Protein AF-A0A2V8EZC2-F1 (afdb_monomer_lite)

Foldseek 3Di:
DLVVLLVVLLVLLVVLVVVQVVCAVVCWDWDDDDPDIDIGRHSVVSNVVSVVSVVVNCVSDVDDHPVVVVVVVVVPDDDDPCLVVVLVVLLVLLLVLLVVLLVCQQVPQADFDDDPNDTDRRPQSPVSNVVSLVSVVCNCVVCVDPDVVVVVVPDDDAFDLPLDQDFDDPVLLVVLLCLQLVVLCVSCVVCVVVVLDDPDDPLLVVVLLLLVLLLVCVVPPVVQSQQDPPPPPDGSVCLVFWSQNLLSVVLNVCVVVVNDSSNSSSVLLSVLLSLQLSLQLRLQCRRPVDSSRSSSSSNLRSRFQLCVLCSSNSLVSNCSLLSLLLSLLSNLQSHLDLVSLLSSLVSLLSNCSSGVVSSVLSVVLSVLLQVLCCVLGNGGDPSSPVSPVNSVVSNVVSNVVVCVSVVVCCVVPPDDDPVRCVLPDADPLLLQAADCSRNHCHPVSHDPSCRSSNNPRGDSVVSVLVSCCPPPHDSSSSSVVSSVVVSD

Structure (mmCIF, N/CA/C/O backbone):
data_AF-A0A2V8EZC2-F1
#
_entry.id   AF-A0A2V8EZC2-F1
#
loop_
_atom_site.group_PDB
_atom_site.id
_atom_site.type_symbol
_atom_site.label_atom_id
_atom_site.label_alt_id
_atom_site.label_comp_id
_atom_site.label_asym_id
_atom_site.label_entity_id
_atom_site.label_seq_id
_atom_site.pdbx_PDB_ins_code
_atom_site.Cartn_x
_atom_site.Cartn_y
_atom_site.Cartn_z
_atom_site.occupancy
_atom_site.B_iso_or_equiv
_atom_site.auth_seq_id
_atom_site.auth_comp_id
_atom_site.auth_asym_id
_atom_site.auth_atom_id
_atom_site.pdbx_PDB_model_num
ATOM 1 N N . MET A 1 1 ? -60.533 -15.352 15.028 1.00 53.25 1 MET A N 1
ATOM 2 C CA . MET A 1 1 ? -60.592 -14.257 14.024 1.00 53.25 1 MET A CA 1
ATOM 3 C C . MET A 1 1 ? -59.808 -13.014 14.441 1.00 53.25 1 MET A C 1
ATOM 5 O O . MET A 1 1 ? -59.008 -12.555 13.638 1.00 53.25 1 MET A O 1
ATOM 9 N N . ARG A 1 2 ? -59.968 -12.493 15.670 1.00 52.00 2 ARG A N 1
ATOM 10 C CA . ARG A 1 2 ? -59.271 -11.275 16.143 1.00 52.00 2 ARG A CA 1
ATOM 11 C C . ARG A 1 2 ? -57.733 -11.339 16.073 1.00 52.00 2 ARG A C 1
ATOM 13 O O . ARG A 1 2 ? -57.126 -10.350 15.688 1.00 52.00 2 ARG A O 1
ATOM 20 N N . ASP A 1 3 ? -57.114 -12.496 16.328 1.00 49.62 3 ASP A N 1
ATOM 21 C CA . ASP A 1 3 ? -55.647 -12.639 16.233 1.00 49.62 3 ASP A CA 1
ATOM 22 C C . ASP A 1 3 ? -55.123 -12.675 14.793 1.00 49.62 3 ASP A C 1
ATOM 24 O O . ASP A 1 3 ? -54.081 -12.097 14.497 1.00 49.62 3 ASP A O 1
ATOM 28 N N . ARG A 1 4 ? -55.873 -13.293 13.869 1.00 55.22 4 ARG A N 1
ATOM 29 C CA . ARG A 1 4 ? -55.546 -13.259 12.434 1.00 55.22 4 ARG A CA 1
ATOM 30 C C . ARG A 1 4 ? -55.714 -11.845 11.875 1.00 55.22 4 ARG A C 1
ATOM 32 O O . ARG A 1 4 ? -54.858 -11.393 11.128 1.00 55.22 4 ARG A O 1
ATOM 39 N N . PHE A 1 5 ? -56.756 -11.127 12.302 1.00 64.62 5 PHE A N 1
ATOM 40 C CA . PHE A 1 5 ? -56.949 -9.714 11.968 1.00 64.62 5 PHE A CA 1
ATOM 41 C C . PHE A 1 5 ? -55.806 -8.838 12.498 1.00 64.62 5 PHE A C 1
ATOM 43 O O . PHE A 1 5 ? -55.262 -8.038 11.749 1.00 64.62 5 PHE A O 1
ATOM 50 N N . ALA A 1 6 ? -55.391 -9.026 13.755 1.00 57.47 6 ALA A N 1
ATOM 51 C CA . ALA A 1 6 ? -54.272 -8.290 14.340 1.00 57.47 6 ALA A CA 1
ATOM 52 C C . ALA A 1 6 ? -52.956 -8.526 13.587 1.00 57.47 6 ALA A C 1
ATOM 54 O O . ALA A 1 6 ? -52.212 -7.580 13.362 1.00 57.47 6 ALA A O 1
ATOM 55 N N . LEU A 1 7 ? -52.686 -9.769 13.178 1.00 52.56 7 LEU A N 1
ATOM 56 C CA . LEU A 1 7 ? -51.462 -10.133 12.462 1.00 52.56 7 LEU A CA 1
ATOM 57 C C . LEU A 1 7 ? -51.447 -9.561 11.039 1.00 52.56 7 LEU A C 1
ATOM 59 O O . LEU A 1 7 ? -50.435 -9.011 10.613 1.00 52.56 7 LEU A O 1
ATOM 63 N N . VAL A 1 8 ? -52.580 -9.618 10.335 1.00 60.25 8 VAL A N 1
ATOM 64 C CA . VAL A 1 8 ? -52.731 -9.000 9.009 1.00 60.25 8 VAL A CA 1
ATOM 65 C C . VAL A 1 8 ? -52.630 -7.476 9.105 1.00 60.25 8 VAL A C 1
ATOM 67 O O . VAL A 1 8 ? -51.910 -6.871 8.320 1.00 60.25 8 VAL A O 1
ATOM 70 N N . ALA A 1 9 ? -53.273 -6.848 10.090 1.00 59.12 9 ALA A N 1
ATOM 71 C CA . ALA A 1 9 ? -53.200 -5.402 10.288 1.00 59.12 9 ALA A CA 1
ATOM 72 C C . ALA A 1 9 ? -51.789 -4.932 10.693 1.00 59.12 9 ALA A C 1
ATOM 74 O O . ALA A 1 9 ? -51.324 -3.913 10.187 1.00 59.12 9 ALA A O 1
ATOM 75 N N . ASP A 1 10 ? -51.081 -5.689 11.539 1.00 57.88 10 ASP A N 1
ATOM 76 C CA . ASP A 1 10 ? -49.689 -5.403 11.915 1.00 57.88 10 ASP A CA 1
ATOM 77 C C . ASP A 1 10 ? -48.739 -5.572 10.705 1.00 57.88 10 ASP A C 1
ATOM 79 O O . ASP A 1 10 ? -47.817 -4.775 10.527 1.00 57.88 10 ASP A O 1
ATOM 83 N N . PHE A 1 11 ? -48.983 -6.555 9.827 1.00 55.12 11 PHE A N 1
ATOM 84 C CA . PHE A 1 11 ? -48.222 -6.744 8.584 1.00 55.12 11 PHE A CA 1
ATOM 85 C C . PHE A 1 11 ? -48.476 -5.622 7.568 1.00 55.12 11 PHE A C 1
ATOM 87 O O . PHE A 1 11 ? -47.533 -5.050 7.024 1.00 55.12 11 PHE A O 1
ATOM 94 N N . VAL A 1 12 ? -49.743 -5.260 7.354 1.00 54.06 12 VAL A N 1
ATOM 95 C CA . VAL A 1 12 ? -50.142 -4.164 6.459 1.00 54.06 12 VAL A CA 1
ATOM 96 C C . VAL A 1 12 ? -49.596 -2.826 6.961 1.00 54.06 12 VAL A C 1
ATOM 98 O O . VAL A 1 12 ? -49.106 -2.034 6.161 1.00 54.06 12 VAL A O 1
ATOM 101 N N . PHE A 1 13 ? -49.590 -2.594 8.277 1.00 68.00 13 PHE A N 1
ATOM 102 C CA . PHE A 1 13 ? -48.944 -1.427 8.877 1.00 68.00 13 PHE A CA 1
ATOM 103 C C . PHE A 1 13 ? -47.446 -1.364 8.549 1.00 68.00 13 PHE A C 1
ATOM 105 O O . PHE A 1 13 ? -46.972 -0.332 8.079 1.00 68.00 13 PHE A O 1
ATOM 112 N N . LEU A 1 14 ? -46.702 -2.455 8.764 1.00 50.28 14 LEU A N 1
ATOM 113 C CA . LEU A 1 14 ? -45.259 -2.500 8.500 1.00 50.28 14 LEU A CA 1
ATOM 114 C C . LEU A 1 14 ? -44.938 -2.317 7.014 1.00 50.28 14 LEU A C 1
ATOM 116 O O . LEU A 1 14 ? -43.994 -1.603 6.678 1.00 50.28 14 LEU A O 1
ATOM 120 N N . LEU A 1 15 ? -45.744 -2.913 6.133 1.00 52.22 15 LEU A N 1
ATOM 121 C CA . LEU A 1 15 ? -45.616 -2.751 4.689 1.00 52.22 15 LEU A CA 1
ATOM 122 C C . LEU A 1 15 ? -45.842 -1.288 4.282 1.00 52.22 15 LEU A C 1
ATOM 124 O O . LEU A 1 15 ? -45.006 -0.707 3.596 1.00 52.22 15 LEU A O 1
ATOM 128 N N . LEU A 1 16 ? -46.930 -0.668 4.746 1.00 54.31 16 LEU A N 1
ATOM 129 C CA . LEU A 1 16 ? -47.257 0.724 4.428 1.00 54.31 16 LEU A CA 1
ATOM 130 C C . LEU A 1 16 ? -46.250 1.712 5.026 1.00 54.31 16 LEU A C 1
ATOM 132 O O . LEU A 1 16 ? -45.899 2.685 4.366 1.00 54.31 16 LEU A O 1
ATOM 136 N N . ALA A 1 17 ? -45.741 1.456 6.233 1.00 54.16 17 ALA A N 1
ATOM 137 C CA . ALA A 1 17 ? -44.698 2.269 6.854 1.00 54.16 17 ALA A CA 1
ATOM 138 C C . ALA A 1 17 ? -43.356 2.146 6.111 1.00 54.16 17 ALA A C 1
ATOM 140 O O . ALA A 1 17 ? -42.679 3.152 5.900 1.00 54.16 17 ALA A O 1
ATOM 141 N N . GLY A 1 18 ? -42.995 0.939 5.662 1.00 51.28 18 GLY A N 1
ATOM 142 C CA . GLY A 1 18 ? -41.809 0.700 4.837 1.00 51.28 18 GLY A CA 1
ATOM 143 C C . GLY A 1 18 ? -41.907 1.370 3.466 1.00 51.28 18 GLY A C 1
ATOM 144 O O . GLY A 1 18 ? -40.975 2.049 3.048 1.00 51.28 18 GLY A O 1
ATOM 145 N N . VAL A 1 19 ? -43.063 1.260 2.805 1.00 53.88 19 VAL A N 1
ATOM 146 C CA . VAL A 1 19 ? -43.348 1.934 1.528 1.00 53.88 19 VAL A CA 1
ATOM 147 C C . VAL A 1 19 ? -43.355 3.455 1.700 1.00 53.88 19 VAL A C 1
ATOM 149 O O . VAL A 1 19 ? -42.781 4.166 0.881 1.00 53.88 19 VAL A O 1
ATOM 152 N N . ALA A 1 20 ? -43.933 3.977 2.783 1.00 55.31 20 ALA A N 1
ATOM 153 C CA . ALA A 1 20 ? -43.916 5.406 3.085 1.00 55.31 20 ALA A CA 1
ATOM 154 C C . ALA A 1 20 ? -42.497 5.940 3.316 1.00 55.31 20 ALA A C 1
ATOM 156 O O . ALA A 1 20 ? -42.145 6.993 2.781 1.00 55.31 20 ALA A O 1
ATOM 157 N N . ALA A 1 21 ? -41.680 5.220 4.089 1.00 50.00 21 ALA A N 1
ATOM 158 C CA . ALA A 1 21 ? -40.278 5.558 4.303 1.00 50.00 21 ALA A CA 1
ATOM 159 C C . ALA A 1 21 ? -39.496 5.511 2.986 1.00 50.00 21 ALA A C 1
ATOM 161 O O . ALA A 1 21 ? -38.790 6.460 2.667 1.00 50.00 21 ALA A O 1
ATOM 162 N N . PHE A 1 22 ? -39.695 4.466 2.180 1.00 49.97 22 PHE A N 1
ATOM 163 C CA . PHE A 1 22 ? -39.063 4.321 0.873 1.00 49.97 22 PHE A CA 1
ATOM 164 C C . PHE A 1 22 ? -39.417 5.474 -0.079 1.00 49.97 22 PHE A C 1
ATOM 166 O O . PHE A 1 22 ? -38.517 6.115 -0.609 1.00 49.97 22 PHE A O 1
ATOM 173 N N . ILE A 1 23 ? -40.704 5.812 -0.229 1.00 57.50 23 ILE A N 1
ATOM 174 C CA . ILE A 1 23 ? -41.158 6.922 -1.087 1.00 57.50 23 ILE A CA 1
ATOM 175 C C . ILE A 1 23 ? -40.634 8.273 -0.576 1.00 57.50 23 ILE A C 1
ATOM 177 O O . ILE A 1 23 ? -40.304 9.146 -1.375 1.00 57.50 23 ILE A O 1
ATOM 181 N N . SER A 1 24 ? -40.538 8.452 0.746 1.00 55.81 24 SER A N 1
ATOM 182 C CA . SER A 1 24 ? -40.047 9.702 1.348 1.00 55.81 24 SER A CA 1
ATOM 183 C C . SER A 1 24 ? -38.531 9.861 1.210 1.00 55.81 24 SER A C 1
ATOM 185 O O . SER A 1 24 ? -38.058 10.973 1.009 1.00 55.81 24 SER A O 1
ATOM 187 N N . ILE A 1 25 ? -37.776 8.760 1.282 1.00 47.25 25 ILE A N 1
ATOM 188 C CA . ILE A 1 25 ? -36.320 8.734 1.071 1.00 47.25 25 ILE A CA 1
ATOM 189 C C . ILE A 1 25 ? -35.982 8.903 -0.416 1.00 47.25 25 ILE A C 1
ATOM 191 O O . ILE A 1 25 ? -35.005 9.567 -0.747 1.00 47.25 25 ILE A O 1
ATOM 195 N N . ALA A 1 26 ? -36.801 8.347 -1.311 1.00 44.38 26 ALA A N 1
ATOM 196 C CA . ALA A 1 26 ? -36.606 8.432 -2.757 1.00 44.38 26 ALA A CA 1
ATOM 197 C C . ALA A 1 26 ? -37.012 9.788 -3.373 1.00 44.38 26 ALA A C 1
ATOM 199 O O . ALA A 1 26 ? -36.780 10.002 -4.557 1.00 44.38 26 ALA A O 1
ATOM 200 N N . GLY A 1 27 ? -37.621 10.702 -2.604 1.00 46.12 27 GLY A N 1
ATOM 201 C CA . GLY A 1 27 ? -38.123 11.982 -3.129 1.00 46.12 27 GLY A CA 1
ATOM 202 C C . GLY A 1 27 ? -39.343 11.843 -4.053 1.00 46.12 27 GLY A C 1
ATOM 203 O O . GLY A 1 27 ? -39.650 12.761 -4.810 1.00 46.12 27 GLY A O 1
ATOM 204 N N . GLY A 1 28 ? -40.038 10.704 -3.984 1.00 54.16 28 GLY A N 1
ATOM 205 C CA . GLY A 1 28 ? -41.110 10.298 -4.889 1.00 54.16 28 GLY A CA 1
ATOM 206 C C . GLY A 1 28 ? -40.725 9.093 -5.755 1.00 54.16 28 GLY A C 1
ATOM 207 O O . GLY A 1 28 ? -39.553 8.818 -5.984 1.00 54.16 28 GLY A O 1
ATOM 208 N N . VAL A 1 29 ? -41.715 8.324 -6.213 1.00 50.69 29 VAL A N 1
ATOM 209 C CA . VAL A 1 29 ? -41.499 7.113 -7.023 1.00 50.69 29 VAL A CA 1
ATOM 210 C C . VAL A 1 29 ? -42.482 7.102 -8.188 1.00 50.69 29 VAL A C 1
ATOM 212 O O . VAL A 1 29 ? -43.683 7.250 -7.972 1.00 50.69 29 VAL A O 1
ATOM 215 N N . SER A 1 30 ? -42.001 6.922 -9.420 1.00 46.84 30 SER A N 1
ATOM 216 C CA . SER A 1 30 ? -42.856 6.707 -10.592 1.00 46.84 30 SER A CA 1
ATOM 217 C C . SER A 1 30 ? -42.656 5.307 -11.152 1.00 46.84 30 SER A C 1
ATOM 219 O O . SER A 1 30 ? -41.541 4.944 -11.518 1.00 46.84 30 SER A O 1
ATOM 221 N N . TRP A 1 31 ? -43.735 4.544 -11.248 1.00 46.56 31 TRP A N 1
ATOM 222 C CA . TRP A 1 31 ? -43.758 3.223 -11.855 1.00 46.56 31 TRP A CA 1
ATOM 223 C C . TRP A 1 31 ? -44.519 3.259 -13.172 1.00 46.56 31 TRP A C 1
ATOM 225 O O . TRP A 1 31 ? -45.603 3.837 -13.250 1.00 46.56 31 TRP A O 1
ATOM 235 N N . HIS A 1 32 ? -43.986 2.581 -14.182 1.00 43.75 32 HIS A N 1
ATOM 236 C CA . HIS A 1 32 ? -44.711 2.293 -15.414 1.00 43.75 32 HIS A CA 1
ATOM 237 C C . HIS A 1 32 ? -45.022 0.810 -15.462 1.00 43.75 32 HIS A C 1
ATOM 239 O O . HIS A 1 32 ? -44.119 -0.022 -15.410 1.00 43.75 32 HIS A O 1
ATOM 245 N N . ILE A 1 33 ? -46.307 0.486 -15.557 1.00 45.06 33 ILE A N 1
ATOM 246 C CA . ILE A 1 33 ? -46.791 -0.881 -15.731 1.00 45.06 33 ILE A CA 1
ATOM 247 C C . ILE A 1 33 ? -47.573 -0.891 -17.043 1.00 45.06 33 ILE A C 1
ATOM 249 O O . ILE A 1 33 ? -48.711 -0.424 -17.109 1.00 45.06 33 ILE A O 1
ATOM 253 N N . GLY A 1 34 ? -46.933 -1.361 -18.115 1.00 62.94 34 GLY A N 1
ATOM 254 C CA . GLY A 1 34 ? -47.479 -1.238 -19.469 1.00 62.94 34 GLY A CA 1
ATOM 255 C C . GLY A 1 34 ? -47.615 0.231 -19.892 1.00 62.94 34 GLY A C 1
ATOM 256 O O . GLY A 1 34 ? -46.672 1.007 -19.759 1.00 62.94 34 GLY A O 1
ATOM 257 N N . SER A 1 35 ? -48.793 0.631 -20.380 1.00 47.53 35 SER A N 1
ATOM 258 C CA . SER A 1 35 ? -49.102 2.025 -20.749 1.00 47.53 35 SER A CA 1
ATOM 259 C C . SER A 1 35 ? -49.454 2.925 -19.557 1.00 47.53 35 SER A C 1
ATOM 261 O O . SER A 1 35 ? -49.653 4.128 -19.732 1.00 47.53 35 SER A O 1
ATOM 263 N N . LEU A 1 36 ? -49.546 2.370 -18.345 1.00 29.84 36 LEU A N 1
ATOM 264 C CA . LEU A 1 36 ? -50.054 3.079 -17.178 1.00 29.84 36 LEU A CA 1
ATOM 265 C C . LEU A 1 36 ? -48.900 3.578 -16.305 1.00 29.84 36 LEU A C 1
ATOM 267 O O . LEU A 1 36 ? -48.087 2.796 -15.809 1.00 29.84 36 LEU A O 1
ATOM 271 N N . ARG A 1 37 ? -48.841 4.899 -16.114 1.00 45.62 37 ARG A N 1
ATOM 272 C CA . ARG A 1 37 ? -47.863 5.573 -15.253 1.00 45.62 37 ARG A CA 1
ATOM 273 C C . ARG A 1 37 ? -48.496 5.866 -13.894 1.00 45.62 37 ARG A C 1
ATOM 275 O O . ARG A 1 37 ? -49.452 6.631 -13.809 1.00 45.62 37 ARG A O 1
ATOM 282 N N . VAL A 1 38 ? -47.932 5.299 -12.833 1.00 47.41 38 VAL A N 1
ATOM 283 C CA . VAL A 1 38 ? -48.339 5.527 -11.443 1.00 47.41 38 VAL A CA 1
ATOM 284 C C . VAL A 1 38 ? -47.229 6.278 -10.719 1.00 47.41 38 VAL A C 1
ATOM 286 O O . VAL A 1 38 ? -46.133 5.761 -10.544 1.00 47.41 38 VAL A O 1
ATOM 289 N N . THR A 1 39 ? -47.506 7.504 -10.284 1.00 51.09 39 THR A N 1
ATOM 290 C CA . THR A 1 39 ? -46.544 8.362 -9.575 1.00 51.09 39 THR A CA 1
ATOM 291 C C . THR A 1 39 ? -46.982 8.601 -8.135 1.00 51.09 39 THR A C 1
ATOM 293 O O . THR A 1 39 ? -48.098 9.063 -7.895 1.00 51.09 39 THR A O 1
ATOM 296 N N . ALA A 1 40 ? -46.094 8.356 -7.176 1.00 55.72 40 ALA A N 1
ATOM 297 C CA . ALA A 1 40 ? -46.271 8.677 -5.767 1.00 55.72 40 ALA A CA 1
ATOM 298 C C . ALA A 1 40 ? -45.289 9.785 -5.361 1.00 55.72 40 ALA A C 1
ATOM 300 O O . ALA A 1 40 ? -44.098 9.533 -5.222 1.00 55.72 40 ALA A O 1
ATOM 301 N N . GLY A 1 41 ? -45.790 11.013 -5.182 1.00 48.56 41 GLY A N 1
ATOM 302 C CA . GLY A 1 41 ? -44.962 12.205 -4.926 1.00 48.56 41 GLY A CA 1
ATOM 303 C C . GLY A 1 41 ? -44.588 12.460 -3.460 1.00 48.56 41 GLY A C 1
ATOM 304 O O . GLY A 1 41 ? -43.687 13.244 -3.196 1.00 48.56 41 GLY A O 1
ATOM 305 N N . SER A 1 42 ? -45.246 11.816 -2.488 1.00 59.44 42 SER A N 1
ATOM 306 C CA . SER A 1 42 ? -44.846 11.896 -1.076 1.00 59.44 42 SER A CA 1
ATOM 307 C C . SER A 1 42 ? -45.321 10.679 -0.279 1.00 59.44 42 SER A C 1
ATOM 309 O O . SER A 1 42 ? -46.464 10.232 -0.407 1.00 59.44 42 SER A O 1
ATOM 311 N N . GLY A 1 43 ? -44.464 10.150 0.601 1.00 59.34 43 GLY A N 1
ATOM 312 C CA . GLY A 1 43 ? -44.802 9.004 1.457 1.00 59.34 43 GLY A CA 1
ATOM 313 C C . GLY A 1 43 ? -45.813 9.326 2.565 1.00 59.34 43 GLY A C 1
ATOM 314 O O . GLY A 1 43 ? -46.293 8.426 3.250 1.00 59.34 43 GLY A O 1
ATOM 315 N N . THR A 1 44 ? -46.189 10.598 2.724 1.00 58.34 44 THR A N 1
ATOM 316 C CA . THR A 1 44 ? -47.081 11.092 3.784 1.00 58.34 44 THR A CA 1
ATOM 317 C C . THR A 1 44 ? -48.470 10.455 3.762 1.00 58.34 44 THR A C 1
ATOM 319 O O . THR A 1 44 ? -49.014 10.161 4.822 1.00 58.34 44 THR A O 1
ATOM 322 N N . ARG A 1 45 ? -49.034 10.159 2.582 1.00 58.62 45 ARG A N 1
ATOM 323 C CA . ARG A 1 45 ? -50.345 9.487 2.474 1.00 58.62 45 ARG A CA 1
ATOM 324 C C . ARG A 1 45 ? -50.282 8.012 2.885 1.00 58.62 45 ARG A C 1
ATOM 326 O O . ARG A 1 45 ? -51.175 7.544 3.583 1.00 58.62 45 ARG A O 1
ATOM 333 N N . ALA A 1 46 ? -49.211 7.304 2.522 1.00 60.34 46 ALA A N 1
ATOM 334 C CA . ALA A 1 46 ? -48.980 5.923 2.954 1.00 60.34 46 ALA A CA 1
ATOM 335 C C . ALA A 1 46 ? -48.684 5.842 4.465 1.00 60.34 46 ALA A C 1
ATOM 337 O O . ALA A 1 46 ? -49.180 4.940 5.136 1.00 60.34 46 ALA A O 1
ATOM 338 N N . ALA A 1 47 ? -47.966 6.827 5.019 1.00 54.09 47 ALA A N 1
ATOM 339 C CA . ALA A 1 47 ? -47.732 6.949 6.459 1.00 54.09 47 ALA A CA 1
ATOM 340 C C . ALA A 1 47 ? -49.025 7.245 7.238 1.00 54.09 47 ALA A C 1
ATOM 342 O O . ALA A 1 47 ? -49.272 6.630 8.274 1.00 54.09 47 ALA A O 1
ATOM 343 N N . ALA A 1 48 ? -49.876 8.141 6.727 1.00 56.62 48 ALA A N 1
ATOM 344 C CA . ALA A 1 48 ? -51.180 8.428 7.320 1.00 56.62 48 ALA A CA 1
ATOM 345 C C . ALA A 1 48 ? -52.092 7.191 7.295 1.00 56.62 48 ALA A C 1
ATOM 347 O O . ALA A 1 48 ? -52.725 6.869 8.299 1.00 56.62 48 ALA A O 1
ATOM 348 N N . LEU A 1 49 ? -52.101 6.443 6.187 1.00 56.66 49 LEU A N 1
ATOM 349 C CA . LEU A 1 49 ? -52.859 5.198 6.074 1.00 56.66 49 LEU A CA 1
ATOM 350 C C . LEU A 1 49 ? -52.327 4.118 7.030 1.00 56.66 49 LEU A C 1
ATOM 352 O O . LEU A 1 49 ? -53.117 3.442 7.684 1.00 56.66 49 LEU A O 1
ATOM 356 N N . ALA A 1 50 ? -51.003 4.002 7.184 1.00 55.72 50 ALA A N 1
ATOM 357 C CA . ALA A 1 50 ? -50.386 3.125 8.177 1.00 55.72 50 ALA A CA 1
ATOM 358 C C . ALA A 1 50 ? -50.826 3.506 9.604 1.00 55.72 50 ALA A C 1
ATOM 360 O O . ALA A 1 50 ? -51.240 2.642 10.376 1.00 55.72 50 ALA A O 1
ATOM 361 N N . ALA A 1 51 ? -50.814 4.798 9.944 1.00 53.16 51 ALA A N 1
ATOM 362 C CA . ALA A 1 51 ? -51.272 5.281 11.245 1.00 53.16 51 ALA A CA 1
ATOM 363 C C . ALA A 1 51 ? -52.758 4.959 11.493 1.00 53.16 51 ALA A C 1
ATOM 365 O O . ALA A 1 51 ? -53.105 4.483 12.572 1.00 53.16 51 ALA A O 1
ATOM 366 N N . ILE A 1 52 ? -53.623 5.129 10.488 1.00 60.44 52 ILE A N 1
ATOM 367 C CA . ILE A 1 52 ? -55.048 4.773 10.571 1.00 60.44 52 ILE A CA 1
ATOM 368 C C . ILE A 1 52 ? -55.223 3.264 10.794 1.00 60.44 52 ILE A C 1
ATOM 370 O O . ILE A 1 52 ? -55.960 2.863 11.694 1.00 60.44 52 ILE A O 1
ATOM 374 N N . VAL A 1 53 ? -54.509 2.419 10.039 1.00 62.97 53 VAL A N 1
ATOM 375 C CA . VAL A 1 53 ? -54.537 0.953 10.206 1.00 62.97 53 VAL A CA 1
ATOM 376 C C . VAL A 1 53 ? -54.094 0.555 11.616 1.00 62.97 53 VAL A C 1
ATOM 378 O O . VAL A 1 53 ? -54.721 -0.304 12.239 1.00 62.97 53 VAL A O 1
ATOM 381 N N . LEU A 1 54 ? -53.071 1.218 12.161 1.00 59.31 54 LEU A N 1
ATOM 382 C CA . LEU A 1 54 ? -52.582 0.979 13.517 1.00 59.31 54 LEU A CA 1
ATOM 383 C C . LEU A 1 54 ? -53.615 1.375 14.586 1.00 59.31 54 LEU A C 1
ATOM 385 O O . LEU A 1 54 ? -53.829 0.619 15.535 1.00 59.31 54 LEU A O 1
ATOM 389 N N . VAL A 1 55 ? -54.284 2.520 14.420 1.00 61.34 55 VAL A N 1
ATOM 390 C CA . VAL A 1 55 ? -55.333 3.009 15.333 1.00 61.34 55 VAL A CA 1
ATOM 391 C C . VAL A 1 55 ? -56.557 2.092 15.309 1.00 61.34 55 VAL A C 1
ATOM 393 O O . VAL A 1 55 ? -57.019 1.662 16.367 1.00 61.34 55 VAL A O 1
ATOM 396 N N . VAL A 1 56 ? -57.039 1.709 14.121 1.00 63.06 56 VAL A N 1
ATOM 397 C CA . VAL A 1 56 ? -58.167 0.773 13.956 1.00 63.06 56 VAL A CA 1
ATOM 398 C C . VAL A 1 56 ? -57.834 -0.583 14.576 1.00 63.06 56 VAL A C 1
ATOM 400 O O . VAL A 1 56 ? -58.631 -1.148 15.326 1.00 63.06 56 VAL A O 1
ATOM 403 N N . ARG A 1 57 ? -56.617 -1.087 14.352 1.00 69.62 57 ARG A N 1
ATOM 404 C CA . ARG A 1 57 ? -56.132 -2.317 14.984 1.00 69.62 57 ARG A CA 1
ATOM 405 C C . ARG A 1 57 ? -56.140 -2.212 16.511 1.00 69.62 57 ARG A C 1
ATOM 407 O O . ARG A 1 57 ? -56.517 -3.178 17.176 1.00 69.62 57 ARG A O 1
ATOM 414 N N . HIS A 1 58 ? -55.737 -1.071 17.072 1.00 60.69 58 HIS A N 1
ATOM 415 C CA . HIS A 1 58 ? -55.701 -0.848 18.522 1.00 60.69 58 HIS A CA 1
ATOM 416 C C . HIS A 1 58 ? -57.101 -0.735 19.145 1.00 60.69 58 HIS A C 1
ATOM 418 O O . HIS A 1 58 ? -57.320 -1.218 20.254 1.00 60.69 58 HIS A O 1
ATOM 424 N N . ALA A 1 59 ? -58.063 -0.165 18.415 1.00 64.69 59 ALA A N 1
ATOM 425 C CA . ALA A 1 59 ? -59.458 -0.085 18.841 1.00 64.69 59 ALA A CA 1
ATOM 426 C C . ALA A 1 59 ? -60.160 -1.459 18.825 1.00 64.69 59 ALA A C 1
ATOM 428 O O . ALA A 1 59 ? -60.949 -1.765 19.721 1.00 64.69 59 ALA A O 1
ATOM 429 N N . VAL A 1 60 ? -59.851 -2.308 17.837 1.00 62.88 60 VAL A N 1
ATOM 430 C CA . VAL A 1 60 ? -60.486 -3.628 17.652 1.00 62.88 60 VAL A CA 1
ATOM 431 C C . VAL A 1 60 ? -59.858 -4.719 18.535 1.00 62.88 60 VAL A C 1
ATOM 433 O O . VAL A 1 60 ? -60.549 -5.660 18.938 1.00 62.88 60 VAL A O 1
ATOM 436 N N . VAL A 1 61 ? -58.564 -4.619 18.870 1.00 62.31 61 VAL A N 1
ATOM 437 C CA . VAL A 1 61 ? -57.829 -5.637 19.645 1.00 62.31 61 VAL A CA 1
ATOM 438 C C . VAL A 1 61 ? -57.087 -5.003 20.827 1.00 62.31 61 VAL A C 1
ATOM 440 O O . VAL A 1 61 ? -56.019 -4.419 20.662 1.00 62.31 61 VAL A O 1
ATOM 443 N N . ARG A 1 62 ? -57.623 -5.191 22.045 1.00 54.72 62 ARG A N 1
ATOM 444 C CA . ARG A 1 62 ? -57.169 -4.556 23.306 1.00 54.72 62 ARG A CA 1
ATOM 445 C C . ARG A 1 62 ? -55.887 -5.137 23.945 1.00 54.72 62 ARG A C 1
ATOM 447 O O . ARG A 1 62 ? -55.530 -4.744 25.050 1.00 54.72 62 ARG A O 1
ATOM 454 N N . HIS A 1 63 ? -55.173 -6.051 23.281 1.00 54.66 63 HIS A N 1
ATOM 455 C CA . HIS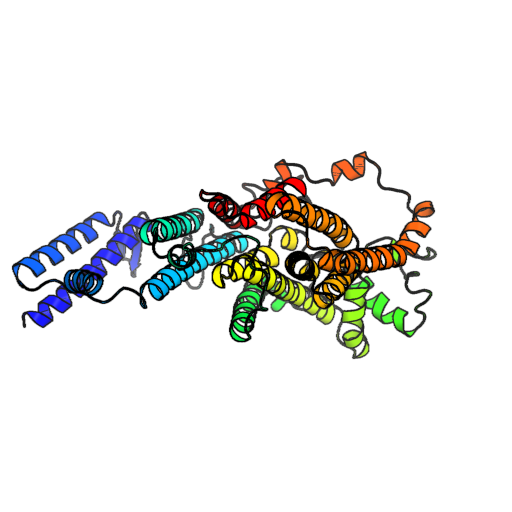 A 1 63 ? -53.858 -6.538 23.735 1.00 54.66 63 HIS A CA 1
ATOM 456 C C . HIS A 1 63 ? -52.715 -5.873 22.947 1.00 54.66 63 HIS A C 1
ATOM 458 O O . HIS A 1 63 ? -52.875 -5.636 21.742 1.00 54.66 63 HIS A O 1
ATOM 464 N N . PRO A 1 64 ? -51.548 -5.620 23.583 1.00 53.66 64 PRO A N 1
ATOM 465 C CA . PRO A 1 64 ? -50.462 -4.826 23.006 1.00 53.66 64 PRO A CA 1
ATOM 466 C C . PRO A 1 64 ? -50.056 -5.337 21.620 1.00 53.66 64 PRO A C 1
ATOM 468 O O . PRO A 1 64 ? -49.990 -6.555 21.395 1.00 53.66 64 PRO A O 1
ATOM 471 N N . SER A 1 65 ? -49.813 -4.399 20.695 1.00 55.78 65 SER A N 1
ATOM 472 C CA . SER A 1 65 ? -49.378 -4.690 19.323 1.00 55.78 65 SER A CA 1
ATOM 473 C C . SER A 1 65 ? -48.092 -5.509 19.302 1.00 55.78 65 SER A C 1
ATOM 475 O O . SER A 1 65 ? -47.358 -5.521 20.289 1.00 55.78 65 SER A O 1
ATOM 477 N N . LEU A 1 66 ? -47.785 -6.196 18.199 1.00 46.38 66 LEU A N 1
ATOM 478 C CA . LEU A 1 66 ? -46.516 -6.925 18.077 1.00 46.38 66 LEU A CA 1
ATOM 479 C C . LEU A 1 66 ? -45.313 -5.980 18.302 1.00 46.38 66 LEU A C 1
ATOM 481 O O . LEU A 1 66 ? -44.341 -6.379 18.935 1.00 46.38 66 LEU A O 1
ATOM 485 N N . ALA A 1 67 ? -45.451 -4.695 17.942 1.00 42.84 67 ALA A N 1
ATOM 486 C CA . ALA A 1 67 ? -44.516 -3.611 18.259 1.00 42.84 67 ALA A CA 1
ATOM 487 C C . ALA A 1 67 ? -44.450 -3.261 19.764 1.00 42.84 67 ALA A C 1
ATOM 489 O O . ALA A 1 67 ? -43.360 -3.088 20.302 1.00 42.84 67 ALA A O 1
ATOM 490 N N . ALA A 1 68 ? -45.582 -3.218 20.475 1.00 45.88 68 ALA A N 1
ATOM 491 C CA . ALA A 1 68 ? -45.622 -2.978 21.923 1.00 45.88 68 ALA A CA 1
ATOM 492 C C . ALA A 1 68 ? -45.181 -4.205 22.747 1.00 45.88 68 ALA A C 1
ATOM 494 O O . ALA A 1 68 ? -44.577 -4.057 23.808 1.00 45.88 68 ALA A O 1
ATOM 495 N N . ARG A 1 69 ? -45.416 -5.429 22.252 1.00 47.94 69 ARG A N 1
ATOM 496 C CA . ARG A 1 69 ? -44.826 -6.660 22.800 1.00 47.94 69 ARG A CA 1
ATOM 497 C C . ARG A 1 69 ? -43.330 -6.699 22.526 1.00 47.94 69 ARG A C 1
ATOM 499 O O . ARG A 1 69 ? -42.598 -7.062 23.433 1.00 47.94 69 ARG A O 1
ATOM 506 N N . LEU A 1 70 ? -42.859 -6.262 21.357 1.00 44.41 70 LEU A N 1
ATOM 507 C CA . LEU A 1 70 ? -41.435 -6.035 21.095 1.00 44.41 70 LEU A CA 1
ATOM 508 C C . LEU A 1 70 ? -40.857 -5.042 22.108 1.00 44.41 70 LEU A C 1
ATOM 510 O O . LEU A 1 70 ? -39.897 -5.395 22.777 1.00 44.41 70 LEU A O 1
ATOM 514 N N . LEU A 1 71 ? -41.485 -3.882 22.326 1.00 45.31 71 LEU A N 1
ATOM 515 C CA . LEU A 1 71 ? -41.033 -2.871 23.294 1.00 45.31 71 LEU A CA 1
ATOM 516 C C . LEU A 1 71 ? -41.011 -3.379 24.751 1.00 45.31 71 LEU A C 1
ATOM 518 O O . LEU A 1 71 ? -40.031 -3.175 25.462 1.00 45.31 71 LEU A O 1
ATOM 522 N N . ASN A 1 72 ? -42.044 -4.104 25.191 1.00 42.38 72 ASN A N 1
ATOM 523 C CA . ASN A 1 72 ? -42.121 -4.631 26.561 1.00 42.38 72 ASN A CA 1
ATOM 524 C C . ASN A 1 72 ? -41.261 -5.892 26.779 1.00 42.38 72 ASN A C 1
ATOM 526 O O . ASN A 1 72 ? -40.740 -6.101 27.876 1.00 42.38 72 ASN A O 1
ATOM 530 N N . THR A 1 73 ? -41.041 -6.704 25.737 1.00 40.59 73 THR A N 1
ATOM 531 C CA . THR A 1 73 ? -40.072 -7.821 25.752 1.00 40.59 73 THR A CA 1
ATOM 532 C C . THR A 1 73 ? -38.631 -7.293 25.689 1.00 40.59 73 THR A C 1
ATOM 534 O O . THR A 1 73 ? -37.731 -7.907 26.258 1.00 40.59 73 THR A O 1
ATOM 537 N N . LEU A 1 74 ? -38.411 -6.125 25.066 1.00 39.66 74 LEU A N 1
ATOM 538 C CA . LEU A 1 74 ? -37.140 -5.386 25.069 1.00 39.66 74 LEU A CA 1
ATOM 539 C C . LEU A 1 74 ? -36.801 -4.805 26.453 1.00 39.66 74 LEU A C 1
ATOM 541 O O . LEU A 1 74 ? -35.623 -4.725 26.790 1.00 39.66 74 LEU A O 1
ATOM 545 N N . GLN A 1 75 ? -37.801 -4.453 27.269 1.00 44.09 75 GLN A N 1
ATOM 546 C CA . GLN A 1 75 ? -37.591 -3.869 28.601 1.00 44.09 75 GLN A CA 1
ATOM 547 C C . GLN A 1 75 ? -37.388 -4.895 29.730 1.00 44.09 75 GLN A C 1
ATOM 549 O O . GLN A 1 75 ? -36.687 -4.597 30.693 1.00 44.09 75 GLN A O 1
ATOM 554 N N . ARG A 1 76 ? -37.983 -6.096 29.652 1.00 38.38 76 ARG A N 1
ATOM 555 C CA . ARG A 1 76 ? -38.031 -7.032 30.801 1.00 38.38 76 ARG A CA 1
ATOM 556 C C . ARG A 1 76 ? -37.034 -8.196 30.760 1.00 38.38 76 ARG A C 1
ATOM 558 O O . ARG A 1 76 ? -36.856 -8.870 31.771 1.00 38.38 76 ARG A O 1
ATOM 565 N N . VAL A 1 77 ? -36.330 -8.426 29.647 1.00 41.75 77 VAL A N 1
ATOM 566 C CA . VAL A 1 77 ? -35.388 -9.556 29.504 1.00 41.75 77 VAL A CA 1
ATOM 567 C C . VAL A 1 77 ? -33.928 -9.079 29.422 1.00 41.75 77 VAL A C 1
ATOM 569 O O . VAL A 1 77 ? -33.361 -8.917 28.343 1.00 41.75 77 VAL A O 1
ATOM 572 N N . LYS A 1 78 ? -33.314 -8.891 30.600 1.00 37.50 78 LYS A N 1
ATOM 573 C CA . LYS A 1 78 ? -31.919 -9.265 30.941 1.00 37.50 78 LYS A CA 1
ATOM 574 C C . LYS A 1 78 ? -30.882 -9.168 29.792 1.00 37.50 78 LYS A C 1
ATOM 576 O O . LYS A 1 78 ? -30.365 -10.158 29.281 1.00 37.50 78 LYS A O 1
ATOM 581 N N . ALA A 1 79 ? -30.607 -7.968 29.295 1.00 41.50 79 ALA A N 1
ATOM 582 C CA . ALA A 1 79 ? -29.613 -6.999 29.781 1.00 41.50 79 ALA A CA 1
ATOM 583 C C . ALA A 1 79 ? -28.104 -7.313 29.608 1.00 41.50 79 ALA A C 1
ATOM 585 O O . ALA A 1 79 ? -27.303 -6.437 29.907 1.00 41.50 79 ALA A O 1
ATOM 586 N N . LEU A 1 80 ? -27.668 -8.459 29.060 1.00 38.00 80 LEU A N 1
ATOM 587 C CA . LEU A 1 80 ? -26.220 -8.658 28.777 1.00 38.00 80 LEU A CA 1
ATOM 588 C C . LEU A 1 80 ? -25.878 -9.305 27.426 1.00 38.00 80 LEU A C 1
ATOM 590 O O . LEU A 1 80 ? -24.878 -8.945 26.809 1.00 38.00 80 LEU A O 1
ATOM 594 N N . VAL A 1 81 ? -26.709 -10.215 26.910 1.00 37.50 81 VAL A N 1
ATOM 595 C CA . VAL A 1 81 ? -26.344 -11.023 25.725 1.00 37.50 81 VAL A CA 1
ATOM 596 C C . VAL A 1 81 ? -26.809 -10.397 24.393 1.00 37.50 81 VAL A C 1
ATOM 598 O O . VAL A 1 81 ? -26.210 -10.646 23.347 1.00 37.50 81 VAL A O 1
ATOM 601 N N . ARG A 1 82 ? -27.834 -9.528 24.401 1.00 42.59 82 ARG A N 1
ATOM 602 C CA . ARG A 1 82 ? -28.448 -8.959 23.176 1.00 42.59 82 ARG A CA 1
ATOM 603 C C . ARG A 1 82 ? -27.906 -7.583 22.758 1.00 42.59 82 ARG A C 1
ATOM 605 O O . ARG A 1 82 ? -27.964 -7.266 21.573 1.00 42.59 82 ARG A O 1
ATOM 612 N N . ILE A 1 83 ? -27.311 -6.819 23.683 1.00 48.16 83 ILE A N 1
ATOM 613 C CA . ILE A 1 83 ? -26.665 -5.519 23.398 1.00 48.16 83 ILE A CA 1
ATOM 614 C C . ILE A 1 83 ? -25.573 -5.700 22.341 1.00 48.16 83 ILE A C 1
ATOM 616 O O . ILE A 1 83 ? -25.553 -4.988 21.345 1.00 48.16 83 ILE A O 1
ATOM 620 N N . ARG A 1 84 ? -24.747 -6.746 22.484 1.00 43.09 84 ARG A N 1
ATOM 621 C CA . ARG A 1 84 ? -23.711 -7.105 21.506 1.00 43.09 84 ARG A CA 1
ATOM 622 C C . ARG A 1 84 ? -24.260 -7.400 20.110 1.00 43.09 84 ARG A C 1
ATOM 624 O O . ARG A 1 84 ? -23.631 -7.001 19.143 1.00 43.09 84 ARG A O 1
ATOM 631 N N . ARG A 1 85 ? -25.412 -8.074 19.986 1.00 45.84 85 ARG A N 1
ATOM 632 C CA . ARG A 1 85 ? -25.994 -8.426 18.675 1.00 45.84 85 ARG A CA 1
ATOM 633 C C . ARG A 1 85 ? -26.611 -7.220 17.964 1.00 45.84 85 ARG A C 1
ATOM 635 O O . ARG A 1 85 ? -26.507 -7.139 16.750 1.00 45.84 85 ARG A O 1
ATOM 642 N N . LEU A 1 86 ? -27.216 -6.287 18.702 1.00 48.88 86 LEU A N 1
ATOM 643 C CA . LEU A 1 86 ? -27.754 -5.039 18.143 1.00 48.88 86 LEU A CA 1
ATOM 644 C C . LEU A 1 86 ? -26.649 -4.038 17.795 1.00 48.88 86 LEU A C 1
ATOM 646 O O . LEU A 1 86 ? -26.712 -3.432 16.732 1.00 48.88 86 LEU A O 1
ATOM 650 N N . ALA A 1 87 ? -25.615 -3.913 18.635 1.00 50.91 87 ALA A N 1
ATOM 651 C CA . ALA A 1 87 ? -24.432 -3.126 18.290 1.00 50.91 87 ALA A CA 1
ATOM 652 C C . ALA A 1 87 ? -23.724 -3.721 17.065 1.00 50.91 87 ALA A C 1
ATOM 654 O O . ALA A 1 87 ? -23.441 -2.979 16.136 1.00 50.91 87 ALA A O 1
ATOM 655 N N . ALA A 1 88 ? -23.541 -5.047 17.012 1.00 47.53 88 ALA A N 1
ATOM 656 C CA . ALA A 1 88 ? -22.960 -5.724 15.855 1.00 47.53 88 ALA A CA 1
ATOM 657 C C . ALA A 1 88 ? -23.817 -5.572 14.589 1.00 47.53 88 ALA A C 1
ATOM 659 O O . ALA A 1 88 ? -23.272 -5.388 13.511 1.00 47.53 88 ALA A O 1
ATOM 660 N N . ALA A 1 89 ? -25.149 -5.613 14.699 1.00 48.31 89 ALA A N 1
ATOM 661 C CA . ALA A 1 89 ? -26.032 -5.352 13.565 1.00 48.31 89 ALA A CA 1
ATOM 662 C C . ALA A 1 89 ? -25.919 -3.897 13.085 1.00 48.31 89 ALA A C 1
ATOM 664 O O . ALA A 1 89 ? -25.792 -3.669 11.888 1.00 48.31 89 ALA A O 1
ATOM 665 N N . ALA A 1 90 ? -25.899 -2.921 13.999 1.00 50.75 90 ALA A N 1
ATOM 666 C CA . ALA A 1 90 ? -25.667 -1.518 13.657 1.00 50.75 90 ALA A CA 1
ATOM 667 C C . ALA A 1 90 ? -24.286 -1.311 13.016 1.00 50.75 90 ALA A C 1
ATOM 669 O O . ALA A 1 90 ? -24.183 -0.593 12.029 1.00 50.75 90 ALA A O 1
ATOM 670 N N . ASP A 1 91 ? -23.251 -1.989 13.518 1.00 51.16 91 ASP A N 1
ATOM 671 C CA . ASP A 1 91 ? -21.908 -1.981 12.935 1.00 51.16 91 ASP A CA 1
ATOM 672 C C . ASP A 1 91 ? -21.914 -2.564 11.518 1.00 51.16 91 ASP A C 1
ATOM 674 O O . ASP A 1 91 ? -21.338 -1.970 10.614 1.00 51.16 91 ASP A O 1
ATOM 678 N N . VAL A 1 92 ? -22.618 -3.677 11.286 1.00 50.00 92 VAL A N 1
ATOM 679 C CA . VAL A 1 92 ? -22.793 -4.257 9.945 1.00 50.00 92 VAL A CA 1
ATOM 680 C C . VAL A 1 92 ? -23.525 -3.291 9.015 1.00 50.00 92 VAL A C 1
ATOM 682 O O . VAL A 1 92 ? -23.111 -3.150 7.869 1.00 50.00 92 VAL A O 1
ATOM 685 N N . VAL A 1 93 ? -24.568 -2.596 9.483 1.00 50.81 93 VAL A N 1
ATOM 686 C CA . VAL A 1 93 ? -25.280 -1.593 8.674 1.00 50.81 93 VAL A CA 1
ATOM 687 C C . VAL A 1 93 ? -24.367 -0.418 8.330 1.00 50.81 93 VAL A C 1
ATOM 689 O O . VAL A 1 93 ? -24.273 -0.067 7.160 1.00 50.81 93 VAL A O 1
ATOM 692 N N . VAL A 1 94 ? -23.650 0.150 9.306 1.00 53.78 94 VAL A N 1
ATOM 693 C CA . VAL A 1 94 ? -22.680 1.235 9.067 1.00 53.78 94 VAL A CA 1
ATOM 694 C C . VAL A 1 94 ? -21.638 0.791 8.046 1.00 53.78 94 VAL A C 1
ATOM 696 O O . VAL A 1 94 ? -21.413 1.483 7.060 1.00 53.78 94 VAL A O 1
ATOM 699 N N . VAL A 1 95 ? -21.054 -0.392 8.236 1.00 47.69 95 VAL A N 1
ATOM 700 C CA . VAL A 1 95 ? -20.032 -0.943 7.339 1.00 47.69 95 VAL A CA 1
ATOM 701 C C . VAL A 1 95 ? -20.579 -1.171 5.940 1.00 47.69 95 VAL A C 1
ATOM 703 O O . VAL A 1 95 ? -19.909 -0.829 4.975 1.00 47.69 95 VAL A O 1
ATOM 706 N N . SER A 1 96 ? -21.795 -1.698 5.820 1.00 49.84 96 SER A N 1
ATOM 707 C CA . SER A 1 96 ? -22.425 -1.958 4.524 1.00 49.84 96 SER A CA 1
ATOM 708 C C . SER A 1 96 ? -22.748 -0.661 3.789 1.00 49.84 96 SER A C 1
ATOM 710 O O . SER A 1 96 ? -22.484 -0.570 2.600 1.00 49.84 96 SER A O 1
ATOM 712 N N . LEU A 1 97 ? -23.269 0.354 4.486 1.00 55.62 97 LEU A N 1
ATOM 713 C CA . LEU A 1 97 ? -23.569 1.667 3.904 1.00 55.62 97 LEU A CA 1
ATOM 714 C C . LEU A 1 97 ? -22.299 2.388 3.450 1.00 55.62 97 LEU A C 1
ATOM 716 O O . LEU A 1 97 ? -22.278 2.991 2.383 1.00 55.62 97 LEU A O 1
ATOM 720 N N . VAL A 1 98 ? -21.233 2.297 4.241 1.00 56.44 98 VAL A N 1
ATOM 721 C CA . VAL A 1 98 ? -19.938 2.900 3.921 1.00 56.44 98 VAL A CA 1
ATOM 722 C C . VAL A 1 98 ? -19.247 2.169 2.780 1.00 56.44 98 VAL A C 1
ATOM 724 O O . VAL A 1 98 ? -18.753 2.818 1.868 1.00 56.44 98 VAL A O 1
ATOM 727 N N . ALA A 1 99 ? -19.222 0.836 2.809 1.00 53.16 99 ALA A N 1
ATOM 728 C CA . ALA A 1 99 ? -18.659 0.038 1.728 1.00 53.16 99 ALA A CA 1
ATOM 729 C C . ALA A 1 99 ? -19.450 0.253 0.434 1.00 53.16 99 ALA A C 1
ATOM 731 O O . ALA A 1 99 ? -18.846 0.455 -0.612 1.00 53.16 99 ALA A O 1
ATOM 732 N N . ALA A 1 100 ? -20.784 0.293 0.509 1.00 58.53 100 ALA A N 1
ATOM 733 C CA . ALA A 1 100 ? -21.630 0.643 -0.625 1.00 58.53 100 ALA A CA 1
ATOM 734 C C . ALA A 1 100 ? -21.309 2.047 -1.141 1.00 58.53 100 ALA A C 1
ATOM 736 O O . ALA A 1 100 ? -21.161 2.212 -2.347 1.00 58.53 100 ALA A O 1
ATOM 737 N N . GLN A 1 101 ? -21.129 3.033 -0.253 1.00 62.91 101 GLN A N 1
ATOM 738 C CA . GLN A 1 101 ? -20.755 4.370 -0.694 1.00 62.91 101 GLN A CA 1
ATOM 739 C C . GLN A 1 101 ? -19.380 4.412 -1.338 1.00 62.91 101 GLN A C 1
ATOM 741 O O . GLN A 1 101 ? -19.217 5.043 -2.370 1.00 62.91 101 GLN A O 1
ATOM 746 N N . PHE A 1 102 ? -18.394 3.750 -0.749 1.00 58.81 102 PHE A N 1
ATOM 747 C CA . PHE A 1 102 ? -17.053 3.697 -1.303 1.00 58.81 102 PHE A CA 1
ATOM 748 C C . PHE A 1 102 ? -17.055 3.031 -2.687 1.00 58.81 102 PHE A C 1
ATOM 750 O O . PHE A 1 102 ? -16.465 3.554 -3.623 1.00 58.81 102 PHE A O 1
ATOM 757 N N . VAL A 1 103 ? -17.804 1.937 -2.857 1.00 58.31 103 VAL A N 1
ATOM 758 C CA . VAL A 1 103 ? -18.012 1.311 -4.171 1.00 58.31 103 VAL A CA 1
ATOM 759 C C . VAL A 1 103 ? -18.725 2.267 -5.132 1.00 58.31 103 VAL A C 1
ATOM 761 O O . VAL A 1 103 ? -18.351 2.331 -6.294 1.00 58.31 103 VAL A O 1
ATOM 764 N N . ILE A 1 104 ? -19.708 3.045 -4.675 1.00 59.56 104 ILE A N 1
ATOM 765 C CA . ILE A 1 104 ? -20.384 4.074 -5.482 1.00 59.56 104 ILE A CA 1
ATOM 766 C C . ILE A 1 104 ? -19.438 5.219 -5.868 1.00 59.56 104 ILE A C 1
ATOM 768 O O . ILE A 1 104 ? -19.510 5.698 -6.995 1.00 59.56 104 ILE A O 1
ATOM 772 N N . ASP A 1 105 ? -18.550 5.649 -4.974 1.00 60.94 105 ASP A N 1
ATOM 773 C CA . ASP A 1 105 ? -17.518 6.656 -5.244 1.00 60.94 105 ASP A CA 1
ATOM 774 C C . ASP A 1 105 ? -16.548 6.165 -6.327 1.00 60.94 105 ASP A C 1
ATOM 776 O O . ASP A 1 105 ? -16.116 6.943 -7.183 1.00 60.94 105 ASP A O 1
ATOM 780 N N . LEU A 1 106 ? -16.247 4.864 -6.298 1.00 56.28 106 LEU A N 1
ATOM 781 C CA . LEU A 1 106 ? -15.286 4.219 -7.179 1.00 56.28 106 LEU A CA 1
ATOM 782 C C . LEU A 1 106 ? -15.858 3.865 -8.558 1.00 56.28 106 LEU A C 1
ATOM 784 O O . LEU A 1 106 ? -15.254 4.166 -9.581 1.00 56.28 106 LEU A O 1
ATOM 788 N N . VAL A 1 107 ? -17.032 3.231 -8.583 1.00 53.12 107 VAL A N 1
ATOM 789 C CA . VAL A 1 107 ? -17.748 2.812 -9.803 1.00 53.12 107 VAL A CA 1
ATOM 790 C C . VAL A 1 107 ? -18.492 3.993 -10.434 1.00 53.12 107 VAL A C 1
ATOM 792 O O . VAL A 1 107 ? -18.798 3.976 -11.622 1.00 53.12 107 VAL A O 1
ATOM 795 N N . GLY A 1 108 ? -18.759 5.036 -9.647 1.00 46.84 108 GLY A N 1
ATOM 796 C CA . GLY A 1 108 ? -19.501 6.223 -10.042 1.00 46.84 108 GLY A CA 1
ATOM 797 C C . GLY A 1 108 ? -21.007 6.019 -10.069 1.00 46.84 108 GLY A C 1
ATOM 798 O O . GLY A 1 108 ? -21.611 5.785 -11.112 1.00 46.84 108 GLY A O 1
ATOM 799 N N . GLY A 1 109 ? -21.649 6.179 -8.915 1.00 41.50 109 GLY A N 1
ATOM 800 C CA . GLY A 1 109 ? -23.091 6.418 -8.868 1.00 41.50 109 GLY A CA 1
ATOM 801 C C . GLY A 1 109 ? -23.404 7.841 -9.317 1.00 41.50 109 GLY A C 1
ATOM 802 O O . GLY A 1 109 ? -22.883 8.803 -8.758 1.00 41.50 109 GLY A O 1
ATOM 803 N N . GLY A 1 110 ? -24.261 7.974 -10.327 1.00 40.28 110 GLY A N 1
ATOM 804 C CA . GLY A 1 110 ? -24.668 9.273 -10.867 1.00 40.28 110 GLY A CA 1
ATOM 805 C C . GLY A 1 110 ? -25.017 9.289 -12.357 1.00 40.28 110 GLY A C 1
ATOM 806 O O . GLY A 1 110 ? -25.340 10.357 -12.869 1.00 40.28 110 GLY A O 1
ATOM 807 N N . GLY A 1 111 ? -24.971 8.145 -13.048 1.00 42.16 111 GLY A N 1
ATOM 808 C CA . GLY A 1 111 ? -25.437 7.997 -14.430 1.00 42.16 111 GLY A CA 1
ATOM 809 C C . GLY A 1 111 ? -26.574 6.982 -14.551 1.00 42.16 111 GLY A C 1
ATOM 810 O O . GLY A 1 111 ? -26.619 6.006 -13.799 1.00 42.16 111 GLY A O 1
ATOM 811 N N . GLU A 1 112 ? -27.489 7.211 -15.497 1.00 40.38 112 GLU A N 1
ATOM 812 C CA . GLU A 1 112 ? -28.473 6.208 -15.907 1.00 40.38 112 GLU A CA 1
ATOM 813 C C . GLU A 1 112 ? -27.740 4.985 -16.469 1.00 40.38 112 GLU A C 1
ATOM 815 O O . GLU A 1 112 ? -27.129 5.049 -17.533 1.00 40.38 112 GLU A O 1
ATOM 820 N N . SER A 1 113 ? -27.798 3.862 -15.759 1.00 38.09 113 SER A N 1
ATOM 821 C CA . SER A 1 113 ? -27.386 2.573 -16.307 1.00 38.09 113 SER A CA 1
ATOM 822 C C . SER A 1 113 ? -28.629 1.841 -16.799 1.00 38.09 113 SER A C 1
ATOM 824 O O . SER A 1 113 ? -29.511 1.504 -16.004 1.00 38.09 113 SER A O 1
ATOM 826 N N . GLN A 1 114 ? -28.713 1.629 -18.116 1.00 35.28 114 GLN A N 1
ATOM 827 C CA . GLN A 1 114 ? -29.681 0.721 -18.722 1.00 35.28 114 GLN A CA 1
ATOM 828 C C . GLN A 1 114 ? -29.105 -0.694 -18.711 1.00 35.28 114 GLN A C 1
ATOM 830 O O . GLN A 1 114 ? -28.221 -1.029 -19.497 1.00 35.28 114 GLN A O 1
ATOM 835 N N . ALA A 1 115 ? -29.662 -1.552 -17.863 1.00 32.81 115 ALA A N 1
ATOM 836 C CA . ALA A 1 115 ? -29.495 -2.994 -17.975 1.00 32.81 115 ALA A CA 1
ATOM 837 C C . ALA A 1 115 ? -30.874 -3.617 -18.223 1.00 32.81 115 ALA A C 1
ATOM 839 O O . ALA A 1 115 ? -31.744 -3.586 -17.355 1.00 32.81 115 ALA A O 1
ATOM 840 N N . GLY A 1 116 ? -31.098 -4.147 -19.430 1.00 36.44 116 GLY A N 1
ATOM 841 C CA . GLY A 1 116 ? -32.267 -4.981 -19.742 1.00 36.44 116 GLY A CA 1
ATOM 842 C C . GLY A 1 116 ? -33.640 -4.307 -19.601 1.00 36.44 116 GLY A C 1
ATOM 843 O O . GLY A 1 116 ? -34.579 -4.954 -19.149 1.00 36.44 116 GLY A O 1
ATOM 844 N N . GLY A 1 117 ? -33.770 -3.022 -19.954 1.00 32.56 117 GLY A N 1
ATOM 845 C CA . GLY A 1 117 ? -35.040 -2.280 -19.871 1.00 32.56 117 GLY A CA 1
ATOM 846 C C . GLY A 1 117 ? -35.350 -1.668 -18.498 1.00 32.56 117 GLY A C 1
ATOM 847 O O . GLY A 1 117 ? -36.381 -1.018 -18.339 1.00 32.56 117 GLY A O 1
ATOM 848 N N . PHE A 1 118 ? -34.456 -1.819 -17.517 1.00 31.55 118 PHE A N 1
ATOM 849 C CA . PHE A 1 118 ? -34.565 -1.178 -16.209 1.00 31.55 118 PHE A CA 1
ATOM 850 C C . PHE A 1 118 ? -33.748 0.121 -16.182 1.00 31.55 118 PHE A C 1
ATOM 852 O O . PHE A 1 118 ? -32.534 0.094 -16.372 1.00 31.55 118 PHE A O 1
ATOM 859 N N . HIS A 1 119 ? -34.413 1.252 -15.924 1.00 35.62 119 HIS A N 1
ATOM 860 C CA . HIS A 1 119 ? -33.754 2.508 -15.555 1.00 35.62 119 HIS A CA 1
ATOM 861 C C . HIS A 1 119 ? -33.586 2.540 -14.034 1.00 35.62 119 HIS A C 1
ATOM 863 O O . HIS A 1 119 ? -34.570 2.663 -13.303 1.00 35.62 119 HIS A O 1
ATOM 869 N N . VAL A 1 120 ? -32.349 2.427 -13.547 1.00 38.00 120 VAL A N 1
ATOM 870 C CA . VAL A 1 120 ? -32.034 2.630 -12.126 1.00 38.00 120 VAL A CA 1
ATOM 871 C C . VAL A 1 120 ? -31.317 3.965 -11.981 1.00 38.00 120 VAL A C 1
ATOM 873 O O . VAL A 1 120 ? -30.156 4.109 -12.355 1.00 38.00 120 VAL A O 1
ATOM 876 N N . LEU A 1 121 ? -32.028 4.953 -11.438 1.00 37.56 121 LEU A N 1
ATOM 877 C CA . LEU A 1 121 ? -31.466 6.251 -11.079 1.00 37.56 121 LEU A CA 1
ATOM 878 C C . LEU A 1 121 ? -30.769 6.091 -9.721 1.00 37.56 121 LEU A C 1
ATOM 880 O O . LEU A 1 121 ? -31.442 5.936 -8.704 1.00 37.56 121 LEU A O 1
ATOM 884 N N . ILE A 1 122 ? -29.435 6.057 -9.701 1.00 42.19 122 ILE A N 1
ATOM 885 C CA . ILE A 1 122 ? -28.649 5.965 -8.461 1.00 42.19 122 ILE A CA 1
ATOM 886 C C . ILE A 1 122 ? -28.426 7.398 -7.949 1.00 42.19 122 ILE A C 1
ATOM 888 O O . ILE A 1 122 ? -27.667 8.139 -8.579 1.00 42.19 122 ILE A O 1
ATOM 892 N N . PRO A 1 123 ? -29.075 7.836 -6.850 1.00 44.06 123 PRO A N 1
ATOM 893 C CA . PRO A 1 123 ? -28.876 9.179 -6.310 1.00 44.06 123 PRO A CA 1
ATOM 894 C C . PRO A 1 123 ? -27.421 9.360 -5.860 1.00 44.06 123 PRO A C 1
ATOM 896 O O . PRO A 1 123 ? -26.802 8.409 -5.384 1.00 44.06 123 PRO A O 1
ATOM 899 N N . GLY A 1 124 ? -26.884 10.581 -5.978 1.00 47.84 124 GLY A N 1
ATOM 900 C CA . GLY A 1 124 ? -25.519 10.908 -5.548 1.00 47.84 124 GLY A CA 1
ATOM 901 C C . GLY A 1 124 ? -25.254 10.434 -4.117 1.00 47.84 124 GLY A C 1
ATOM 902 O O . GLY A 1 124 ? -26.017 10.725 -3.200 1.00 47.84 124 GLY A O 1
ATOM 903 N N . GLY A 1 125 ? -24.196 9.651 -3.926 1.00 49.78 125 GLY A N 1
ATOM 904 C CA . GLY A 1 125 ? -24.097 8.759 -2.773 1.00 49.78 125 GLY A CA 1
ATOM 905 C C . GLY A 1 125 ? -23.816 9.407 -1.399 1.00 49.78 125 GLY A C 1
ATOM 906 O O . GLY A 1 125 ? -23.820 8.735 -0.368 1.00 49.78 125 GLY A O 1
ATOM 907 N N . THR A 1 126 ? -23.678 10.732 -1.314 1.00 54.22 126 THR A N 1
ATOM 908 C CA . THR A 1 126 ? -23.449 11.453 -0.046 1.00 54.22 126 THR A CA 1
ATOM 909 C C . THR A 1 126 ? -24.464 11.078 1.052 1.00 54.22 126 THR A C 1
ATOM 911 O O . THR A 1 126 ? -24.120 11.020 2.233 1.00 54.22 126 THR A O 1
ATOM 914 N N . TYR A 1 127 ? -25.698 10.722 0.677 1.00 55.94 127 TYR A N 1
ATOM 915 C CA . TYR A 1 127 ? -26.748 10.283 1.603 1.00 55.94 127 TYR A CA 1
ATOM 916 C C . TYR A 1 127 ? -26.448 8.958 2.324 1.00 55.94 127 TYR A C 1
ATOM 918 O O . TYR A 1 127 ? -26.887 8.789 3.461 1.00 55.94 127 TYR A O 1
ATOM 926 N N . LEU A 1 128 ? -25.690 8.031 1.724 1.00 55.69 128 LEU A N 1
ATOM 927 C CA . LEU A 1 128 ? -25.350 6.745 2.349 1.00 55.69 128 LEU A CA 1
ATOM 928 C C . LEU A 1 128 ? -24.336 6.915 3.479 1.00 55.69 128 LEU A C 1
ATOM 930 O O . LEU A 1 128 ? -24.482 6.293 4.531 1.00 55.69 128 LEU A O 1
ATOM 934 N N . VAL A 1 129 ? -23.356 7.807 3.311 1.00 57.88 129 VAL A N 1
ATOM 935 C CA . VAL A 1 129 ? -22.420 8.141 4.394 1.00 57.88 129 VAL A CA 1
ATOM 936 C C . VAL A 1 129 ? -23.106 8.953 5.481 1.00 57.88 129 VAL A C 1
ATOM 938 O O . VAL A 1 129 ? -22.867 8.694 6.657 1.00 57.88 129 VAL A O 1
ATOM 941 N N . LEU A 1 130 ? -24.015 9.869 5.136 1.00 57.94 130 LEU A N 1
ATOM 942 C CA . LEU A 1 130 ? -24.822 10.573 6.137 1.00 57.94 130 LEU A CA 1
ATOM 943 C C . LEU A 1 130 ? -25.732 9.611 6.918 1.00 57.94 130 LEU A C 1
ATOM 945 O O . LEU A 1 130 ? -25.840 9.727 8.138 1.00 57.94 130 LEU A O 1
ATOM 949 N N . ALA A 1 131 ? -26.325 8.615 6.253 1.00 57.84 131 ALA A N 1
ATOM 950 C CA . ALA A 1 131 ? -27.089 7.555 6.906 1.00 57.84 131 ALA A CA 1
ATOM 951 C C . ALA A 1 131 ? -26.197 6.677 7.797 1.00 57.84 131 ALA A C 1
ATOM 953 O O . ALA A 1 131 ? -26.566 6.388 8.935 1.00 57.84 131 ALA A O 1
ATOM 954 N N . ALA A 1 132 ? -25.000 6.305 7.333 1.00 57.47 132 ALA A N 1
ATOM 955 C CA . ALA A 1 132 ? -24.026 5.568 8.133 1.00 57.47 132 ALA A CA 1
ATOM 956 C C . ALA A 1 132 ? -23.599 6.365 9.374 1.00 57.47 132 ALA A C 1
ATOM 958 O O . ALA A 1 132 ? -23.568 5.823 10.478 1.00 57.47 132 ALA A O 1
ATOM 959 N N . LEU A 1 133 ? -23.345 7.665 9.214 1.00 57.56 133 LEU A N 1
ATOM 960 C CA . LEU A 1 133 ? -23.007 8.574 10.301 1.00 57.56 133 LEU A CA 1
ATOM 961 C C . LEU A 1 133 ? -24.165 8.703 11.294 1.00 57.56 133 LEU A C 1
ATOM 963 O O . LEU A 1 133 ? -23.940 8.634 12.498 1.00 57.56 133 LEU A O 1
ATOM 967 N N . ALA A 1 134 ? -25.405 8.824 10.816 1.00 58.34 134 ALA A N 1
ATOM 968 C CA . ALA A 1 134 ? -26.589 8.869 11.666 1.00 58.34 134 ALA A CA 1
ATOM 969 C C . ALA A 1 134 ? -26.769 7.565 12.460 1.00 58.34 134 ALA A C 1
ATOM 971 O O . ALA A 1 134 ? -26.955 7.613 13.675 1.00 58.34 134 ALA A O 1
ATOM 972 N N . VAL A 1 135 ? -26.644 6.398 11.817 1.00 57.34 135 VAL A N 1
ATOM 973 C CA . VAL A 1 135 ? -26.702 5.086 12.490 1.00 57.34 135 VAL A CA 1
ATOM 974 C C . VAL A 1 135 ? -25.566 4.945 13.506 1.00 57.34 135 VAL A C 1
ATOM 976 O O . VAL A 1 135 ? -25.797 4.466 14.617 1.00 57.34 135 VAL A O 1
ATOM 979 N N . TRP A 1 136 ? -24.358 5.408 13.178 1.00 63.47 136 TRP A N 1
ATOM 980 C CA . TRP A 1 136 ? -23.217 5.405 14.092 1.00 63.47 136 TRP A CA 1
ATOM 981 C C . TRP A 1 136 ? -23.426 6.336 15.293 1.00 63.47 136 TRP A C 1
ATOM 983 O O . TRP A 1 136 ? -23.194 5.923 16.430 1.00 63.47 136 TRP A O 1
ATOM 993 N N . LEU A 1 137 ? -23.916 7.561 15.078 1.00 59.50 137 LEU A N 1
ATOM 994 C CA . LEU A 1 137 ? -24.241 8.517 16.140 1.00 59.50 137 LEU A CA 1
ATOM 995 C C . LEU A 1 137 ? -25.363 7.987 17.038 1.00 59.50 137 LEU A C 1
ATOM 997 O O . LEU A 1 137 ? -25.247 8.058 18.262 1.00 59.50 137 LEU A O 1
ATOM 1001 N N . LEU A 1 138 ? -26.407 7.393 16.454 1.00 58.81 138 LEU A N 1
ATOM 1002 C CA . LEU A 1 138 ? -27.499 6.746 17.184 1.00 58.81 138 LEU A CA 1
ATOM 1003 C C . LEU A 1 138 ? -26.995 5.556 17.997 1.00 58.81 138 LEU A C 1
ATOM 1005 O O . LEU A 1 138 ? -27.324 5.449 19.173 1.00 58.81 138 LEU A O 1
ATOM 1009 N N . ARG A 1 139 ? -26.140 4.703 17.423 1.00 61.03 139 ARG A N 1
ATOM 1010 C CA . ARG A 1 139 ? -25.458 3.623 18.150 1.00 61.03 139 ARG A CA 1
ATOM 1011 C C . ARG A 1 139 ? -24.650 4.194 19.317 1.00 61.03 139 ARG A C 1
ATOM 1013 O O . ARG A 1 139 ? -24.781 3.735 20.448 1.00 61.03 139 ARG A O 1
ATOM 1020 N N . ARG A 1 140 ? -23.835 5.219 19.073 1.00 63.56 140 ARG A N 1
ATOM 1021 C CA . ARG A 1 140 ? -22.990 5.857 20.092 1.00 63.56 140 ARG A CA 1
ATOM 1022 C C . ARG A 1 140 ? -23.820 6.468 21.224 1.00 63.56 140 ARG A C 1
ATOM 1024 O O . ARG A 1 140 ? -23.448 6.334 22.387 1.00 63.56 140 ARG A O 1
ATOM 1031 N N . ALA A 1 141 ? -24.942 7.107 20.901 1.00 58.97 141 ALA A N 1
ATOM 1032 C CA . ALA A 1 141 ? -25.856 7.710 21.864 1.00 58.97 141 ALA A CA 1
ATOM 1033 C C . ALA A 1 141 ? -26.682 6.662 22.632 1.00 58.97 141 ALA A C 1
ATOM 1035 O O . ALA A 1 141 ? -26.803 6.764 23.850 1.00 58.97 141 ALA A O 1
ATOM 1036 N N . ALA A 1 142 ? -27.196 5.632 21.954 1.00 52.88 142 ALA A N 1
ATOM 1037 C CA . ALA A 1 142 ? -28.032 4.584 22.544 1.00 52.88 142 ALA A CA 1
ATOM 1038 C C . ALA A 1 142 ? -27.251 3.628 23.458 1.00 52.88 142 ALA A C 1
ATOM 1040 O O . ALA A 1 142 ? -27.813 3.073 24.400 1.00 52.88 142 ALA A O 1
ATOM 1041 N N . PHE A 1 143 ? -25.950 3.448 23.212 1.00 56.53 143 PHE A N 1
ATOM 1042 C CA . PHE A 1 143 ? -25.083 2.568 24.002 1.00 56.53 143 PHE A CA 1
ATOM 1043 C C . PHE A 1 143 ? -24.078 3.331 24.884 1.00 56.53 143 PHE A C 1
ATOM 1045 O O . PHE A 1 143 ? -23.112 2.737 25.377 1.00 56.53 143 PHE A O 1
ATOM 1052 N N . LYS A 1 144 ? -24.323 4.626 25.153 1.00 48.19 144 LYS A N 1
ATOM 1053 C CA . LYS A 1 144 ? -23.593 5.443 26.145 1.00 48.19 144 LYS A CA 1
ATOM 1054 C C . LYS A 1 144 ? -23.775 4.843 27.551 1.00 48.19 144 LYS A C 1
ATOM 1056 O O . LYS A 1 144 ? -24.643 5.241 28.315 1.00 48.19 144 LYS A O 1
ATOM 1061 N N . GLY A 1 145 ? -22.956 3.852 27.897 1.00 44.50 145 GLY A N 1
ATOM 1062 C CA . GLY A 1 145 ? -22.977 3.198 29.212 1.00 44.50 145 GLY A CA 1
ATOM 1063 C C . GLY A 1 145 ? -22.806 1.680 29.206 1.00 44.50 145 GLY A C 1
ATOM 1064 O O . GLY A 1 145 ? -22.558 1.116 30.262 1.00 44.50 145 GLY A O 1
ATOM 1065 N N . SER A 1 146 ? -22.871 1.019 28.047 1.00 43.94 146 SER A N 1
ATOM 1066 C CA . SER A 1 146 ? -22.643 -0.432 27.914 1.00 43.94 146 SER A CA 1
ATOM 1067 C C . SER A 1 146 ? -21.393 -0.754 27.092 1.00 43.94 146 SER A C 1
ATOM 1069 O O . SER A 1 146 ? -21.333 -1.756 26.381 1.00 43.94 146 SER A O 1
ATOM 1071 N N . SER A 1 147 ? -20.349 0.071 27.219 1.00 42.00 147 SER A N 1
ATOM 1072 C CA . SER A 1 147 ? -19.010 -0.411 26.903 1.00 42.00 147 SER A CA 1
ATOM 1073 C C . SER A 1 147 ? -18.578 -1.361 28.033 1.00 42.00 147 SER A C 1
ATOM 1075 O O . SER A 1 147 ? -18.671 -0.992 29.207 1.00 42.00 147 SER A O 1
ATOM 1077 N N . PRO A 1 148 ? -18.057 -2.565 27.730 1.00 39.12 148 PRO A N 1
ATOM 1078 C CA . PRO A 1 148 ? -17.390 -3.416 28.725 1.00 39.12 148 PRO A CA 1
ATOM 1079 C C . PRO A 1 148 ? -16.277 -2.672 29.489 1.00 39.12 148 PRO A C 1
ATOM 1081 O O . PRO A 1 148 ? -15.879 -3.079 30.574 1.00 39.12 148 PRO A O 1
ATOM 1084 N N . LEU A 1 149 ? -15.820 -1.542 28.943 1.00 41.44 149 LEU A N 1
ATOM 1085 C CA . LEU A 1 149 ? -14.861 -0.621 29.532 1.00 41.44 149 LEU A CA 1
ATOM 1086 C C . LEU A 1 149 ? -15.344 0.040 30.829 1.00 41.44 149 LEU A C 1
ATOM 1088 O O . LEU A 1 149 ? -14.538 0.144 31.737 1.00 41.44 149 LEU A O 1
ATOM 1092 N N . LYS A 1 150 ? -16.619 0.413 31.023 1.00 38.22 150 LYS A N 1
ATOM 1093 C CA . LYS A 1 150 ? -17.035 1.019 32.314 1.00 38.22 150 LYS A CA 1
ATOM 1094 C C . LYS A 1 150 ? -17.016 0.043 33.500 1.00 38.22 150 LYS A C 1
ATOM 1096 O O . LYS A 1 150 ? -16.842 0.496 34.625 1.00 38.22 150 LYS A O 1
ATOM 1101 N N . LEU A 1 151 ? -17.119 -1.267 33.251 1.00 35.91 151 LEU A N 1
ATOM 1102 C CA . LEU A 1 151 ? -16.941 -2.309 34.276 1.00 35.91 151 LEU A CA 1
ATOM 1103 C C . LEU A 1 151 ? -15.466 -2.725 34.469 1.00 35.91 151 LEU A C 1
ATOM 1105 O O . LEU A 1 151 ? -15.121 -3.251 35.519 1.00 35.91 151 LEU A O 1
ATOM 1109 N N . LEU A 1 152 ? -14.597 -2.470 33.482 1.00 38.38 152 LEU A N 1
ATOM 1110 C CA . LEU A 1 152 ? -13.135 -2.636 33.574 1.00 38.38 152 LEU A CA 1
ATOM 1111 C C . LEU A 1 152 ? -12.427 -1.398 34.158 1.00 38.38 152 LEU A C 1
ATOM 1113 O O . LEU A 1 152 ? -11.305 -1.492 34.647 1.00 38.38 152 LEU A O 1
ATOM 1117 N N . LEU A 1 153 ? -13.091 -0.240 34.156 1.00 39.50 153 LEU A N 1
ATOM 1118 C CA . LEU A 1 153 ? -12.575 1.029 34.674 1.00 39.50 153 LEU A CA 1
ATOM 1119 C C . LEU A 1 153 ? -12.595 1.124 36.213 1.00 39.50 153 LEU A C 1
ATOM 1121 O O . LEU A 1 153 ? -12.230 2.162 36.758 1.00 39.50 153 LEU A O 1
ATOM 1125 N N . SER A 1 154 ? -12.953 0.052 36.934 1.00 36.34 154 SER A N 1
ATOM 1126 C CA . SER A 1 154 ? -12.926 0.021 38.403 1.00 36.34 154 SER A CA 1
ATOM 1127 C C . SER A 1 154 ? -11.599 -0.441 39.022 1.00 36.34 154 SER A C 1
ATOM 1129 O O . SER A 1 154 ? -11.606 -0.737 40.214 1.00 36.34 154 SER A O 1
ATOM 1131 N N . ARG A 1 155 ? -10.487 -0.508 38.264 1.00 39.12 155 ARG A N 1
ATOM 1132 C CA . ARG A 1 155 ? -9.075 -0.376 38.723 1.00 39.12 155 ARG A CA 1
ATOM 1133 C C . ARG A 1 155 ? -8.111 -0.845 37.615 1.00 39.12 155 ARG A C 1
ATOM 1135 O O . ARG A 1 155 ? -8.190 -1.991 37.198 1.00 39.12 155 ARG A O 1
ATOM 1142 N N . ARG A 1 156 ? -7.143 0.013 37.250 1.00 36.84 156 ARG A N 1
ATOM 1143 C CA . ARG A 1 156 ? -6.037 -0.160 36.268 1.00 36.84 156 ARG A CA 1
ATOM 1144 C C . ARG A 1 156 ? -6.397 0.003 34.785 1.00 36.84 156 ARG A C 1
ATOM 1146 O O . ARG A 1 156 ? -6.608 -0.987 34.101 1.00 36.84 156 ARG A O 1
ATOM 1153 N N . HIS A 1 157 ? -6.321 1.220 34.248 1.00 36.12 157 HIS A N 1
ATOM 1154 C CA . HIS A 1 157 ? -5.991 1.436 32.828 1.00 36.12 157 HIS A CA 1
ATOM 1155 C C . HIS A 1 157 ? -4.886 2.493 32.728 1.00 36.12 157 HIS A C 1
ATOM 1157 O O . HIS A 1 157 ? -5.107 3.641 32.358 1.00 36.12 157 HIS A O 1
ATOM 1163 N N . GLU A 1 158 ? -3.677 2.075 33.094 1.00 36.47 158 GLU A N 1
ATOM 1164 C CA . GLU A 1 158 ? -2.461 2.625 32.506 1.00 36.47 158 GLU A CA 1
ATOM 1165 C C . GLU A 1 158 ? -2.184 1.857 31.197 1.00 36.47 158 GLU A C 1
ATOM 1167 O O . GLU A 1 158 ? -2.103 0.631 31.204 1.00 36.47 158 GLU A O 1
ATOM 1172 N N . HIS A 1 159 ? -2.016 2.613 30.105 1.00 40.41 159 HIS A N 1
ATOM 1173 C CA . HIS A 1 159 ? -1.204 2.314 28.912 1.00 40.41 159 HIS A CA 1
ATOM 1174 C C . HIS A 1 159 ? -1.789 1.549 27.695 1.00 40.41 159 HIS A C 1
ATOM 1176 O O . HIS A 1 159 ? -2.266 0.424 27.776 1.00 40.41 159 HIS A O 1
ATOM 1182 N N . ALA A 1 160 ? -1.518 2.169 26.532 1.00 42.00 160 ALA A N 1
ATOM 1183 C CA . ALA A 1 160 ? -1.311 1.606 25.191 1.00 42.00 160 ALA A CA 1
ATOM 1184 C C . ALA A 1 160 ? -2.532 1.272 24.302 1.00 42.00 160 ALA A C 1
ATOM 1186 O O . ALA A 1 160 ? -3.508 0.660 24.722 1.00 42.00 160 ALA A O 1
ATOM 1187 N N . LEU A 1 161 ? -2.395 1.594 23.003 1.00 52.53 161 LEU A N 1
ATOM 1188 C CA . LEU A 1 161 ? -2.805 0.700 21.907 1.00 52.53 161 LEU A CA 1
ATOM 1189 C C . LEU A 1 161 ? -2.640 -0.757 22.390 1.00 52.53 161 LEU A C 1
ATOM 1191 O O . LEU A 1 161 ? -1.519 -1.080 22.791 1.00 52.53 161 LEU A O 1
ATOM 1195 N N . PRO A 1 162 ? -3.698 -1.590 22.448 1.00 50.38 162 PRO A N 1
ATOM 1196 C CA . PRO A 1 162 ? -3.694 -2.828 23.224 1.00 50.38 162 PRO A CA 1
ATOM 1197 C C . PRO A 1 162 ? -2.399 -3.620 23.024 1.00 50.38 162 PRO A C 1
ATOM 1199 O O . PRO A 1 162 ? -2.049 -3.987 21.905 1.00 50.38 162 PRO A O 1
ATOM 1202 N N . ALA A 1 163 ? -1.676 -3.857 24.122 1.00 47.00 163 ALA A N 1
ATOM 1203 C CA . ALA A 1 163 ? -0.304 -4.371 24.155 1.00 47.00 163 ALA A CA 1
ATOM 1204 C C . ALA A 1 163 ? -0.134 -5.834 23.676 1.00 47.00 163 ALA A C 1
ATOM 1206 O O . ALA A 1 163 ? 0.847 -6.488 24.007 1.00 47.00 163 ALA A O 1
ATOM 1207 N N . ALA A 1 164 ? -1.067 -6.370 22.892 1.00 51.53 164 ALA A N 1
ATOM 1208 C CA . ALA A 1 164 ? -0.982 -7.679 22.260 1.00 51.53 164 ALA A CA 1
ATOM 1209 C C . ALA A 1 164 ? -1.934 -7.714 21.057 1.00 51.53 164 ALA A C 1
ATOM 1211 O O . ALA A 1 164 ? -3.067 -8.187 21.144 1.00 51.53 164 ALA A O 1
ATOM 1212 N N . PHE A 1 165 ? -1.494 -7.181 19.920 1.00 67.62 165 PHE A N 1
ATOM 1213 C CA . PHE A 1 165 ? -2.236 -7.347 18.677 1.00 67.62 165 PHE A CA 1
ATOM 1214 C C . PHE A 1 165 ? -2.175 -8.813 18.237 1.00 67.62 165 PHE A C 1
ATOM 1216 O O . PHE A 1 165 ? -1.120 -9.318 17.843 1.00 67.62 165 PHE A O 1
ATOM 1223 N N . GLY A 1 166 ? -3.310 -9.504 18.333 1.00 67.31 166 GLY A N 1
ATOM 1224 C CA . GLY A 1 166 ? -3.493 -10.803 17.701 1.00 67.31 166 GLY A CA 1
ATOM 1225 C C . GLY A 1 166 ? -3.640 -10.638 16.190 1.00 67.31 166 GLY A C 1
ATOM 1226 O O . GLY A 1 166 ? -4.286 -9.699 15.725 1.00 67.31 166 GLY A O 1
ATOM 1227 N N . TRP A 1 167 ? -3.057 -11.562 15.428 1.00 82.94 167 TRP A N 1
ATOM 1228 C CA . TRP A 1 167 ? -3.366 -11.688 14.005 1.00 82.94 167 TRP A CA 1
ATOM 1229 C C . TRP A 1 167 ? -4.857 -12.003 13.814 1.00 82.94 167 TRP A C 1
ATOM 1231 O O . TRP A 1 167 ? -5.441 -12.668 14.681 1.00 82.94 167 TRP A O 1
ATOM 1241 N N . PRO A 1 168 ? -5.480 -11.575 12.699 1.00 88.88 168 PRO A N 1
ATOM 1242 C CA . PRO A 1 168 ? -6.849 -11.966 12.400 1.00 88.88 168 PRO A CA 1
ATOM 1243 C C . PRO A 1 168 ? -7.006 -13.491 12.424 1.00 88.88 168 PRO A C 1
ATOM 1245 O O . PRO A 1 168 ? -6.118 -14.248 12.020 1.00 88.88 168 PRO A O 1
ATOM 1248 N N . SER A 1 169 ? -8.148 -13.956 12.915 1.00 91.19 169 SER A N 1
ATOM 1249 C CA . SER A 1 169 ? -8.516 -15.369 12.884 1.00 91.19 169 SER A CA 1
ATOM 1250 C C . SER A 1 169 ? -8.662 -15.867 11.442 1.00 91.19 169 SER A C 1
ATOM 1252 O O . SER A 1 169 ? -8.920 -15.094 10.520 1.00 91.19 169 SER A O 1
ATOM 1254 N N . ARG A 1 170 ? -8.587 -17.188 11.228 1.00 93.62 170 ARG A N 1
ATOM 1255 C CA . ARG A 1 170 ? -8.771 -17.789 9.889 1.00 93.62 170 ARG A CA 1
ATOM 1256 C C . ARG A 1 170 ? -10.085 -17.369 9.214 1.00 93.62 170 ARG A C 1
ATOM 1258 O O . ARG A 1 170 ? -10.113 -17.169 8.007 1.00 93.62 170 ARG A O 1
ATOM 1265 N N . ARG A 1 171 ? -11.167 -17.216 9.991 1.00 92.69 171 ARG A N 1
ATOM 1266 C CA . ARG A 1 171 ? -12.479 -16.779 9.481 1.00 92.69 171 ARG A CA 1
ATOM 1267 C C . ARG A 1 171 ? -12.470 -15.314 9.051 1.00 92.69 171 ARG A C 1
ATOM 1269 O O . ARG A 1 171 ? -13.055 -14.986 8.029 1.00 92.69 171 ARG A O 1
ATOM 1276 N N . GLU A 1 172 ? -11.809 -14.454 9.822 1.00 92.06 172 GLU A N 1
ATOM 1277 C CA . GLU A 1 172 ? -11.643 -13.037 9.483 1.00 92.06 172 GLU A CA 1
ATOM 1278 C C . GLU A 1 172 ? -10.786 -12.871 8.222 1.00 92.06 172 GLU A C 1
ATOM 1280 O O . GLU A 1 172 ? -11.155 -12.094 7.348 1.00 92.06 172 GLU A O 1
ATOM 1285 N N . TRP A 1 173 ? -9.709 -13.652 8.082 1.00 95.31 173 TRP A N 1
ATOM 1286 C CA . TRP A 1 173 ? -8.900 -13.681 6.861 1.00 95.31 173 TRP A CA 1
ATOM 1287 C C . TRP A 1 173 ? -9.688 -14.132 5.637 1.00 95.31 173 TRP A C 1
ATOM 1289 O O . TRP A 1 173 ? -9.623 -13.477 4.602 1.00 95.31 173 TRP A O 1
ATOM 1299 N N . LEU A 1 174 ? -10.460 -15.216 5.756 1.00 93.81 174 LEU A N 1
ATOM 1300 C CA . LEU A 1 174 ? -11.302 -15.695 4.661 1.00 93.81 174 LEU A CA 1
ATOM 1301 C C . LEU A 1 174 ? -12.339 -14.642 4.255 1.00 93.81 174 LEU A C 1
ATOM 1303 O O . LEU A 1 174 ? -12.530 -14.400 3.069 1.00 93.81 174 LEU A O 1
ATOM 1307 N N . LEU A 1 175 ? -12.981 -13.991 5.230 1.00 91.69 175 LEU A N 1
ATOM 1308 C CA . LEU A 1 175 ? -13.931 -12.914 4.963 1.00 91.69 175 LEU A CA 1
ATOM 1309 C C . LEU A 1 175 ? -13.261 -11.746 4.232 1.00 91.69 175 LEU A C 1
ATOM 1311 O O . LEU A 1 175 ? -13.785 -11.291 3.221 1.00 91.69 175 LEU A O 1
ATOM 1315 N N . ALA A 1 176 ? -12.106 -11.284 4.715 1.00 93.44 176 ALA A N 1
ATOM 1316 C CA . ALA A 1 176 ? -11.361 -10.207 4.074 1.00 93.44 176 ALA A CA 1
ATOM 1317 C C . ALA A 1 176 ? -10.929 -10.586 2.652 1.00 93.44 176 ALA A C 1
ATOM 1319 O O . ALA A 1 176 ? -11.094 -9.783 1.741 1.00 93.44 176 ALA A O 1
ATOM 1320 N N . PHE A 1 177 ? -10.468 -11.821 2.438 1.00 95.94 177 PHE A N 1
ATOM 1321 C CA . PHE A 1 177 ? -10.091 -12.317 1.116 1.00 95.94 177 PHE A CA 1
ATOM 1322 C C . PHE A 1 177 ? -11.279 -12.350 0.153 1.00 95.94 177 PHE A C 1
ATOM 1324 O O . PHE A 1 177 ? -11.160 -11.875 -0.969 1.00 95.94 177 PHE A O 1
ATOM 1331 N N . VAL A 1 178 ? -12.439 -12.852 0.587 1.00 91.50 178 VAL A N 1
ATOM 1332 C CA . VAL A 1 178 ? -13.649 -12.892 -0.249 1.00 91.50 178 VAL A CA 1
ATOM 1333 C C . VAL A 1 178 ? -14.147 -11.483 -0.571 1.00 91.50 178 VAL A C 1
ATOM 1335 O O . VAL A 1 178 ? -14.486 -11.209 -1.718 1.00 91.50 178 VAL A O 1
ATOM 1338 N N . VAL A 1 179 ? -14.175 -10.581 0.414 1.00 87.50 179 VAL A N 1
ATOM 1339 C CA . VAL A 1 179 ? -14.650 -9.201 0.224 1.00 87.50 179 VAL A CA 1
ATOM 1340 C C . VAL A 1 179 ? -13.710 -8.413 -0.687 1.00 87.50 179 VAL A C 1
ATOM 1342 O O . VAL A 1 179 ? -14.165 -7.830 -1.667 1.00 87.50 179 VAL A O 1
ATOM 1345 N N . VAL A 1 180 ? -12.408 -8.412 -0.392 1.00 92.06 180 VAL A N 1
ATOM 1346 C CA . VAL A 1 180 ? -11.413 -7.673 -1.181 1.00 92.06 180 VAL A CA 1
ATOM 1347 C C . VAL A 1 180 ? -11.248 -8.313 -2.556 1.00 92.06 180 VAL A C 1
ATOM 1349 O O . VAL A 1 180 ? -11.298 -7.602 -3.546 1.00 92.06 180 VAL A O 1
ATOM 1352 N N . GLY A 1 181 ? -11.132 -9.640 -2.644 1.00 91.38 181 GLY A N 1
ATOM 1353 C CA . GLY A 1 181 ? -11.005 -10.352 -3.917 1.00 91.38 181 GLY A CA 1
ATOM 1354 C C . GLY A 1 181 ? -12.239 -10.201 -4.806 1.00 91.38 181 GLY A C 1
ATOM 1355 O O . GLY A 1 181 ? -12.106 -9.948 -6.001 1.00 91.38 181 GLY A O 1
ATOM 1356 N N . GLY A 1 182 ? -13.442 -10.270 -4.227 1.00 88.88 182 GLY A N 1
ATOM 1357 C CA . GLY A 1 182 ? -14.684 -9.980 -4.943 1.00 88.88 182 GLY A CA 1
ATOM 1358 C C . GLY A 1 182 ? -14.730 -8.542 -5.462 1.00 88.88 182 GLY A C 1
ATOM 1359 O O . GLY A 1 182 ? -15.093 -8.322 -6.616 1.00 88.88 182 GLY A O 1
ATOM 1360 N N . ALA A 1 183 ? -14.294 -7.571 -4.652 1.00 86.69 183 ALA A N 1
ATOM 1361 C CA . ALA A 1 183 ? -14.157 -6.185 -5.085 1.00 86.69 183 ALA A CA 1
ATOM 1362 C C . ALA A 1 183 ? -13.095 -6.028 -6.189 1.00 86.69 183 ALA A C 1
ATOM 1364 O O . ALA A 1 183 ? -13.361 -5.344 -7.168 1.00 86.69 183 ALA A O 1
ATOM 1365 N N . THR A 1 184 ? -11.947 -6.709 -6.112 1.00 92.19 184 THR A N 1
ATOM 1366 C CA . THR A 1 184 ? -10.917 -6.687 -7.164 1.00 92.19 184 THR A CA 1
ATOM 1367 C C . THR A 1 184 ? -11.484 -7.189 -8.487 1.00 92.19 184 THR A C 1
ATOM 1369 O O . THR A 1 184 ? -11.338 -6.514 -9.500 1.00 92.19 184 THR A O 1
ATOM 1372 N N . VAL A 1 185 ? -12.184 -8.329 -8.484 1.00 89.69 185 VAL A N 1
ATOM 1373 C CA . VAL A 1 185 ? -12.806 -8.882 -9.698 1.00 89.69 185 VAL A CA 1
ATOM 1374 C C . VAL A 1 185 ? -13.875 -7.944 -10.257 1.00 89.69 185 VAL A C 1
ATOM 1376 O O . VAL A 1 185 ? -13.940 -7.754 -11.466 1.00 89.69 185 VAL A O 1
ATOM 1379 N N . LEU A 1 186 ? -14.699 -7.342 -9.397 1.00 86.75 186 LEU A N 1
ATOM 1380 C CA . LEU A 1 186 ? -15.761 -6.424 -9.814 1.00 86.75 186 LEU A CA 1
ATOM 1381 C C . LEU A 1 186 ? -15.200 -5.123 -10.407 1.00 86.75 186 LEU A C 1
ATOM 1383 O O . LEU A 1 186 ? -15.623 -4.678 -11.473 1.00 86.75 186 LEU A O 1
ATOM 1387 N N . LEU A 1 187 ? -14.255 -4.499 -9.711 1.00 83.44 187 LEU A N 1
ATOM 1388 C CA . LEU A 1 187 ? -13.735 -3.177 -10.049 1.00 83.44 187 LEU A CA 1
ATOM 1389 C C . LEU A 1 187 ? -12.738 -3.237 -11.206 1.00 83.44 187 LEU A C 1
ATOM 1391 O O . LEU A 1 187 ? -12.741 -2.359 -12.062 1.00 83.44 187 LEU A O 1
ATOM 1395 N N . LEU A 1 188 ? -11.948 -4.309 -11.283 1.00 89.81 188 LEU A N 1
ATOM 1396 C CA . LEU A 1 188 ? -11.001 -4.564 -12.370 1.00 89.81 188 LEU A CA 1
ATOM 1397 C C . LEU A 1 188 ? -11.558 -5.561 -13.395 1.00 89.81 188 LEU A C 1
ATOM 1399 O O . LEU A 1 188 ? -10.790 -6.218 -14.095 1.00 89.81 188 LEU A O 1
ATOM 1403 N N . HIS A 1 189 ? -12.886 -5.675 -13.517 1.00 88.31 189 HIS A N 1
ATOM 1404 C CA . HIS A 1 189 ? -13.527 -6.642 -14.417 1.00 88.31 189 HIS A CA 1
ATOM 1405 C C . HIS A 1 189 ? -13.048 -6.509 -15.868 1.00 88.31 189 HIS A C 1
ATOM 1407 O O . HIS A 1 189 ? -12.874 -7.521 -16.536 1.00 88.31 189 HIS A O 1
ATOM 1413 N N . GLN A 1 190 ? -12.779 -5.288 -16.347 1.00 90.00 190 GLN A N 1
ATOM 1414 C CA . GLN A 1 190 ? -12.224 -5.063 -17.687 1.00 90.00 190 GLN A CA 1
ATOM 1415 C C . GLN A 1 190 ? -10.864 -5.749 -17.848 1.00 90.00 190 GLN A C 1
ATOM 1417 O O . GLN A 1 190 ? -10.662 -6.483 -18.810 1.00 90.00 190 GLN A O 1
ATOM 1422 N N . GLN A 1 191 ? -9.963 -5.592 -16.872 1.00 92.50 191 GLN A N 1
ATOM 1423 C CA . GLN A 1 191 ? -8.673 -6.279 -16.881 1.00 92.50 191 GLN A CA 1
ATOM 1424 C C . GLN A 1 191 ? -8.843 -7.796 -16.752 1.00 92.50 191 GLN A C 1
ATOM 1426 O O . GLN A 1 191 ? -8.140 -8.540 -17.420 1.00 92.50 191 GLN A O 1
ATOM 1431 N N . VAL A 1 192 ? -9.775 -8.276 -15.923 1.00 92.75 192 VAL A N 1
ATOM 1432 C CA . VAL A 1 192 ? -10.034 -9.720 -15.769 1.00 92.75 192 VAL A CA 1
ATOM 1433 C C . VAL A 1 192 ? -10.533 -10.337 -17.080 1.00 92.75 192 VAL A C 1
ATOM 1435 O O . VAL A 1 192 ? -10.091 -11.423 -17.449 1.00 92.75 192 VAL A O 1
ATOM 1438 N N . LEU A 1 193 ? -11.422 -9.646 -17.798 1.00 92.50 193 LEU A N 1
ATOM 1439 C CA . LEU A 1 193 ? -11.957 -10.087 -19.089 1.00 92.50 193 LEU A CA 1
ATOM 1440 C C . LEU A 1 193 ? -10.924 -9.965 -20.217 1.00 92.50 193 LEU A C 1
ATOM 1442 O O . LEU A 1 193 ? -10.881 -10.815 -21.104 1.00 92.50 193 LEU A O 1
ATOM 1446 N N . ALA A 1 194 ? -10.070 -8.943 -20.168 1.00 94.50 194 ALA A N 1
ATOM 1447 C CA . ALA A 1 194 ? -9.001 -8.693 -21.128 1.00 94.50 194 ALA A CA 1
ATOM 1448 C C . ALA A 1 194 ? -7.621 -8.919 -20.483 1.00 94.50 194 ALA A C 1
ATOM 1450 O O . ALA A 1 194 ? -6.770 -8.030 -20.466 1.00 94.50 194 ALA A O 1
ATOM 1451 N N . PHE A 1 195 ? -7.392 -10.126 -19.954 1.00 96.12 195 PHE A N 1
ATOM 1452 C CA . PHE A 1 195 ? -6.263 -10.437 -19.063 1.00 96.12 195 PHE A CA 1
ATOM 1453 C C . PHE A 1 195 ? -4.877 -10.124 -19.640 1.00 96.12 195 PHE A C 1
ATOM 1455 O O . PHE A 1 195 ? -3.969 -9.751 -18.904 1.00 96.12 195 PHE A O 1
ATOM 1462 N N . THR A 1 196 ? -4.698 -10.264 -20.952 1.00 96.06 196 THR A N 1
ATOM 1463 C CA . THR A 1 196 ? -3.421 -10.004 -21.635 1.00 96.06 196 THR A CA 1
ATOM 1464 C C . THR A 1 196 ? -3.315 -8.596 -22.218 1.00 96.06 196 THR A C 1
ATOM 1466 O O . THR A 1 196 ? -2.336 -8.298 -22.899 1.00 96.06 196 THR A O 1
ATOM 1469 N N . SER A 1 197 ? -4.322 -7.746 -22.008 1.00 94.25 197 SER A N 1
ATOM 1470 C CA . SER A 1 197 ? -4.307 -6.359 -22.467 1.00 94.25 197 SER A CA 1
ATOM 1471 C C . SER A 1 197 ? -3.556 -5.451 -21.495 1.00 94.25 197 SER A C 1
ATOM 1473 O O . SER A 1 197 ? -3.472 -5.728 -20.295 1.00 94.25 197 SER A O 1
ATOM 1475 N N . VAL A 1 198 ? -3.025 -4.357 -22.034 1.00 93.00 198 VAL A N 1
ATOM 1476 C CA . VAL A 1 198 ? -2.420 -3.265 -21.272 1.00 93.00 198 VAL A CA 1
ATOM 1477 C C . VAL A 1 198 ? -3.275 -2.005 -21.388 1.00 93.00 198 VAL A C 1
ATOM 1479 O O . VAL A 1 198 ? -3.893 -1.791 -22.434 1.00 93.00 198 VAL A O 1
ATOM 1482 N N . PRO A 1 199 ? -3.314 -1.165 -20.340 1.00 86.81 199 PRO A N 1
ATOM 1483 C CA . PRO A 1 199 ? -4.083 0.079 -20.349 1.00 86.81 199 PRO A CA 1
ATOM 1484 C C . PRO A 1 199 ? -3.525 1.118 -21.336 1.00 86.81 199 PRO A C 1
ATOM 1486 O O . PRO A 1 199 ? -4.277 1.970 -21.808 1.00 86.81 199 PRO A O 1
ATOM 1489 N N . ASP A 1 200 ? -2.232 1.040 -21.659 1.00 89.62 200 ASP A N 1
ATOM 1490 C CA . ASP A 1 200 ? -1.526 1.890 -22.617 1.00 89.62 200 ASP A CA 1
ATOM 1491 C C . ASP A 1 200 ? -0.216 1.216 -23.089 1.00 89.62 200 ASP A C 1
ATOM 1493 O O . ASP A 1 200 ? 0.161 0.147 -22.602 1.00 89.62 200 ASP A O 1
ATOM 1497 N N . LEU A 1 201 ? 0.463 1.823 -24.069 1.00 91.81 201 LEU A N 1
ATOM 1498 C CA . LEU A 1 201 ? 1.687 1.292 -24.692 1.00 91.81 201 LEU A CA 1
ATOM 1499 C C . LEU A 1 201 ? 2.991 1.873 -24.105 1.00 91.81 201 LEU A C 1
ATOM 1501 O O . LEU A 1 201 ? 4.053 1.683 -24.694 1.00 91.81 201 LEU A O 1
ATOM 1505 N N . GLY A 1 202 ? 2.922 2.597 -22.988 1.00 93.44 202 GLY A N 1
ATOM 1506 C CA . GLY A 1 202 ? 4.069 3.173 -22.289 1.00 93.44 202 GLY A CA 1
ATOM 1507 C C . GLY A 1 202 ? 4.489 2.322 -21.091 1.00 93.44 202 GLY A C 1
ATOM 1508 O O . GLY A 1 202 ? 5.114 1.266 -21.237 1.00 93.44 202 GLY A O 1
ATOM 1509 N N . ASP A 1 203 ? 4.135 2.782 -19.893 1.00 94.19 203 ASP A N 1
ATOM 1510 C CA . ASP A 1 203 ? 4.616 2.250 -18.611 1.00 94.19 203 ASP A CA 1
ATOM 1511 C C . ASP A 1 203 ? 4.303 0.766 -18.346 1.00 94.19 203 ASP A C 1
ATOM 1513 O O . ASP A 1 203 ? 5.151 0.079 -17.759 1.00 94.19 203 ASP A O 1
ATOM 1517 N N . PRO A 1 204 ? 3.172 0.189 -18.806 1.00 95.94 204 PRO A N 1
ATOM 1518 C CA . PRO A 1 204 ? 2.918 -1.240 -18.642 1.00 95.94 204 PRO A CA 1
ATOM 1519 C C . PRO A 1 204 ? 3.942 -2.097 -19.395 1.00 95.94 204 PRO A C 1
ATOM 1521 O O . PRO A 1 204 ? 4.437 -3.093 -18.860 1.00 95.94 204 PRO A O 1
ATOM 1524 N N . LEU A 1 205 ? 4.303 -1.696 -20.622 1.00 97.00 205 LEU A N 1
ATOM 1525 C CA . LEU A 1 205 ? 5.319 -2.384 -21.423 1.00 97.00 205 LEU A CA 1
ATOM 1526 C C . LEU A 1 205 ? 6.709 -2.220 -20.801 1.00 97.00 205 LEU A C 1
ATOM 1528 O O . LEU A 1 205 ? 7.470 -3.187 -20.742 1.00 97.00 205 LEU A O 1
ATOM 1532 N N . PHE A 1 206 ? 7.016 -1.035 -20.267 1.00 96.81 206 PHE A N 1
ATOM 1533 C CA . PHE A 1 206 ? 8.261 -0.789 -19.539 1.00 96.81 206 PHE A CA 1
ATOM 1534 C C . PHE A 1 206 ? 8.369 -1.637 -18.259 1.00 96.81 206 PHE A C 1
ATOM 1536 O O . PHE A 1 206 ? 9.404 -2.246 -17.982 1.00 96.81 206 PHE A O 1
ATOM 1543 N N . SER A 1 207 ? 7.280 -1.755 -17.501 1.00 97.06 207 SER A N 1
ATOM 1544 C CA . SER A 1 207 ? 7.194 -2.626 -16.325 1.00 97.06 207 SER A CA 1
ATOM 1545 C C . SER A 1 207 ? 7.400 -4.093 -16.694 1.00 97.06 207 SER A C 1
ATOM 1547 O O . SER A 1 207 ? 8.210 -4.777 -16.073 1.00 97.06 207 SER A O 1
ATOM 1549 N N . MET A 1 208 ? 6.737 -4.570 -17.749 1.00 97.88 208 MET A N 1
ATOM 1550 C CA . MET A 1 208 ? 6.936 -5.924 -18.269 1.00 97.88 208 MET A CA 1
ATOM 1551 C C . MET A 1 208 ? 8.381 -6.184 -18.700 1.00 97.88 208 MET A C 1
ATOM 1553 O O . MET A 1 208 ? 8.927 -7.239 -18.377 1.00 97.88 208 MET A O 1
ATOM 1557 N N . TRP A 1 209 ? 9.021 -5.225 -19.372 1.00 98.00 209 TRP A N 1
ATOM 1558 C CA . TRP A 1 209 ? 10.435 -5.321 -19.727 1.00 98.00 209 TRP A CA 1
ATOM 1559 C C . TRP A 1 209 ? 11.327 -5.477 -18.488 1.00 98.00 209 TRP A C 1
ATOM 1561 O O . TRP A 1 209 ? 12.159 -6.382 -18.476 1.00 98.00 209 TRP A O 1
ATOM 1571 N N . ARG A 1 210 ? 11.112 -4.696 -17.417 1.00 98.06 210 ARG A N 1
ATOM 1572 C CA . ARG A 1 210 ? 11.857 -4.842 -16.147 1.00 98.06 210 ARG A CA 1
ATOM 1573 C C . ARG A 1 210 ? 11.690 -6.242 -15.547 1.00 98.06 210 ARG A C 1
ATOM 1575 O O . ARG A 1 210 ? 12.683 -6.876 -15.191 1.00 98.06 210 ARG A O 1
ATOM 1582 N N . LEU A 1 211 ? 10.458 -6.761 -15.488 1.00 98.44 211 LEU A N 1
ATOM 1583 C CA . LEU A 1 211 ? 10.185 -8.119 -14.990 1.00 98.44 211 LEU A CA 1
ATOM 1584 C C . LEU A 1 211 ? 10.925 -9.186 -15.813 1.00 98.44 211 LEU A C 1
ATOM 1586 O O . LEU A 1 211 ? 11.580 -10.068 -15.253 1.00 98.44 211 LEU A O 1
ATOM 1590 N N . ALA A 1 212 ? 10.837 -9.092 -17.142 1.00 98.31 212 ALA A N 1
ATOM 1591 C CA . ALA A 1 212 ? 11.491 -10.019 -18.057 1.00 98.31 212 ALA A CA 1
ATOM 1592 C C . ALA A 1 212 ? 13.018 -9.926 -17.978 1.00 98.31 212 ALA A C 1
ATOM 1594 O O . ALA A 1 212 ? 13.687 -10.957 -17.998 1.00 98.31 212 ALA A O 1
ATOM 1595 N N . TRP A 1 213 ? 13.567 -8.716 -17.844 1.00 98.31 213 TRP A N 1
ATOM 1596 C CA . TRP A 1 213 ? 14.998 -8.484 -17.691 1.00 98.31 213 TRP A CA 1
ATOM 1597 C C . TRP A 1 213 ? 15.536 -9.131 -16.416 1.00 98.31 213 TRP A C 1
ATOM 1599 O O . TRP A 1 213 ? 16.497 -9.893 -16.486 1.00 98.31 213 TRP A O 1
ATOM 1609 N N . VAL A 1 214 ? 14.888 -8.911 -15.265 1.00 98.12 214 VAL A N 1
ATOM 1610 C CA . VAL A 1 214 ? 15.300 -9.544 -14.001 1.00 98.12 214 VAL A CA 1
ATOM 1611 C C . VAL A 1 214 ? 15.272 -11.068 -14.131 1.00 98.12 214 VAL A C 1
ATOM 1613 O O . VAL A 1 214 ? 16.255 -11.728 -13.801 1.00 98.12 214 VAL A O 1
ATOM 1616 N N . ALA A 1 215 ? 14.198 -11.641 -14.681 1.00 98.25 215 ALA A N 1
ATOM 1617 C CA . ALA A 1 215 ? 14.101 -13.084 -14.897 1.00 98.25 215 ALA A CA 1
ATOM 1618 C C . ALA A 1 215 ? 15.144 -13.621 -15.897 1.00 98.25 215 ALA A C 1
ATOM 1620 O O . ALA A 1 215 ? 15.614 -14.752 -15.763 1.00 98.25 215 ALA A O 1
ATOM 1621 N N . HIS A 1 216 ? 15.510 -12.826 -16.901 1.00 97.94 216 HIS A N 1
ATOM 1622 C CA . HIS A 1 216 ? 16.521 -13.175 -17.889 1.00 97.94 216 HIS A CA 1
ATOM 1623 C C . HIS A 1 216 ? 17.935 -13.138 -17.299 1.00 97.94 216 HIS A C 1
ATOM 1625 O O . HIS A 1 216 ? 18.683 -14.105 -17.442 1.00 97.94 216 HIS A O 1
ATOM 1631 N N . GLN A 1 217 ? 18.300 -12.041 -16.642 1.00 97.88 217 GLN A N 1
ATOM 1632 C CA . GLN A 1 217 ? 19.680 -11.738 -16.285 1.00 97.88 217 GLN A CA 1
ATOM 1633 C C . GLN A 1 217 ? 20.111 -12.399 -14.975 1.00 97.88 217 GLN A C 1
ATOM 1635 O O . GLN A 1 217 ? 21.246 -12.857 -14.869 1.00 97.88 217 GLN A O 1
ATOM 1640 N N . LEU A 1 218 ? 19.200 -12.536 -14.005 1.00 96.75 218 LEU A N 1
ATOM 1641 C CA . LEU A 1 218 ? 19.501 -13.096 -12.684 1.00 96.75 218 LEU A CA 1
ATOM 1642 C C . LEU A 1 218 ? 20.193 -14.480 -12.714 1.00 96.75 218 LEU A C 1
ATOM 1644 O O . LEU A 1 218 ? 21.173 -14.643 -11.990 1.00 96.75 218 LEU A O 1
ATOM 1648 N N . PRO A 1 219 ? 19.760 -15.472 -13.524 1.00 97.50 219 PRO A N 1
ATOM 1649 C CA . PRO A 1 219 ? 20.438 -16.770 -13.596 1.00 97.50 219 PRO A CA 1
ATOM 1650 C C . PRO A 1 219 ? 21.670 -16.787 -14.516 1.00 97.50 219 PRO A C 1
ATOM 1652 O O . PRO A 1 219 ? 22.391 -17.781 -14.524 1.00 97.50 219 PRO A O 1
ATOM 1655 N N . ARG A 1 220 ? 21.882 -15.747 -15.332 1.00 97.25 220 ARG A N 1
ATOM 1656 C CA . ARG A 1 220 ? 22.950 -15.696 -16.345 1.00 97.25 220 ARG A CA 1
ATOM 1657 C C . ARG A 1 220 ? 24.177 -14.970 -15.820 1.00 97.25 220 ARG A C 1
ATOM 1659 O O . ARG A 1 220 ? 25.271 -15.520 -15.850 1.00 97.25 220 ARG A O 1
ATOM 1666 N N . ASP A 1 221 ? 23.969 -13.751 -15.340 1.00 97.06 221 ASP A N 1
ATOM 1667 C CA . ASP A 1 221 ? 25.025 -12.883 -14.842 1.00 97.06 221 ASP A CA 1
ATOM 1668 C C . ASP A 1 221 ? 24.448 -11.873 -13.831 1.00 97.06 221 ASP A C 1
ATOM 1670 O O . ASP A 1 221 ? 24.113 -10.732 -14.173 1.00 97.06 221 ASP A O 1
ATOM 1674 N N . PRO A 1 222 ? 24.282 -12.292 -12.562 1.00 95.44 222 PRO A N 1
ATOM 1675 C CA . PRO A 1 222 ? 23.689 -11.451 -11.528 1.00 95.44 222 PRO A CA 1
ATOM 1676 C C . PRO A 1 222 ? 24.568 -10.251 -11.143 1.00 95.44 222 PRO A C 1
ATOM 1678 O O . PRO A 1 222 ? 24.050 -9.298 -10.563 1.00 95.44 222 PRO A O 1
ATOM 1681 N N . GLN A 1 223 ? 25.873 -10.266 -11.449 1.00 95.25 223 GLN A N 1
ATOM 1682 C CA . GLN A 1 223 ? 26.767 -9.131 -11.180 1.00 95.25 223 GLN A CA 1
ATOM 1683 C C . GLN A 1 223 ? 26.469 -7.958 -12.119 1.00 95.25 223 GLN A C 1
ATOM 1685 O O . GLN A 1 223 ? 26.523 -6.803 -11.700 1.00 95.25 223 GLN A O 1
ATOM 1690 N N . HIS A 1 224 ? 26.051 -8.267 -13.346 1.00 95.50 224 HIS A N 1
ATOM 1691 C CA . HIS A 1 224 ? 25.630 -7.305 -14.359 1.00 95.50 224 HIS A CA 1
ATOM 1692 C C . HIS A 1 224 ? 24.101 -7.154 -14.437 1.00 95.50 224 HIS A C 1
ATOM 1694 O O . HIS A 1 224 ? 23.557 -6.744 -15.461 1.00 95.50 224 HIS A O 1
ATOM 1700 N N . LEU A 1 225 ? 23.373 -7.446 -13.347 1.00 96.69 225 LEU A N 1
ATOM 1701 C CA . LEU A 1 225 ? 21.908 -7.321 -13.305 1.00 96.69 225 LEU A CA 1
ATOM 1702 C C . LEU A 1 225 ? 21.422 -5.918 -13.689 1.00 96.69 225 LEU A C 1
ATOM 1704 O O . LEU A 1 225 ? 20.364 -5.778 -14.294 1.00 96.69 225 LEU A O 1
ATOM 1708 N N . PHE A 1 226 ? 22.180 -4.877 -13.347 1.00 96.94 226 PHE A N 1
ATOM 1709 C CA . PHE A 1 226 ? 21.788 -3.503 -13.646 1.00 96.94 226 PHE A CA 1
ATOM 1710 C C . PHE A 1 226 ? 22.118 -3.055 -15.076 1.00 96.94 226 PHE A C 1
ATOM 1712 O O . PHE A 1 226 ? 21.578 -2.038 -15.516 1.00 96.94 226 PHE A O 1
ATOM 1719 N N . ASP A 1 227 ? 22.942 -3.799 -15.816 1.00 96.56 227 ASP A N 1
ATOM 1720 C CA . ASP A 1 227 ? 23.369 -3.464 -17.179 1.00 96.56 227 ASP A CA 1
ATOM 1721 C C . ASP A 1 227 ? 22.329 -3.921 -18.208 1.00 96.56 227 ASP A C 1
ATOM 1723 O O . ASP A 1 227 ? 22.556 -4.819 -19.018 1.00 96.56 227 ASP A O 1
ATOM 1727 N N . ALA A 1 228 ? 21.144 -3.313 -18.131 1.00 97.12 228 ALA A N 1
ATOM 1728 C CA . ALA A 1 228 ? 20.007 -3.685 -18.953 1.00 97.12 228 ALA A CA 1
ATOM 1729 C C . ALA A 1 228 ? 20.155 -3.302 -20.428 1.00 97.12 228 ALA A C 1
ATOM 1731 O O . ALA A 1 228 ? 20.867 -2.375 -20.809 1.00 97.12 228 ALA A O 1
ATOM 1732 N N . ASN A 1 229 ? 19.441 -4.024 -21.288 1.00 95.81 229 ASN A N 1
ATOM 1733 C CA . ASN A 1 229 ? 19.577 -3.930 -22.743 1.00 95.81 229 ASN A CA 1
ATOM 1734 C C . ASN A 1 229 ? 18.886 -2.711 -23.390 1.00 95.81 229 ASN A C 1
ATOM 1736 O O . ASN A 1 229 ? 18.720 -2.687 -24.611 1.00 95.81 229 ASN A O 1
ATOM 1740 N N . ILE A 1 230 ? 18.473 -1.713 -22.606 1.00 95.25 230 ILE A N 1
ATOM 1741 C CA . ILE A 1 230 ? 17.898 -0.464 -23.116 1.00 95.25 230 ILE A CA 1
ATOM 1742 C C . ILE A 1 230 ? 18.988 0.606 -23.250 1.00 95.25 230 ILE A C 1
ATOM 1744 O O . ILE A 1 230 ? 19.947 0.611 -22.487 1.00 95.25 230 ILE A O 1
ATOM 1748 N N . PHE A 1 231 ? 18.842 1.516 -24.218 1.00 94.88 231 PHE A N 1
ATOM 1749 C CA . PHE A 1 231 ? 19.774 2.629 -24.464 1.00 94.88 231 PHE A CA 1
ATOM 1750 C C . PHE A 1 231 ? 21.223 2.215 -24.773 1.00 94.88 231 PHE A C 1
ATOM 1752 O O . PHE A 1 231 ? 22.156 2.927 -24.408 1.00 94.88 231 PHE A O 1
ATOM 1759 N N . HIS A 1 232 ? 21.432 1.086 -25.459 1.00 91.88 232 HIS A N 1
ATOM 1760 C CA . HIS A 1 232 ? 22.774 0.643 -25.855 1.00 91.88 232 HIS A CA 1
ATOM 1761 C C . HIS A 1 232 ? 23.578 1.785 -26.524 1.00 91.88 232 HIS A C 1
ATOM 1763 O O . HIS A 1 232 ? 23.043 2.422 -27.437 1.00 91.88 232 HIS A O 1
ATOM 1769 N N . PRO A 1 233 ? 24.840 2.054 -26.115 1.00 93.62 233 PRO A N 1
ATOM 1770 C CA . PRO A 1 233 ? 25.714 1.252 -25.243 1.00 93.62 233 PRO A CA 1
ATOM 1771 C C . PRO A 1 233 ? 25.747 1.677 -23.759 1.00 93.62 233 PRO A C 1
ATOM 1773 O O . PRO A 1 233 ? 26.723 1.394 -23.066 1.00 93.62 233 PRO A O 1
ATOM 1776 N N . ALA A 1 234 ? 24.733 2.384 -23.257 1.00 94.88 234 ALA A N 1
ATOM 1777 C CA . ALA A 1 234 ? 24.700 2.808 -21.860 1.00 94.88 234 ALA A CA 1
ATOM 1778 C C . ALA A 1 234 ? 24.708 1.616 -20.879 1.00 94.88 234 ALA A C 1
ATOM 1780 O O . ALA A 1 234 ? 24.154 0.554 -21.158 1.00 94.88 234 ALA A O 1
ATOM 1781 N N . VAL A 1 235 ? 25.325 1.820 -19.712 1.00 94.94 235 VAL A N 1
ATOM 1782 C CA . VAL A 1 235 ? 25.445 0.826 -18.629 1.00 94.94 235 VAL A CA 1
ATOM 1783 C C . VAL A 1 235 ? 24.595 1.221 -17.424 1.00 94.94 235 VAL A C 1
ATOM 1785 O O . VAL A 1 235 ? 24.220 2.387 -17.275 1.00 94.94 235 VAL A O 1
ATOM 1788 N N . ARG A 1 236 ? 24.300 0.255 -16.546 1.00 95.88 236 ARG A N 1
ATOM 1789 C CA . ARG A 1 236 ? 23.448 0.416 -15.355 1.00 95.88 236 ARG A CA 1
ATOM 1790 C C . ARG A 1 236 ? 22.061 0.993 -15.659 1.00 95.88 236 ARG A C 1
ATOM 1792 O O . ARG A 1 236 ? 21.478 1.698 -14.832 1.00 95.88 236 ARG A O 1
ATOM 1799 N N . THR A 1 237 ? 21.533 0.713 -16.845 1.00 96.69 237 THR A N 1
ATOM 1800 C CA . THR A 1 237 ? 20.293 1.305 -17.362 1.00 96.69 237 THR A CA 1
ATOM 1801 C C . THR A 1 237 ? 19.044 0.811 -16.635 1.00 96.69 237 THR A C 1
ATOM 1803 O O . THR A 1 237 ? 18.041 1.520 -16.618 1.00 96.69 237 THR A O 1
ATOM 1806 N N . LEU A 1 238 ? 19.105 -0.321 -15.916 1.00 96.69 238 LEU A N 1
ATOM 1807 C CA . LEU A 1 238 ? 18.022 -0.726 -15.009 1.00 96.69 238 LEU A CA 1
ATOM 1808 C C . LEU A 1 238 ? 17.815 0.292 -13.872 1.00 96.69 238 LEU A C 1
ATOM 1810 O O . LEU A 1 238 ? 16.696 0.465 -13.405 1.00 96.69 238 LEU A O 1
ATOM 1814 N N . ALA A 1 239 ? 18.878 0.993 -13.457 1.00 95.81 239 ALA A N 1
ATOM 1815 C CA . ALA A 1 239 ? 18.834 2.046 -12.438 1.00 95.81 239 ALA A CA 1
ATOM 1816 C C . ALA A 1 239 ? 18.559 3.444 -13.022 1.00 95.81 239 ALA A C 1
ATOM 1818 O O . ALA A 1 239 ? 18.759 4.445 -12.335 1.00 95.81 239 ALA A O 1
ATOM 1819 N N . TYR A 1 240 ? 18.135 3.547 -14.287 1.00 94.69 240 TYR A N 1
ATOM 1820 C CA . TYR A 1 240 ? 17.643 4.819 -14.840 1.00 94.69 240 TYR A CA 1
ATOM 1821 C C . TYR A 1 240 ? 16.193 5.083 -14.401 1.00 94.69 240 TYR A C 1
ATOM 1823 O O . TYR A 1 240 ? 15.719 6.213 -14.472 1.00 94.69 240 TYR A O 1
ATOM 1831 N N . SER A 1 241 ? 15.511 4.045 -13.912 1.00 92.56 241 SER A N 1
ATOM 1832 C CA . SER A 1 241 ? 14.195 4.103 -13.278 1.00 92.56 241 SER A CA 1
ATOM 1833 C C . SER A 1 241 ? 14.162 3.172 -12.055 1.00 92.56 241 SER A C 1
ATOM 1835 O O . SER A 1 241 ? 15.184 2.607 -11.651 1.00 92.56 241 SER A O 1
ATOM 1837 N N . ASP A 1 242 ? 12.999 3.018 -11.429 1.00 93.62 242 ASP A N 1
ATOM 1838 C CA . ASP A 1 242 ? 12.798 2.043 -10.358 1.00 93.62 242 ASP A CA 1
ATOM 1839 C C . ASP A 1 242 ? 13.058 0.621 -10.894 1.00 93.62 242 ASP A C 1
ATOM 1841 O O . ASP A 1 242 ? 12.475 0.209 -11.899 1.00 93.62 242 ASP A O 1
ATOM 1845 N N . ALA A 1 243 ? 13.969 -0.122 -10.261 1.00 94.31 243 ALA A N 1
ATOM 1846 C CA . ALA A 1 243 ? 14.450 -1.404 -10.775 1.00 94.31 243 ALA A CA 1
ATOM 1847 C C . ALA A 1 243 ? 13.456 -2.558 -10.573 1.00 94.31 243 ALA A C 1
ATOM 1849 O O . ALA A 1 243 ? 13.613 -3.601 -11.206 1.00 94.31 243 ALA A O 1
ATOM 1850 N N . MET A 1 244 ? 12.452 -2.401 -9.697 1.00 95.12 244 MET A N 1
ATOM 1851 C CA . MET A 1 244 ? 11.434 -3.427 -9.417 1.00 95.12 244 MET A CA 1
ATOM 1852 C C . MET A 1 244 ? 12.013 -4.816 -9.091 1.00 95.12 244 MET A C 1
ATOM 1854 O O . MET A 1 244 ? 11.486 -5.845 -9.528 1.00 95.12 244 MET A O 1
ATOM 1858 N N . LEU A 1 245 ? 13.105 -4.861 -8.321 1.00 97.06 245 LEU A N 1
ATOM 1859 C CA . LEU A 1 245 ? 13.864 -6.092 -8.076 1.00 97.06 245 LEU A CA 1
ATOM 1860 C C . LEU A 1 245 ? 12.997 -7.202 -7.467 1.00 97.06 245 LEU A C 1
ATOM 1862 O O . LEU A 1 245 ? 13.058 -8.346 -7.919 1.00 97.06 245 LEU A O 1
ATOM 1866 N N . LEU A 1 246 ? 12.171 -6.879 -6.465 1.00 97.69 246 LEU A N 1
ATOM 1867 C CA . LEU A 1 246 ? 11.306 -7.871 -5.827 1.00 97.69 246 LEU A CA 1
ATOM 1868 C C . LEU A 1 246 ? 10.167 -8.347 -6.753 1.00 97.69 246 LEU A C 1
ATOM 1870 O O . LEU A 1 246 ? 10.029 -9.562 -6.899 1.00 97.69 246 LEU A O 1
ATOM 1874 N N . PRO A 1 247 ? 9.375 -7.475 -7.411 1.00 98.00 247 PRO A N 1
ATOM 1875 C CA . PRO A 1 247 ? 8.409 -7.896 -8.425 1.00 98.00 247 PRO A CA 1
ATOM 1876 C C . PRO A 1 247 ? 9.027 -8.777 -9.516 1.00 98.00 247 PRO A C 1
ATOM 1878 O O . PRO A 1 247 ? 8.456 -9.814 -9.849 1.00 98.00 247 PRO A O 1
ATOM 1881 N N . GLY A 1 248 ? 10.213 -8.418 -10.024 1.00 97.81 248 GLY A N 1
ATOM 1882 C CA . GLY A 1 248 ? 10.947 -9.213 -11.010 1.00 97.81 248 GLY A CA 1
ATOM 1883 C C . GLY A 1 248 ? 11.333 -10.596 -10.483 1.00 97.81 248 GLY A C 1
ATOM 1884 O O . GLY A 1 248 ? 11.139 -11.597 -11.171 1.00 97.81 248 GLY A O 1
ATOM 1885 N N . LEU A 1 249 ? 11.797 -10.679 -9.232 1.00 98.00 249 LEU A N 1
ATOM 1886 C CA . LEU A 1 249 ? 12.108 -11.950 -8.575 1.00 98.00 249 LEU A CA 1
ATOM 1887 C C . LEU A 1 249 ? 10.860 -12.822 -8.362 1.00 98.00 249 LEU A C 1
ATOM 1889 O O . LEU A 1 249 ? 10.928 -14.034 -8.546 1.00 98.00 249 LEU A O 1
ATOM 1893 N N . ILE A 1 250 ? 9.720 -12.223 -8.004 1.00 98.38 250 ILE A N 1
ATOM 1894 C CA . ILE A 1 250 ? 8.439 -12.936 -7.859 1.00 98.38 250 ILE A CA 1
ATOM 1895 C C . ILE A 1 250 ? 7.937 -13.429 -9.227 1.00 98.38 250 ILE A C 1
ATOM 1897 O O . ILE A 1 250 ? 7.397 -14.531 -9.321 1.00 98.38 250 ILE A O 1
ATOM 1901 N N . ALA A 1 251 ? 8.132 -12.643 -10.291 1.00 98.50 251 ALA A N 1
ATOM 1902 C CA . ALA A 1 251 ? 7.763 -13.008 -11.658 1.00 98.50 251 ALA A CA 1
ATOM 1903 C C . ALA A 1 251 ? 8.621 -14.154 -12.225 1.00 98.50 251 ALA A C 1
ATOM 1905 O O . ALA A 1 251 ? 8.120 -14.984 -12.988 1.00 98.50 251 ALA A O 1
ATOM 1906 N N . ALA A 1 252 ? 9.907 -14.203 -11.864 1.00 98.56 252 ALA A N 1
ATOM 1907 C CA . ALA A 1 252 ? 10.905 -15.037 -12.526 1.00 98.56 252 ALA A CA 1
ATOM 1908 C C . ALA A 1 252 ? 10.561 -16.539 -12.597 1.00 98.56 252 ALA A C 1
ATOM 1910 O O . ALA A 1 252 ? 10.648 -17.085 -13.698 1.00 98.56 252 ALA A O 1
ATOM 1911 N N . PRO A 1 253 ? 10.090 -17.217 -11.526 1.00 98.44 253 PRO A N 1
ATOM 1912 C CA . PRO A 1 253 ? 9.737 -18.634 -11.606 1.00 98.44 253 PRO A CA 1
ATOM 1913 C C . PRO A 1 253 ? 8.658 -18.936 -12.649 1.00 98.44 253 PRO A C 1
ATOM 1915 O O . PRO A 1 253 ? 8.781 -19.902 -13.396 1.00 98.44 253 PRO A O 1
ATOM 1918 N N . ALA A 1 254 ? 7.618 -18.102 -12.743 1.00 98.44 254 ALA A N 1
ATOM 1919 C CA . ALA A 1 254 ? 6.558 -18.289 -13.731 1.00 98.44 254 ALA A CA 1
ATOM 1920 C C . ALA A 1 254 ? 7.087 -18.094 -15.161 1.00 98.44 254 ALA A C 1
ATOM 1922 O O . ALA A 1 254 ? 6.754 -18.871 -16.054 1.00 98.44 254 ALA A O 1
ATOM 1923 N N . LEU A 1 255 ? 7.956 -17.101 -15.365 1.00 98.56 255 LEU A N 1
ATOM 1924 C CA . LEU A 1 255 ? 8.583 -16.840 -16.662 1.00 98.56 255 LEU A CA 1
ATOM 1925 C C . LEU A 1 255 ? 9.536 -17.970 -17.081 1.00 98.56 255 LEU A C 1
ATOM 1927 O O . LEU A 1 255 ? 9.538 -18.361 -18.245 1.00 98.56 255 LEU A O 1
ATOM 1931 N N . TRP A 1 256 ? 10.297 -18.553 -16.150 1.00 98.50 256 TRP A N 1
ATOM 1932 C CA . TRP A 1 256 ? 11.153 -19.715 -16.427 1.00 98.50 256 TRP A CA 1
ATOM 1933 C C . TRP A 1 256 ? 10.355 -20.973 -16.777 1.00 98.50 256 TRP A C 1
ATOM 1935 O O . TRP A 1 256 ? 10.815 -21.784 -17.575 1.00 98.50 256 TRP A O 1
ATOM 1945 N N . LEU A 1 257 ? 9.146 -21.112 -16.226 1.00 98.38 257 LEU A N 1
ATOM 1946 C CA . LEU A 1 257 ? 8.195 -22.167 -16.587 1.00 98.38 257 LEU A CA 1
ATOM 1947 C C . LEU A 1 257 ? 7.459 -21.893 -17.913 1.00 98.38 257 LEU A C 1
ATOM 1949 O O . LEU A 1 257 ? 6.615 -22.690 -18.315 1.00 98.38 257 LEU A O 1
ATOM 1953 N N . GLY A 1 258 ? 7.765 -20.786 -18.598 1.00 97.94 258 GLY A N 1
ATOM 1954 C CA . GLY A 1 258 ? 7.193 -20.444 -19.901 1.00 97.94 258 GLY A CA 1
ATOM 1955 C C . GLY A 1 258 ? 5.835 -19.744 -19.838 1.00 97.94 258 GLY A C 1
ATOM 1956 O O . GLY A 1 258 ? 5.145 -19.672 -20.856 1.00 97.94 258 GLY A O 1
ATOM 1957 N N . ALA A 1 259 ? 5.425 -19.220 -18.677 1.00 98.31 259 ALA A N 1
ATOM 1958 C CA . ALA A 1 259 ? 4.206 -18.421 -18.591 1.00 98.31 259 ALA A CA 1
ATOM 1959 C C . ALA A 1 259 ? 4.335 -17.146 -19.452 1.00 98.31 259 ALA A C 1
ATOM 1961 O O . ALA A 1 259 ? 5.376 -16.482 -19.407 1.00 98.31 259 ALA A O 1
ATOM 1962 N N . PRO A 1 260 ? 3.291 -16.748 -20.204 1.00 98.19 260 PRO A N 1
ATOM 1963 C CA . PRO A 1 260 ? 3.332 -15.515 -20.982 1.00 98.19 260 PRO A CA 1
ATOM 1964 C C . PRO A 1 260 ? 3.551 -14.287 -20.087 1.00 98.19 260 PRO A C 1
ATOM 1966 O O . PRO A 1 260 ? 2.878 -14.129 -19.068 1.00 98.19 260 PRO A O 1
ATOM 1969 N N . LEU A 1 261 ? 4.439 -13.376 -20.494 1.00 98.06 261 LEU A N 1
ATOM 1970 C CA . LEU A 1 261 ? 4.808 -12.198 -19.697 1.00 98.06 261 LEU A CA 1
ATOM 1971 C C . LEU A 1 261 ? 3.605 -11.322 -19.313 1.00 98.06 261 LEU A C 1
ATOM 1973 O O . LEU A 1 261 ? 3.494 -10.916 -18.159 1.00 98.06 261 LEU A O 1
ATOM 1977 N N . ALA A 1 262 ? 2.670 -11.106 -20.243 1.00 97.44 262 ALA A N 1
ATOM 1978 C CA . ALA A 1 262 ? 1.441 -10.357 -19.977 1.00 97.44 262 ALA A CA 1
ATOM 1979 C C . ALA A 1 262 ? 0.562 -11.032 -18.907 1.00 97.44 262 ALA A C 1
ATOM 1981 O O . ALA A 1 262 ? -0.029 -10.354 -18.072 1.00 97.44 262 ALA A O 1
ATOM 1982 N N . VAL A 1 263 ? 0.519 -12.370 -18.878 1.00 98.25 263 VAL A N 1
ATOM 1983 C CA . VAL A 1 263 ? -0.226 -13.124 -17.856 1.00 98.25 263 VAL A CA 1
ATOM 1984 C C . VAL A 1 263 ? 0.427 -12.943 -16.486 1.00 98.25 263 VAL A C 1
ATOM 1986 O O . VAL A 1 263 ? -0.270 -12.715 -15.498 1.00 98.25 263 VAL A O 1
ATOM 1989 N N . VAL A 1 264 ? 1.759 -12.997 -16.413 1.00 98.50 264 VAL A N 1
ATOM 1990 C CA . VAL A 1 264 ? 2.495 -12.774 -15.159 1.00 98.50 264 VAL A CA 1
ATOM 1991 C C . VAL A 1 264 ? 2.290 -11.344 -14.655 1.00 98.50 264 VAL A C 1
ATOM 1993 O O . VAL A 1 264 ? 1.931 -11.160 -13.494 1.00 98.50 264 VAL A O 1
ATOM 1996 N N . TYR A 1 265 ? 2.433 -10.345 -15.529 1.00 98.06 265 TYR A N 1
ATOM 1997 C CA . TYR A 1 265 ? 2.214 -8.934 -15.202 1.00 98.06 265 TYR A CA 1
ATOM 1998 C C . TYR A 1 265 ? 0.811 -8.682 -14.638 1.00 98.06 265 TYR A C 1
ATOM 2000 O O . TYR A 1 265 ? 0.682 -8.177 -13.524 1.00 98.06 265 TYR A O 1
ATOM 2008 N N . THR A 1 266 ? -0.239 -9.110 -15.347 1.00 97.44 266 THR A N 1
ATOM 2009 C CA . THR A 1 266 ? -1.623 -8.923 -14.891 1.00 97.44 266 THR A CA 1
ATOM 2010 C C . THR A 1 266 ? -1.905 -9.684 -13.598 1.00 97.44 266 THR A C 1
ATOM 2012 O O . THR A 1 266 ? -2.607 -9.180 -12.724 1.00 97.44 266 THR A O 1
ATOM 2015 N N . SER A 1 267 ? -1.322 -10.872 -13.418 1.00 98.12 267 SER A N 1
ATOM 2016 C CA . SER A 1 267 ? -1.459 -11.628 -12.167 1.00 98.12 267 SER A CA 1
ATOM 2017 C C . SER A 1 267 ? -0.862 -10.874 -10.978 1.00 98.12 267 SER A C 1
ATOM 2019 O O . SER A 1 267 ? -1.497 -10.802 -9.927 1.00 98.12 267 SER A O 1
ATOM 2021 N N . LEU A 1 268 ? 0.326 -10.281 -11.141 1.00 98.25 268 LEU A N 1
ATOM 2022 C CA . LEU A 1 268 ? 0.961 -9.456 -10.109 1.00 98.25 268 LEU A CA 1
ATOM 2023 C C . LEU A 1 268 ? 0.164 -8.180 -9.836 1.00 98.25 268 LEU A C 1
ATOM 2025 O O . LEU A 1 268 ? -0.018 -7.820 -8.673 1.00 98.25 268 LEU A O 1
ATOM 2029 N N . MET A 1 269 ? -0.356 -7.547 -10.890 1.00 97.19 269 MET A N 1
ATOM 2030 C CA . MET A 1 269 ? -1.237 -6.387 -10.787 1.00 97.19 269 MET A CA 1
ATOM 2031 C C . MET A 1 269 ? -2.462 -6.716 -9.925 1.00 97.19 269 MET A C 1
ATOM 2033 O O . MET A 1 269 ? -2.646 -6.113 -8.873 1.00 97.19 269 MET A O 1
ATOM 2037 N N . LEU A 1 270 ? -3.252 -7.735 -10.279 1.00 97.38 270 LEU A N 1
ATOM 2038 C CA . LEU A 1 270 ? -4.447 -8.130 -9.516 1.00 97.38 270 LEU A CA 1
ATOM 2039 C C . LEU A 1 270 ? -4.109 -8.593 -8.092 1.00 97.38 270 LEU A C 1
ATOM 2041 O O . LEU A 1 270 ? -4.820 -8.259 -7.141 1.00 97.38 270 LEU A O 1
ATOM 2045 N N . PHE A 1 271 ? -3.009 -9.334 -7.930 1.00 98.00 271 PHE A N 1
ATOM 2046 C CA . PHE A 1 271 ? -2.515 -9.754 -6.622 1.00 98.00 271 PHE A CA 1
ATOM 2047 C C . PHE A 1 271 ? -2.228 -8.556 -5.716 1.00 98.00 271 PHE A C 1
ATOM 2049 O O . PHE A 1 271 ? -2.587 -8.594 -4.539 1.00 98.00 271 PHE A O 1
ATOM 2056 N N . SER A 1 272 ? -1.626 -7.492 -6.251 1.00 97.75 272 SER A N 1
ATOM 2057 C CA . SER A 1 272 ? -1.248 -6.315 -5.470 1.00 97.75 272 SER A CA 1
ATOM 2058 C C . SER A 1 272 ? -2.453 -5.640 -4.798 1.00 97.75 272 SER A C 1
ATOM 2060 O O . SER A 1 272 ? -2.364 -5.293 -3.619 1.00 97.75 272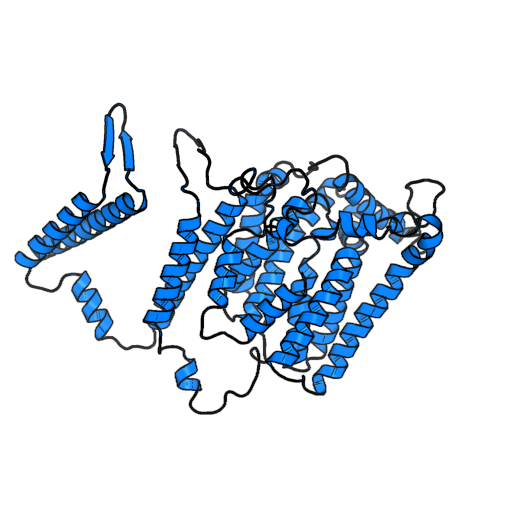 SER A O 1
ATOM 2062 N N . PHE A 1 273 ? -3.605 -5.560 -5.480 1.00 97.44 273 PHE A N 1
ATOM 2063 C CA . PHE A 1 273 ? -4.851 -5.012 -4.929 1.00 97.44 273 PHE A CA 1
ATOM 2064 C C . PHE A 1 273 ? -5.386 -5.877 -3.785 1.00 97.44 273 PHE A C 1
ATOM 2066 O O . PHE A 1 273 ? -5.731 -5.374 -2.711 1.00 97.44 273 PHE A O 1
ATOM 2073 N N . VAL A 1 274 ? -5.412 -7.200 -3.981 1.00 98.38 274 VAL A N 1
ATOM 2074 C CA . VAL A 1 274 ? -5.864 -8.140 -2.945 1.00 98.38 274 VAL A CA 1
ATOM 2075 C C . VAL A 1 274 ? -4.938 -8.088 -1.732 1.00 98.38 274 VAL A C 1
ATOM 2077 O O . VAL A 1 274 ? -5.399 -7.948 -0.598 1.00 98.38 274 VAL A O 1
ATOM 2080 N N . ALA A 1 275 ? -3.627 -8.151 -1.961 1.00 98.44 275 ALA A N 1
ATOM 2081 C CA . ALA A 1 275 ? -2.617 -8.096 -0.917 1.00 98.44 275 ALA A CA 1
ATOM 2082 C C . ALA A 1 275 ? -2.676 -6.775 -0.136 1.00 98.44 275 ALA A C 1
ATOM 2084 O O . ALA A 1 275 ? -2.594 -6.797 1.091 1.00 98.44 275 ALA A O 1
ATOM 2085 N N . ALA A 1 276 ? -2.891 -5.641 -0.810 1.00 98.31 276 ALA A N 1
ATOM 2086 C CA . ALA A 1 276 ? -3.023 -4.330 -0.177 1.00 98.31 276 ALA A CA 1
ATOM 2087 C C . ALA A 1 276 ? -4.224 -4.268 0.765 1.00 98.31 276 ALA A C 1
ATOM 2089 O O . ALA A 1 276 ? -4.080 -3.866 1.925 1.00 98.31 276 ALA A O 1
ATOM 2090 N N . GLY A 1 277 ? -5.386 -4.747 0.315 1.00 97.94 277 GLY A N 1
ATOM 2091 C CA . GLY A 1 277 ? -6.584 -4.768 1.150 1.00 97.94 277 GLY A CA 1
ATOM 2092 C C . GLY A 1 277 ? -6.444 -5.691 2.354 1.00 97.94 277 GLY A C 1
ATOM 2093 O O . GLY A 1 277 ? -6.831 -5.327 3.464 1.00 97.94 277 GLY A O 1
ATOM 2094 N N . LEU A 1 278 ? -5.821 -6.856 2.169 1.00 98.44 278 LEU A N 1
ATOM 2095 C CA . LEU A 1 278 ? -5.524 -7.801 3.245 1.00 98.44 278 LEU A CA 1
ATOM 2096 C C . LEU A 1 278 ? -4.511 -7.255 4.264 1.00 98.44 278 LEU A C 1
ATOM 2098 O O . LEU A 1 278 ? -4.704 -7.405 5.474 1.00 98.44 278 LEU A O 1
ATOM 2102 N N . ALA A 1 279 ? -3.450 -6.604 3.793 1.00 98.25 279 ALA A N 1
ATOM 2103 C CA . ALA A 1 279 ? -2.433 -5.988 4.635 1.00 98.25 279 ALA A CA 1
ATOM 2104 C C . ALA A 1 279 ? -3.022 -4.867 5.498 1.00 98.25 279 ALA A C 1
ATOM 2106 O O . ALA A 1 279 ? -2.834 -4.850 6.719 1.00 98.25 279 ALA A O 1
ATOM 2107 N N . MET A 1 280 ? -3.786 -3.960 4.882 1.00 97.31 280 MET A N 1
ATOM 2108 C CA . MET A 1 280 ? -4.442 -2.877 5.608 1.00 97.31 280 MET A CA 1
ATOM 2109 C C . MET A 1 280 ? -5.543 -3.400 6.535 1.00 97.31 280 MET A C 1
ATOM 2111 O O . MET A 1 280 ? -5.663 -2.924 7.665 1.00 97.31 280 MET A O 1
ATOM 2115 N N . PHE A 1 281 ? -6.288 -4.433 6.129 1.00 96.56 281 PHE A N 1
ATOM 2116 C CA . PHE A 1 281 ? -7.231 -5.120 7.010 1.00 96.56 281 PHE A CA 1
ATOM 2117 C C . PHE A 1 281 ? -6.540 -5.615 8.286 1.00 96.56 281 PHE A C 1
ATOM 2119 O O . PHE A 1 281 ? -7.047 -5.375 9.379 1.00 96.56 281 PHE A O 1
ATOM 2126 N N . ALA A 1 282 ? -5.369 -6.252 8.188 1.00 95.69 282 ALA A N 1
ATOM 2127 C CA . ALA A 1 282 ? -4.637 -6.717 9.365 1.00 95.69 282 ALA A CA 1
ATOM 2128 C C . ALA A 1 282 ? -4.212 -5.567 10.290 1.00 95.69 282 ALA A C 1
ATOM 2130 O O . ALA A 1 282 ? -4.436 -5.650 11.501 1.00 95.69 282 ALA A O 1
ATOM 2131 N N . LEU A 1 283 ? -3.654 -4.485 9.734 1.00 93.62 283 LEU A N 1
ATOM 2132 C CA . LEU A 1 283 ? -3.262 -3.298 10.501 1.00 93.62 283 LEU A CA 1
ATOM 2133 C C . LEU A 1 283 ? -4.468 -2.657 11.202 1.00 93.62 283 LEU A C 1
ATOM 2135 O O . LEU A 1 283 ? -4.457 -2.442 12.416 1.00 93.62 283 LEU A O 1
ATOM 2139 N N . ALA A 1 284 ? -5.540 -2.394 10.458 1.00 91.06 284 ALA A N 1
ATOM 2140 C CA . ALA A 1 284 ? -6.741 -1.769 10.990 1.00 91.06 284 ALA A CA 1
ATOM 2141 C C . ALA A 1 284 ? -7.452 -2.672 12.007 1.00 91.06 284 ALA A C 1
ATOM 2143 O O . ALA A 1 284 ? -7.950 -2.185 13.025 1.00 91.06 284 ALA A O 1
ATOM 2144 N N . ARG A 1 285 ? -7.468 -3.994 11.788 1.00 89.81 285 ARG A N 1
ATOM 2145 C CA . ARG A 1 285 ? -8.054 -4.976 12.712 1.00 89.81 285 ARG A CA 1
ATOM 2146 C C . ARG A 1 285 ? -7.278 -5.058 14.017 1.00 89.81 285 ARG A C 1
ATOM 2148 O O . ARG A 1 285 ? -7.902 -5.247 15.067 1.00 89.81 285 ARG A O 1
ATOM 2155 N N . ALA A 1 286 ? -5.957 -4.928 13.946 1.00 87.06 286 ALA A N 1
ATOM 2156 C CA . ALA A 1 286 ? -5.095 -4.845 15.109 1.00 87.06 286 ALA A CA 1
ATOM 2157 C C . ALA A 1 286 ? -5.395 -3.571 15.905 1.00 87.06 286 ALA A C 1
ATOM 2159 O O . ALA A 1 286 ? -5.759 -3.672 17.072 1.00 87.06 286 ALA A O 1
ATOM 2160 N N . ILE A 1 287 ? -5.348 -2.396 15.269 1.00 82.56 287 ILE A N 1
ATOM 2161 C CA . ILE A 1 287 ? -5.547 -1.104 15.945 1.00 82.56 287 ILE A CA 1
ATOM 2162 C C . ILE A 1 287 ? -6.953 -0.979 16.546 1.00 82.56 287 ILE A C 1
ATOM 2164 O O . ILE A 1 287 ? -7.093 -0.615 17.711 1.00 82.56 287 ILE A O 1
ATOM 2168 N N . SER A 1 288 ? -7.993 -1.272 15.760 1.00 80.00 288 SER A N 1
ATOM 2169 C CA . SER A 1 288 ? -9.388 -0.987 16.134 1.00 80.00 288 SER A CA 1
ATOM 2170 C C . SER A 1 288 ? -10.079 -2.114 16.900 1.00 80.00 288 SER A C 1
ATOM 2172 O O . SER A 1 288 ? -11.133 -1.908 17.499 1.00 80.00 288 SER A O 1
ATOM 2174 N N . GLY A 1 289 ? -9.568 -3.345 16.817 1.00 81.75 289 GLY A N 1
ATOM 2175 C CA . GLY A 1 289 ? -10.286 -4.517 17.315 1.00 81.75 289 GLY A CA 1
ATOM 2176 C C . GLY A 1 289 ? -11.547 -4.888 16.510 1.00 81.75 289 GLY A C 1
ATOM 2177 O O . GLY A 1 289 ? -12.223 -5.854 16.864 1.00 81.75 289 GLY A O 1
ATOM 2178 N N . HIS A 1 290 ? -11.881 -4.155 15.439 1.00 80.69 290 HIS A N 1
ATOM 2179 C CA . HIS A 1 290 ? -13.177 -4.228 14.766 1.00 80.69 290 HIS A CA 1
ATOM 2180 C C . HIS A 1 290 ? -13.055 -4.743 13.326 1.00 80.69 290 HIS A C 1
ATOM 2182 O O . HIS A 1 290 ? -12.465 -4.097 12.466 1.00 80.69 290 HIS A O 1
ATOM 2188 N N . VAL A 1 291 ? -13.712 -5.868 13.020 1.00 82.56 291 VAL A N 1
ATOM 2189 C CA . VAL A 1 291 ? -13.667 -6.510 11.688 1.00 82.56 291 VAL A CA 1
ATOM 2190 C C . VAL A 1 291 ? -14.236 -5.616 10.591 1.00 82.56 291 VAL A C 1
ATOM 2192 O O . VAL A 1 291 ? -13.576 -5.386 9.593 1.00 82.56 291 VAL A O 1
ATOM 2195 N N . GLY A 1 292 ? -15.438 -5.071 10.785 1.00 80.44 292 GLY A N 1
ATOM 2196 C CA . GLY A 1 292 ? -16.079 -4.204 9.792 1.00 80.44 292 GLY A CA 1
ATOM 2197 C C . GLY A 1 292 ? -15.276 -2.942 9.447 1.00 80.44 292 GLY A C 1
ATOM 2198 O O . GLY A 1 292 ? -14.970 -2.732 8.283 1.00 80.44 292 GLY A O 1
ATOM 2199 N N . GLY A 1 293 ? -14.870 -2.139 10.439 1.00 82.50 293 GLY A N 1
ATOM 2200 C CA . GLY A 1 293 ? -13.974 -0.997 10.218 1.00 82.50 293 GLY A CA 1
ATOM 2201 C C . GLY A 1 293 ? -12.654 -1.382 9.543 1.00 82.50 293 GLY A C 1
ATOM 2202 O O . GLY A 1 293 ? -12.193 -0.670 8.658 1.00 82.50 293 GLY A O 1
ATOM 2203 N N . ALA A 1 294 ? -12.089 -2.544 9.882 1.00 87.94 294 ALA A N 1
ATOM 2204 C CA . ALA A 1 294 ? -10.904 -3.056 9.206 1.00 87.94 294 ALA A CA 1
ATOM 2205 C C . ALA A 1 294 ? -11.160 -3.459 7.745 1.00 87.94 294 ALA A C 1
ATOM 2207 O O . ALA A 1 294 ? -10.294 -3.237 6.907 1.00 87.94 294 ALA A O 1
ATOM 2208 N N . LEU A 1 295 ? -12.331 -4.025 7.422 1.00 88.25 295 LEU A N 1
ATOM 2209 C CA . LEU A 1 295 ? -12.717 -4.322 6.037 1.00 88.25 295 LEU A CA 1
ATOM 2210 C C . LEU A 1 295 ? -12.845 -3.034 5.225 1.00 88.25 295 LEU A C 1
ATOM 2212 O O . LEU A 1 295 ? -12.350 -2.983 4.107 1.00 88.25 295 LEU A O 1
ATOM 2216 N N . ILE A 1 296 ? -13.447 -1.989 5.801 1.00 87.56 296 ILE A N 1
ATOM 2217 C CA . ILE A 1 296 ? -13.535 -0.673 5.153 1.00 87.56 296 ILE A CA 1
ATOM 2218 C C . ILE A 1 296 ? -12.134 -0.115 4.911 1.00 87.56 296 ILE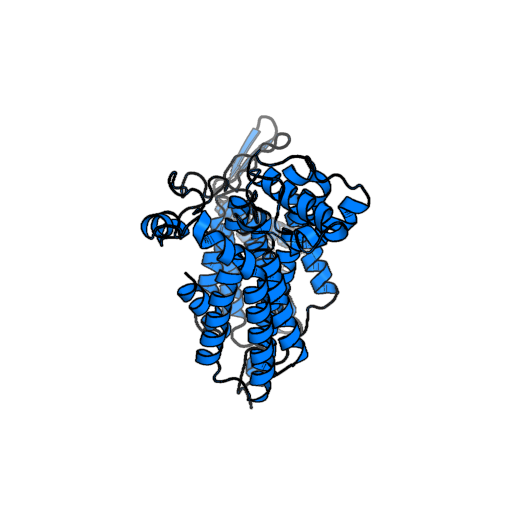 A C 1
ATOM 2220 O O . ILE A 1 296 ? -11.841 0.283 3.794 1.00 87.56 296 ILE A O 1
ATOM 2224 N N . ALA A 1 297 ? -11.255 -0.127 5.917 1.00 91.75 297 ALA A N 1
ATOM 2225 C CA . ALA A 1 297 ? -9.878 0.339 5.755 1.00 91.75 297 ALA A CA 1
ATOM 2226 C C . ALA A 1 297 ? -9.129 -0.454 4.670 1.00 91.75 297 ALA A C 1
ATOM 2228 O O . ALA A 1 297 ? -8.420 0.135 3.861 1.00 91.75 297 ALA A O 1
ATOM 2229 N N . GLY A 1 298 ? -9.328 -1.776 4.623 1.00 95.12 298 GLY A N 1
ATOM 2230 C CA . GLY A 1 298 ? -8.804 -2.645 3.572 1.00 95.12 298 GLY A CA 1
ATOM 2231 C C . GLY A 1 298 ? -9.295 -2.255 2.179 1.00 95.12 298 GLY A C 1
ATOM 2232 O O . GLY A 1 298 ? -8.483 -2.097 1.276 1.00 95.12 298 GLY A O 1
ATOM 2233 N N . LEU A 1 299 ? -10.604 -2.050 2.007 1.00 91.88 299 LEU A N 1
ATOM 2234 C CA . LEU A 1 299 ? -11.189 -1.620 0.734 1.00 91.88 299 LEU A CA 1
ATOM 2235 C C . LEU A 1 299 ? -10.686 -0.234 0.316 1.00 91.88 299 LEU A C 1
ATOM 2237 O O . LEU A 1 299 ? -10.260 -0.070 -0.821 1.00 91.88 299 LEU A O 1
ATOM 2241 N N . VAL A 1 300 ? -10.681 0.730 1.239 1.00 91.69 300 VAL A N 1
ATOM 2242 C CA . VAL A 1 300 ? -10.206 2.094 0.976 1.00 91.69 300 VAL A CA 1
ATOM 2243 C C . VAL A 1 300 ? -8.752 2.085 0.526 1.00 91.69 300 VAL A C 1
ATOM 2245 O O . VAL A 1 300 ? -8.433 2.706 -0.472 1.00 91.69 300 VAL A O 1
ATOM 2248 N N . PHE A 1 301 ? -7.878 1.343 1.206 1.00 93.94 301 PHE A N 1
ATOM 2249 C CA . PHE A 1 301 ? -6.461 1.295 0.848 1.00 93.94 301 PHE A CA 1
ATOM 2250 C C . PHE A 1 301 ? -6.181 0.506 -0.438 1.00 93.94 301 PHE A C 1
ATOM 2252 O O . PHE A 1 301 ? -5.306 0.884 -1.213 1.00 93.94 301 PHE A O 1
ATOM 2259 N N . ALA A 1 302 ? -6.901 -0.596 -0.673 1.00 94.75 302 ALA A N 1
ATOM 2260 C CA . ALA A 1 302 ? -6.734 -1.401 -1.882 1.00 94.75 302 ALA A CA 1
ATOM 2261 C C . ALA A 1 302 ? -7.182 -0.658 -3.139 1.00 94.75 302 ALA A C 1
ATOM 2263 O O . ALA A 1 302 ? -6.580 -0.825 -4.188 1.00 94.75 302 ALA A O 1
ATOM 2264 N N . PHE A 1 303 ? -8.243 0.138 -3.031 1.00 90.12 303 PHE A N 1
ATOM 2265 C CA . PHE A 1 303 ? -8.910 0.770 -4.163 1.00 90.12 303 PHE A CA 1
ATOM 2266 C C . PHE A 1 303 ? -8.876 2.295 -4.053 1.00 90.12 303 PHE A C 1
ATOM 2268 O O . PHE A 1 303 ? -9.792 2.968 -4.514 1.00 90.12 303 PHE A O 1
ATOM 2275 N N . ASP A 1 304 ? -7.853 2.850 -3.411 1.00 87.25 304 ASP A N 1
ATOM 2276 C CA . ASP A 1 304 ? -7.691 4.297 -3.332 1.00 87.25 304 ASP A CA 1
ATOM 2277 C C . ASP A 1 304 ? -7.536 4.899 -4.747 1.00 87.25 304 ASP A C 1
ATOM 2279 O O . ASP A 1 304 ? -6.855 4.296 -5.587 1.00 87.25 304 ASP A O 1
ATOM 2283 N N . PRO A 1 305 ? -8.137 6.070 -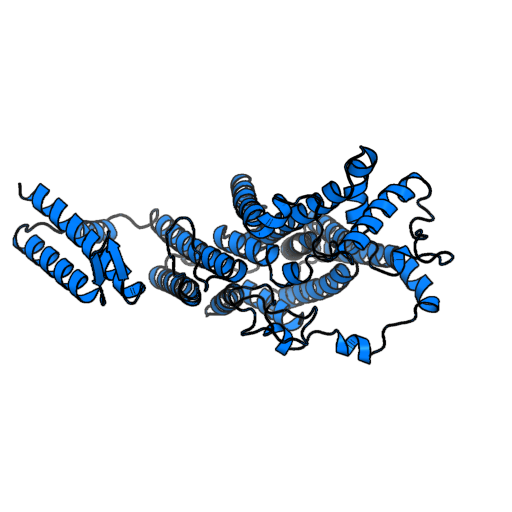5.043 1.00 81.88 305 PRO A N 1
ATOM 2284 C CA . PRO A 1 305 ? -8.016 6.720 -6.346 1.00 81.88 305 PRO A CA 1
ATOM 2285 C C . PRO A 1 305 ? -6.576 6.898 -6.841 1.00 81.88 305 PRO A C 1
ATOM 2287 O O . PRO A 1 305 ? -6.348 6.745 -8.039 1.00 81.88 305 PRO A O 1
ATOM 2290 N N . PHE A 1 306 ? -5.599 7.116 -5.950 1.00 85.06 306 PHE A N 1
ATOM 2291 C CA . PHE A 1 306 ? -4.184 7.217 -6.317 1.00 85.06 306 PHE A CA 1
ATOM 2292 C C . PHE A 1 306 ? -3.696 5.976 -7.071 1.00 85.06 306 PHE A C 1
ATOM 2294 O O . PHE A 1 306 ? -3.004 6.105 -8.079 1.00 85.06 306 PHE A O 1
ATOM 2301 N N . ARG A 1 307 ? -4.094 4.779 -6.624 1.00 90.06 307 ARG A N 1
ATOM 2302 C CA . ARG A 1 307 ? -3.734 3.505 -7.270 1.00 90.06 307 ARG A CA 1
ATOM 2303 C C . ARG A 1 307 ? -4.367 3.371 -8.652 1.00 90.06 307 ARG A C 1
ATOM 2305 O O . ARG A 1 307 ? -3.757 2.884 -9.591 1.00 90.06 307 ARG A O 1
ATOM 2312 N N . PHE A 1 308 ? -5.589 3.869 -8.829 1.00 86.31 308 PHE A N 1
ATOM 2313 C CA . PHE A 1 308 ? -6.218 3.883 -10.153 1.00 86.31 308 PHE A CA 1
ATOM 2314 C C . PHE A 1 308 ? -5.574 4.886 -11.111 1.00 86.31 308 PHE A C 1
ATOM 2316 O O . PHE A 1 308 ? -5.458 4.595 -12.304 1.00 86.31 308 PHE A O 1
ATOM 2323 N N . SER A 1 309 ? -5.145 6.046 -10.613 1.00 85.50 309 SER A N 1
ATOM 2324 C CA . SER A 1 309 ? -4.401 7.027 -11.409 1.00 85.50 309 SER A CA 1
ATOM 2325 C C . SER A 1 309 ? -3.007 6.516 -11.781 1.00 85.50 309 SER A C 1
ATOM 2327 O O . SER A 1 309 ? -2.527 6.806 -12.872 1.00 85.50 309 SER A O 1
ATOM 2329 N N . HIS A 1 310 ? -2.410 5.670 -10.938 1.00 89.25 310 HIS A N 1
ATOM 2330 C CA . HIS A 1 310 ? -1.117 5.032 -11.181 1.00 89.25 310 HIS A CA 1
ATOM 2331 C C . HIS A 1 310 ? -1.225 3.574 -11.635 1.00 89.25 310 HIS A C 1
ATOM 2333 O O . HIS A 1 310 ? -0.244 2.842 -11.567 1.00 89.25 310 HIS A O 1
ATOM 2339 N N . TYR A 1 311 ? -2.374 3.171 -12.181 1.00 90.00 311 TYR A N 1
ATOM 2340 C CA . TYR A 1 311 ? -2.645 1.786 -12.574 1.00 90.00 311 TYR A CA 1
ATOM 2341 C C . TYR A 1 311 ? -1.595 1.197 -13.536 1.00 90.00 311 TYR A C 1
ATOM 2343 O O . TYR A 1 311 ? -1.348 -0.005 -13.531 1.00 90.00 311 TYR A O 1
ATOM 2351 N N . SER A 1 312 ? -0.958 2.032 -14.359 1.00 92.00 312 SER A N 1
ATOM 2352 C CA . SER A 1 312 ? 0.089 1.612 -15.299 1.00 92.00 312 SER A CA 1
ATOM 2353 C C . SER A 1 312 ? 1.463 1.367 -14.638 1.00 92.00 312 SER A C 1
ATOM 2355 O O . SER A 1 312 ? 2.316 0.704 -15.233 1.00 92.00 312 SER A O 1
ATOM 2357 N N . HIS A 1 313 ? 1.663 1.822 -13.395 1.00 93.88 313 HIS A N 1
ATOM 2358 C CA . HIS A 1 313 ? 2.917 1.771 -12.634 1.00 93.88 313 HIS A CA 1
ATOM 2359 C C . HIS A 1 313 ? 2.905 0.628 -11.611 1.00 93.88 313 HIS A C 1
ATOM 2361 O O . HIS A 1 313 ? 2.574 0.806 -10.436 1.00 93.88 313 HIS A O 1
ATOM 2367 N N . LEU A 1 314 ? 3.284 -0.575 -12.044 1.00 96.00 314 LEU A N 1
ATOM 2368 C CA . LEU A 1 314 ? 3.221 -1.778 -11.206 1.00 96.00 314 LEU A CA 1
ATOM 2369 C C . LEU A 1 314 ? 4.043 -1.654 -9.904 1.00 96.00 314 LEU A C 1
ATOM 2371 O O . LEU A 1 314 ? 3.672 -2.229 -8.883 1.00 96.00 314 LEU A O 1
ATOM 2375 N N . GLU A 1 315 ? 5.136 -0.894 -9.908 1.00 95.38 315 GLU A N 1
ATOM 2376 C CA . GLU A 1 315 ? 5.950 -0.608 -8.723 1.00 95.38 315 GLU A CA 1
ATOM 2377 C C . GLU A 1 315 ? 5.166 0.117 -7.618 1.00 95.38 315 GLU A C 1
ATOM 2379 O O . GLU A 1 315 ? 5.333 -0.196 -6.436 1.00 95.38 315 GLU A O 1
ATOM 2384 N N . LEU A 1 316 ? 4.261 1.030 -7.989 1.00 95.06 316 LEU A N 1
ATOM 2385 C CA . LEU A 1 316 ? 3.453 1.804 -7.045 1.00 95.06 316 LEU A CA 1
ATOM 2386 C C . LEU A 1 316 ? 2.302 0.971 -6.464 1.00 95.06 316 LEU A C 1
ATOM 2388 O O . LEU A 1 316 ? 1.832 1.212 -5.349 1.00 95.06 316 LEU A O 1
ATOM 2392 N N . GLU A 1 317 ? 1.904 -0.086 -7.165 1.00 96.50 317 GLU A N 1
ATOM 2393 C CA . GLU A 1 317 ? 0.864 -1.000 -6.707 1.00 96.50 317 GLU A CA 1
ATOM 2394 C C . GLU A 1 317 ? 1.357 -1.955 -5.599 1.00 96.50 317 GLU A C 1
ATOM 2396 O O . GLU A 1 317 ? 0.571 -2.436 -4.769 1.00 96.50 317 GLU A O 1
ATOM 2401 N N . PHE A 1 318 ? 2.673 -2.172 -5.493 1.00 96.94 318 PHE A N 1
ATOM 2402 C CA . PHE A 1 318 ? 3.319 -3.002 -4.467 1.00 96.94 318 PHE A CA 1
ATOM 2403 C C . PHE A 1 318 ? 3.494 -2.270 -3.120 1.00 96.94 318 PHE A C 1
ATOM 2405 O O . PHE A 1 318 ? 4.562 -2.273 -2.508 1.00 96.94 318 PHE A O 1
ATOM 2412 N N . SER A 1 319 ? 2.422 -1.657 -2.617 1.00 96.00 319 SER A N 1
ATOM 2413 C CA . SER A 1 319 ? 2.391 -0.925 -1.336 1.00 96.00 319 SER A CA 1
ATOM 2414 C C . SER A 1 319 ? 1.907 -1.760 -0.141 1.00 96.00 319 SER A C 1
ATOM 2416 O O . SER A 1 319 ? 1.848 -1.280 0.990 1.00 96.00 319 SER A O 1
ATOM 2418 N N . PHE A 1 320 ? 1.573 -3.037 -0.350 1.00 97.12 320 PHE A N 1
ATOM 2419 C CA . PHE A 1 320 ? 1.005 -3.920 0.677 1.00 97.12 320 PHE A CA 1
ATOM 2420 C C . PHE A 1 320 ? 1.992 -4.342 1.777 1.00 97.12 320 PHE A C 1
ATOM 2422 O O . PHE A 1 320 ? 1.577 -4.864 2.814 1.00 97.12 320 PHE A O 1
ATOM 2429 N N . TRP A 1 321 ? 3.290 -4.081 1.609 1.00 97.81 321 TRP A N 1
ATOM 2430 C CA . TRP A 1 321 ? 4.271 -4.273 2.677 1.00 97.81 321 TRP A CA 1
ATOM 2431 C C . TRP A 1 321 ? 4.166 -3.191 3.756 1.00 97.81 321 TRP A C 1
ATOM 2433 O O . TRP A 1 321 ? 4.408 -3.481 4.931 1.00 97.81 321 TRP A O 1
ATOM 2443 N N . MET A 1 322 ? 3.749 -1.972 3.393 1.00 97.12 322 MET A N 1
ATOM 2444 C CA . MET A 1 322 ? 3.702 -0.830 4.313 1.00 97.12 322 MET A CA 1
ATOM 2445 C C . MET A 1 322 ? 2.770 -1.049 5.508 1.00 97.12 322 MET A C 1
ATOM 2447 O O . MET A 1 322 ? 3.221 -0.861 6.643 1.00 97.12 322 MET A O 1
ATOM 2451 N N . PRO A 1 323 ? 1.502 -1.491 5.335 1.00 96.25 323 PRO A N 1
ATOM 2452 C CA . PRO A 1 323 ? 0.614 -1.670 6.477 1.00 96.25 323 PRO A CA 1
ATOM 2453 C C . PRO A 1 323 ? 1.095 -2.790 7.406 1.00 96.25 323 PRO A C 1
ATOM 2455 O O . PRO A 1 323 ? 0.980 -2.677 8.627 1.00 96.25 323 PRO A O 1
ATOM 2458 N N . LEU A 1 324 ? 1.688 -3.852 6.847 1.00 96.81 324 LEU A N 1
ATOM 2459 C CA . LEU A 1 324 ? 2.267 -4.948 7.627 1.00 96.81 324 LEU A CA 1
ATOM 2460 C C . LEU A 1 324 ? 3.501 -4.485 8.413 1.00 96.81 324 LEU A C 1
ATOM 2462 O O . LEU A 1 324 ? 3.635 -4.812 9.592 1.00 96.81 324 LEU A O 1
ATOM 2466 N N . ALA A 1 325 ? 4.379 -3.691 7.797 1.00 97.12 325 ALA A N 1
ATOM 2467 C CA . ALA A 1 325 ? 5.541 -3.120 8.468 1.00 97.12 325 ALA A CA 1
ATOM 2468 C C . ALA A 1 325 ? 5.114 -2.182 9.606 1.00 97.12 325 ALA A C 1
ATOM 2470 O O . ALA A 1 325 ? 5.606 -2.317 10.727 1.00 97.12 325 ALA A O 1
ATOM 2471 N N . ALA A 1 326 ? 4.143 -1.296 9.359 1.00 95.00 326 ALA A N 1
ATOM 2472 C CA . ALA A 1 326 ? 3.575 -0.418 10.380 1.00 95.00 326 ALA A CA 1
ATOM 2473 C C . ALA A 1 326 ? 2.964 -1.217 11.544 1.00 95.00 326 ALA A C 1
ATOM 2475 O O . ALA A 1 326 ? 3.223 -0.910 12.709 1.00 95.00 326 ALA A O 1
ATOM 2476 N N . LEU A 1 327 ? 2.223 -2.293 11.252 1.00 93.88 327 LEU A N 1
ATOM 2477 C CA . LEU A 1 327 ? 1.672 -3.199 12.262 1.00 93.88 327 LEU A CA 1
ATOM 2478 C C . LEU A 1 327 ? 2.777 -3.804 13.138 1.00 93.88 327 LEU A C 1
ATOM 2480 O O . LEU A 1 327 ? 2.686 -3.782 14.369 1.00 93.88 327 LEU A O 1
ATOM 2484 N N . CYS A 1 328 ? 3.827 -4.333 12.512 1.00 94.56 328 CYS A N 1
ATOM 2485 C CA . CYS A 1 328 ? 4.958 -4.936 13.206 1.00 94.56 328 CYS A CA 1
ATOM 2486 C C . CYS A 1 328 ? 5.727 -3.910 14.053 1.00 94.56 328 CYS A C 1
ATOM 2488 O O . CYS A 1 328 ? 6.027 -4.199 15.210 1.00 94.56 328 CYS A O 1
ATOM 2490 N N . VAL A 1 329 ? 5.954 -2.692 13.550 1.00 94.44 329 VAL A N 1
ATOM 2491 C CA . VAL A 1 329 ? 6.584 -1.603 14.316 1.00 94.44 329 VAL A CA 1
ATOM 2492 C C . VAL A 1 329 ? 5.737 -1.201 15.519 1.00 94.44 329 VAL A C 1
ATOM 2494 O O . VAL A 1 329 ? 6.261 -1.108 16.630 1.00 94.44 329 VAL A O 1
ATOM 2497 N N . LEU A 1 330 ? 4.424 -1.019 15.347 1.00 91.25 330 LEU A N 1
ATOM 2498 C CA . LEU A 1 330 ? 3.514 -0.705 16.452 1.00 91.25 330 LEU A CA 1
ATOM 2499 C C . LEU A 1 330 ? 3.503 -1.820 17.507 1.00 91.25 330 LEU A C 1
ATOM 2501 O O . LEU A 1 330 ? 3.535 -1.540 18.709 1.00 91.25 330 LEU A O 1
ATOM 2505 N N . ARG A 1 331 ? 3.534 -3.088 17.080 1.00 90.00 331 ARG A N 1
ATOM 2506 C CA . ARG A 1 331 ? 3.656 -4.243 17.978 1.00 90.00 331 ARG A CA 1
ATOM 2507 C C . ARG A 1 331 ? 4.986 -4.243 18.727 1.00 90.00 331 ARG A C 1
ATOM 2509 O O . ARG A 1 331 ? 4.990 -4.442 19.943 1.00 90.00 331 ARG A O 1
ATOM 2516 N N . THR A 1 332 ? 6.100 -3.988 18.049 1.00 92.06 332 THR A N 1
ATOM 2517 C CA . THR A 1 332 ? 7.426 -3.877 18.668 1.00 92.06 332 THR A CA 1
ATOM 2518 C C . THR A 1 332 ? 7.474 -2.744 19.688 1.00 92.06 332 THR A C 1
ATOM 2520 O O . THR A 1 332 ? 7.944 -2.942 20.805 1.00 92.06 332 THR A O 1
ATOM 2523 N N . LEU A 1 333 ? 6.923 -1.579 19.351 1.00 89.69 333 LEU A N 1
ATOM 2524 C CA . LEU A 1 333 ? 6.816 -0.425 20.242 1.00 89.69 333 LEU A CA 1
ATOM 2525 C C . LEU A 1 333 ? 5.992 -0.720 21.503 1.00 89.69 333 LEU A C 1
ATOM 2527 O O . LEU A 1 333 ? 6.280 -0.166 22.570 1.00 89.69 333 LEU A O 1
ATOM 2531 N N . ALA A 1 334 ? 4.957 -1.552 21.384 1.00 85.75 334 ALA A N 1
ATOM 2532 C CA . ALA A 1 334 ? 4.086 -1.934 22.491 1.00 85.75 334 ALA A CA 1
ATOM 2533 C C . ALA A 1 334 ? 4.686 -3.039 23.380 1.00 85.75 334 ALA A C 1
ATOM 2535 O O . ALA A 1 334 ? 4.536 -2.984 24.597 1.00 85.75 334 ALA A O 1
ATOM 2536 N N . THR A 1 335 ? 5.375 -4.022 22.794 1.00 86.56 335 THR A N 1
ATOM 2537 C CA . THR A 1 335 ? 5.732 -5.283 23.482 1.00 86.56 335 THR A CA 1
ATOM 2538 C C . THR A 1 335 ? 7.231 -5.532 23.641 1.00 86.56 335 THR A C 1
ATOM 2540 O O . THR A 1 335 ? 7.639 -6.303 24.507 1.00 86.56 335 THR A O 1
ATOM 2543 N N . GLY A 1 336 ? 8.069 -4.903 22.816 1.00 88.62 336 GLY A N 1
ATOM 2544 C CA . GLY A 1 336 ? 9.482 -5.261 22.681 1.00 88.62 336 GLY A CA 1
ATOM 2545 C C . GLY A 1 336 ? 9.726 -6.600 21.974 1.00 88.62 336 GLY A C 1
ATOM 2546 O O . GLY A 1 336 ? 10.815 -7.156 22.096 1.00 88.62 336 GLY A O 1
ATOM 2547 N N . ASP A 1 337 ? 8.733 -7.134 21.255 1.00 89.69 337 ASP A N 1
ATOM 2548 C CA . ASP A 1 337 ? 8.848 -8.376 20.486 1.00 89.69 337 ASP A CA 1
ATOM 2549 C C . ASP A 1 337 ? 9.935 -8.261 19.398 1.00 89.69 337 ASP A C 1
ATOM 2551 O O . ASP A 1 337 ? 9.838 -7.456 18.464 1.00 89.69 337 ASP A O 1
ATOM 2555 N N . ARG A 1 338 ? 10.986 -9.083 19.539 1.00 93.06 338 ARG A N 1
ATOM 2556 C CA . ARG A 1 338 ? 12.125 -9.158 18.610 1.00 93.06 338 ARG A CA 1
ATOM 2557 C C . ARG A 1 338 ? 11.722 -9.727 17.255 1.00 93.06 338 ARG A C 1
ATOM 2559 O O . ARG A 1 338 ? 12.201 -9.228 16.243 1.00 93.06 338 ARG A O 1
ATOM 2566 N N . GLY A 1 339 ? 10.836 -10.724 17.231 1.00 93.94 339 GLY A N 1
ATOM 2567 C CA . GLY A 1 339 ? 10.350 -11.320 15.987 1.00 93.94 339 GLY A CA 1
ATOM 2568 C C . GLY A 1 339 ? 9.549 -10.309 15.173 1.00 93.94 339 GLY A C 1
ATOM 2569 O O . GLY A 1 339 ? 9.759 -10.183 13.970 1.00 93.94 339 GLY A O 1
ATOM 2570 N N . ALA A 1 340 ? 8.713 -9.510 15.844 1.00 93.12 340 ALA A N 1
ATOM 2571 C CA . ALA A 1 340 ? 8.014 -8.398 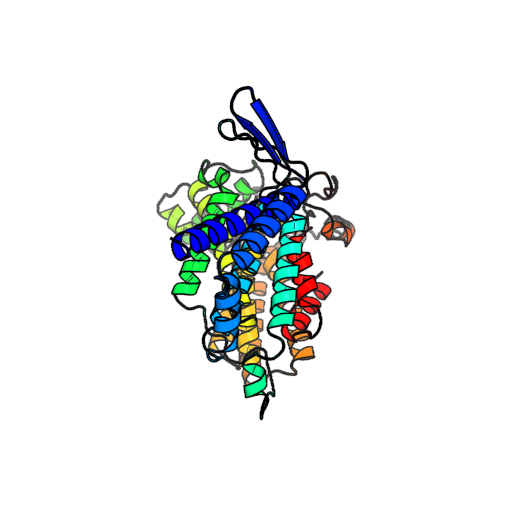15.203 1.00 93.12 340 ALA A CA 1
ATOM 2572 C C . ALA A 1 340 ? 8.985 -7.337 14.650 1.00 93.12 340 ALA A C 1
ATOM 2574 O O . ALA A 1 340 ? 8.758 -6.839 13.554 1.00 93.12 340 ALA A O 1
ATOM 2575 N N . GLY A 1 341 ? 10.088 -7.038 15.350 1.00 95.00 341 GLY A N 1
ATOM 2576 C CA . GLY A 1 341 ? 11.097 -6.085 14.870 1.00 95.00 341 GLY A CA 1
ATOM 2577 C C . GLY A 1 341 ? 11.858 -6.583 13.639 1.00 95.00 341 GLY A C 1
ATOM 2578 O O . GLY A 1 341 ? 12.005 -5.848 12.668 1.00 95.00 341 GLY A O 1
ATOM 2579 N N . VAL A 1 342 ? 12.283 -7.850 13.636 1.00 97.31 342 VAL A N 1
ATOM 2580 C CA . VAL A 1 342 ? 12.928 -8.471 12.464 1.00 97.31 342 VAL A CA 1
ATOM 2581 C C . VAL A 1 342 ? 11.972 -8.488 11.271 1.00 97.31 342 VAL A C 1
ATOM 2583 O O . VAL A 1 342 ? 12.354 -8.084 10.176 1.00 97.31 342 VAL A O 1
ATOM 2586 N N . LEU A 1 343 ? 10.715 -8.890 11.488 1.00 97.19 343 LEU A N 1
ATOM 2587 C CA . LEU A 1 343 ? 9.701 -8.902 10.436 1.00 97.19 343 LEU A CA 1
ATOM 2588 C C . LEU A 1 343 ? 9.404 -7.489 9.911 1.00 97.19 343 LEU A C 1
ATOM 2590 O O . LEU A 1 343 ? 9.309 -7.310 8.704 1.00 97.19 343 LEU A O 1
ATOM 2594 N N . ALA A 1 344 ? 9.323 -6.478 10.781 1.00 97.44 344 ALA A N 1
ATOM 2595 C CA . ALA A 1 344 ? 9.189 -5.081 10.364 1.00 97.44 344 ALA A CA 1
ATOM 2596 C C . ALA A 1 344 ? 10.354 -4.637 9.468 1.00 97.44 344 ALA A C 1
ATOM 2598 O O . ALA A 1 344 ? 10.109 -4.070 8.407 1.00 97.44 344 ALA A O 1
ATOM 2599 N N . GLY A 1 345 ? 11.602 -4.921 9.858 1.00 97.94 345 GLY A N 1
ATOM 2600 C CA . GLY A 1 345 ? 12.779 -4.600 9.047 1.00 97.94 345 GLY A CA 1
ATOM 2601 C C . GLY A 1 345 ? 12.755 -5.298 7.687 1.00 97.94 345 GLY A C 1
ATOM 2602 O O . GLY A 1 345 ? 12.983 -4.655 6.665 1.00 97.94 345 GLY A O 1
ATOM 2603 N N . ALA A 1 346 ? 12.394 -6.584 7.658 1.00 98.44 346 ALA A N 1
ATOM 2604 C CA . ALA A 1 346 ? 12.231 -7.331 6.414 1.00 98.44 346 ALA A CA 1
ATOM 2605 C C . ALA A 1 346 ? 11.148 -6.717 5.513 1.00 98.44 346 ALA A C 1
ATOM 2607 O O . ALA A 1 346 ? 11.384 -6.522 4.330 1.00 98.44 346 ALA A O 1
ATOM 2608 N N . LEU A 1 347 ? 9.987 -6.347 6.056 1.00 98.50 347 LEU A N 1
ATOM 2609 C CA . LEU A 1 347 ? 8.902 -5.732 5.284 1.00 98.50 347 LEU A CA 1
ATOM 2610 C C . LEU A 1 347 ? 9.277 -4.339 4.747 1.00 98.50 347 LEU A C 1
ATOM 2612 O O . LEU A 1 347 ? 8.921 -4.013 3.619 1.00 98.50 347 LEU A O 1
ATOM 2616 N N . VAL A 1 348 ? 10.038 -3.542 5.508 1.00 98.31 348 VAL A N 1
ATOM 2617 C CA . VAL A 1 348 ? 10.616 -2.271 5.026 1.00 98.31 348 VAL A CA 1
ATOM 2618 C C . VAL A 1 348 ? 11.575 -2.522 3.858 1.00 98.31 348 VAL A C 1
ATOM 2620 O O . VAL A 1 348 ? 11.493 -1.836 2.841 1.00 98.31 348 VAL A O 1
ATOM 2623 N N . ALA A 1 349 ? 12.444 -3.529 3.968 1.00 98.12 349 ALA A N 1
ATOM 2624 C CA . ALA A 1 349 ? 13.345 -3.916 2.885 1.00 98.12 349 ALA A CA 1
ATOM 2625 C C . ALA A 1 349 ? 12.581 -4.388 1.638 1.00 98.12 349 ALA A C 1
ATOM 2627 O O . ALA A 1 349 ? 12.880 -3.943 0.533 1.00 98.12 349 ALA A O 1
ATOM 2628 N N . LEU A 1 350 ? 11.556 -5.231 1.806 1.00 98.12 350 LEU A N 1
ATOM 2629 C CA . LEU A 1 350 ? 10.707 -5.699 0.707 1.00 98.12 350 LEU A CA 1
ATOM 2630 C C . LEU A 1 350 ? 9.963 -4.545 0.027 1.00 98.12 350 LEU A C 1
ATOM 2632 O O . LEU A 1 350 ? 9.848 -4.548 -1.199 1.00 98.12 350 LEU A O 1
ATOM 2636 N N . GLN A 1 351 ? 9.514 -3.536 0.784 1.00 97.88 351 GLN A N 1
ATOM 2637 C CA . GLN A 1 351 ? 8.930 -2.327 0.203 1.00 97.88 351 GLN A CA 1
ATOM 2638 C C . GLN A 1 351 ? 9.942 -1.591 -0.677 1.00 97.88 351 GLN A C 1
ATOM 2640 O O . GLN A 1 351 ? 9.628 -1.307 -1.828 1.00 97.88 351 GLN A O 1
ATOM 2645 N N . GLY A 1 352 ? 11.154 -1.336 -0.170 1.00 96.50 352 GLY A N 1
ATOM 2646 C CA . GLY A 1 352 ? 12.206 -0.645 -0.927 1.00 96.50 352 GLY A CA 1
ATOM 2647 C C . GLY A 1 352 ? 12.692 -1.418 -2.157 1.00 96.50 352 GLY A C 1
ATOM 2648 O 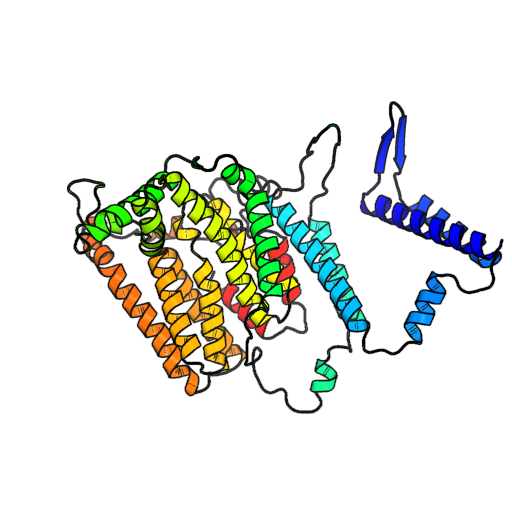O . GLY A 1 352 ? 13.013 -0.812 -3.170 1.00 96.50 352 GLY A O 1
ATOM 2649 N N . LEU A 1 353 ? 12.698 -2.754 -2.098 1.00 97.00 353 LEU A N 1
ATOM 2650 C CA . LEU A 1 353 ? 13.012 -3.620 -3.242 1.00 97.00 353 LEU A CA 1
ATOM 2651 C C . LEU A 1 353 ? 11.864 -3.723 -4.257 1.00 97.00 353 LEU A C 1
ATOM 2653 O O . LEU A 1 353 ? 12.098 -4.144 -5.391 1.00 97.00 353 LEU A O 1
ATOM 2657 N N . SER A 1 354 ? 10.633 -3.397 -3.851 1.00 97.25 354 SER A N 1
ATOM 2658 C CA . SER A 1 354 ? 9.476 -3.352 -4.754 1.00 97.25 354 SER A CA 1
ATOM 2659 C C . SER A 1 354 ? 9.360 -2.019 -5.468 1.00 97.25 354 SER A C 1
ATOM 2661 O O . SER A 1 354 ? 9.113 -1.996 -6.669 1.00 97.25 354 SER A O 1
ATOM 2663 N N . SER A 1 355 ? 9.537 -0.940 -4.708 1.00 96.50 355 SER A N 1
ATOM 2664 C CA . SER A 1 355 ? 9.607 0.420 -5.208 1.00 96.50 355 SER A CA 1
ATOM 2665 C C . SER A 1 355 ? 10.471 1.267 -4.280 1.00 96.50 355 SER A C 1
ATOM 2667 O O . SER A 1 355 ? 10.157 1.443 -3.097 1.00 96.50 355 SER A O 1
ATOM 2669 N N . LEU A 1 356 ? 11.542 1.831 -4.830 1.00 93.75 356 LEU A N 1
ATOM 2670 C CA . LEU A 1 356 ? 12.416 2.764 -4.123 1.00 93.75 356 LEU A CA 1
ATOM 2671 C C . LEU A 1 356 ? 11.673 4.045 -3.759 1.00 93.75 356 LEU A C 1
ATOM 2673 O O . LEU A 1 356 ? 11.837 4.547 -2.646 1.00 93.75 356 LEU A O 1
ATOM 2677 N N . TYR A 1 357 ? 10.832 4.533 -4.677 1.00 92.00 357 TYR A N 1
ATOM 2678 C CA . TYR A 1 357 ? 9.990 5.709 -4.468 1.00 92.00 357 TYR A CA 1
ATOM 2679 C C . TYR A 1 357 ? 9.129 5.528 -3.215 1.00 92.00 357 TYR A C 1
ATOM 2681 O O . TYR A 1 357 ? 9.270 6.255 -2.230 1.00 92.00 357 TYR A O 1
ATOM 2689 N N . LEU A 1 358 ? 8.311 4.476 -3.194 1.00 94.19 358 LEU A N 1
ATOM 2690 C CA . LEU A 1 358 ? 7.449 4.167 -2.061 1.00 94.19 358 LEU A CA 1
ATOM 2691 C C . LEU A 1 358 ? 8.228 3.793 -0.795 1.00 94.19 358 LEU A C 1
ATOM 2693 O O . LEU A 1 358 ? 7.782 4.109 0.306 1.00 94.19 358 LEU A O 1
ATOM 2697 N N . GLY A 1 359 ? 9.392 3.154 -0.923 1.00 94.81 359 GLY A N 1
ATOM 2698 C CA . GLY A 1 359 ? 10.282 2.868 0.201 1.00 94.81 359 GLY A CA 1
ATOM 2699 C C . GLY A 1 359 ? 10.756 4.135 0.918 1.00 94.81 359 GLY A C 1
ATOM 2700 O O . GLY A 1 359 ? 10.740 4.180 2.150 1.00 94.81 359 GLY A O 1
ATOM 2701 N N . ALA A 1 360 ? 11.119 5.179 0.166 1.00 92.12 360 ALA A N 1
ATOM 2702 C CA . ALA A 1 360 ? 11.559 6.457 0.720 1.00 92.12 360 ALA A CA 1
ATOM 2703 C C . ALA A 1 360 ? 10.422 7.190 1.453 1.00 92.12 360 ALA A C 1
ATOM 2705 O O . ALA A 1 360 ? 10.582 7.555 2.621 1.00 92.12 360 ALA A O 1
ATOM 2706 N N . TYR A 1 361 ? 9.254 7.338 0.813 1.00 90.62 361 TYR A N 1
ATOM 2707 C CA . TYR A 1 361 ? 8.079 7.949 1.451 1.00 90.62 361 TYR A CA 1
ATOM 2708 C C . TYR A 1 361 ? 7.626 7.156 2.676 1.00 90.62 361 TYR A C 1
ATOM 2710 O O . TYR A 1 361 ? 7.347 7.733 3.727 1.00 90.62 361 TYR A O 1
ATOM 2718 N N . PHE A 1 362 ? 7.632 5.826 2.588 1.00 94.19 362 PHE A N 1
ATOM 2719 C CA . PHE A 1 362 ? 7.244 4.985 3.707 1.00 94.19 362 PHE A CA 1
ATOM 2720 C C . PHE A 1 362 ? 8.199 5.111 4.896 1.00 94.19 362 PHE A C 1
ATOM 2722 O O . PHE A 1 362 ? 7.734 5.170 6.032 1.00 94.19 362 PHE A O 1
ATOM 2729 N N . ALA A 1 363 ? 9.515 5.203 4.677 1.00 92.62 363 ALA A N 1
ATOM 2730 C CA . ALA A 1 363 ? 10.473 5.420 5.761 1.00 92.62 363 ALA A CA 1
ATOM 2731 C C . ALA A 1 363 ? 10.202 6.736 6.518 1.00 92.62 363 ALA A C 1
ATOM 2733 O O . ALA A 1 363 ? 10.264 6.764 7.755 1.00 92.62 363 ALA A O 1
ATOM 2734 N N . LEU A 1 364 ? 9.840 7.802 5.793 1.00 90.06 364 LEU A N 1
ATOM 2735 C CA . LEU A 1 364 ? 9.425 9.073 6.386 1.00 90.06 364 LEU A CA 1
ATOM 2736 C C . LEU A 1 364 ? 8.123 8.911 7.184 1.00 90.06 364 LEU A C 1
ATOM 2738 O O . LEU A 1 364 ? 8.116 9.169 8.388 1.00 90.06 364 LEU A O 1
ATOM 2742 N N . SER A 1 365 ? 7.052 8.406 6.564 1.00 89.31 365 SER A N 1
ATOM 2743 C CA . SER A 1 365 ? 5.754 8.212 7.229 1.00 89.31 365 SER A CA 1
ATOM 2744 C C . SER A 1 365 ? 5.843 7.285 8.444 1.00 89.31 365 SER A C 1
ATOM 2746 O O . SER A 1 365 ? 5.184 7.512 9.457 1.00 89.31 365 SER A O 1
ATOM 2748 N N . LEU A 1 366 ? 6.689 6.253 8.392 1.00 92.00 366 LEU A N 1
ATOM 2749 C CA . LEU A 1 366 ? 6.921 5.338 9.506 1.00 92.00 366 LEU A CA 1
ATOM 2750 C C . LEU A 1 366 ? 7.657 6.029 10.660 1.00 92.00 366 LEU A C 1
ATOM 2752 O O . LEU A 1 366 ? 7.321 5.804 11.823 1.00 92.00 366 LEU A O 1
ATOM 2756 N N . THR A 1 367 ? 8.619 6.903 10.356 1.00 90.56 367 THR A N 1
ATOM 2757 C CA . THR A 1 367 ? 9.309 7.726 11.362 1.00 90.56 367 THR A CA 1
ATOM 2758 C C . THR A 1 367 ? 8.325 8.656 12.063 1.00 90.56 367 THR A C 1
ATOM 2760 O O . THR A 1 367 ? 8.285 8.693 13.295 1.00 90.56 367 THR A O 1
ATOM 2763 N N . VAL A 1 368 ? 7.484 9.342 11.289 1.00 86.56 368 VAL A N 1
ATOM 2764 C CA . VAL A 1 368 ? 6.413 10.194 11.811 1.00 86.56 368 VAL A CA 1
ATOM 2765 C C . VAL A 1 368 ? 5.452 9.385 12.686 1.00 86.56 368 VAL A C 1
ATOM 2767 O O . VAL A 1 368 ? 5.205 9.760 13.831 1.00 86.56 368 VAL A O 1
ATOM 2770 N N . LEU A 1 369 ? 4.981 8.225 12.218 1.00 88.75 369 LEU A N 1
ATOM 2771 C CA . LEU A 1 369 ? 4.092 7.345 12.982 1.00 88.75 369 LEU A CA 1
ATOM 2772 C C . LEU A 1 369 ? 4.692 6.967 14.344 1.00 88.75 369 LEU A C 1
ATOM 2774 O O . LEU A 1 369 ? 4.008 7.014 15.372 1.00 88.75 369 LEU A O 1
ATOM 2778 N N . VAL A 1 370 ? 5.977 6.601 14.368 1.00 90.25 370 VAL A N 1
ATOM 2779 C CA . VAL A 1 370 ? 6.709 6.268 15.598 1.00 90.25 370 VAL A CA 1
ATOM 2780 C C . VAL A 1 370 ? 6.772 7.481 16.531 1.00 90.25 370 VAL A C 1
ATOM 2782 O O . VAL A 1 370 ? 6.489 7.338 17.722 1.00 90.25 370 VAL A O 1
ATOM 2785 N N . GLN A 1 371 ? 7.097 8.669 16.014 1.00 85.31 371 GLN A N 1
ATOM 2786 C CA . GLN A 1 371 ? 7.161 9.909 16.794 1.00 85.31 371 GLN A CA 1
ATOM 2787 C C . GLN A 1 371 ? 5.794 10.293 17.372 1.00 85.31 371 GLN A C 1
ATOM 2789 O O . GLN A 1 371 ? 5.691 10.520 18.579 1.00 85.31 371 GLN A O 1
ATOM 2794 N N . CYS A 1 372 ? 4.733 10.286 16.559 1.00 81.06 372 CYS A N 1
ATOM 2795 C CA . CYS A 1 372 ? 3.365 10.565 16.996 1.00 81.06 372 CYS A CA 1
ATOM 2796 C C . CYS A 1 372 ? 2.914 9.574 18.066 1.00 81.06 372 CYS A C 1
ATOM 2798 O O . CYS A 1 372 ? 2.373 9.972 19.101 1.00 81.06 372 CYS A O 1
ATOM 2800 N N . ARG A 1 373 ? 3.196 8.279 17.874 1.00 84.25 373 ARG A N 1
ATOM 2801 C CA . ARG A 1 373 ? 2.923 7.267 18.894 1.00 84.25 373 ARG A CA 1
ATOM 2802 C C . ARG A 1 373 ? 3.640 7.610 20.193 1.00 84.25 373 ARG A C 1
ATOM 2804 O O . ARG A 1 373 ? 3.015 7.535 21.248 1.00 84.25 373 ARG A O 1
ATOM 2811 N N . ILE A 1 374 ? 4.934 7.930 20.146 1.00 83.62 374 ILE A N 1
ATOM 2812 C CA . ILE A 1 374 ? 5.725 8.248 21.344 1.00 83.62 374 ILE A CA 1
ATOM 2813 C C . ILE A 1 374 ? 5.199 9.510 22.036 1.00 83.62 374 ILE A C 1
ATOM 2815 O O . ILE A 1 374 ? 5.132 9.535 23.261 1.00 83.62 374 ILE A O 1
ATOM 2819 N N . GLY A 1 375 ? 4.786 10.526 21.276 1.00 75.94 375 GLY A N 1
ATOM 2820 C CA . GLY A 1 375 ? 4.190 11.746 21.821 1.00 75.94 375 GLY A CA 1
ATOM 2821 C C . GLY A 1 375 ? 2.876 11.490 22.562 1.00 75.94 375 GLY A C 1
ATOM 2822 O O . GLY A 1 375 ? 2.661 12.047 23.632 1.00 75.94 375 GLY A O 1
ATOM 2823 N N . VAL A 1 376 ? 2.022 10.605 22.035 1.00 76.12 376 VAL A N 1
ATOM 2824 C CA . VAL A 1 376 ? 0.701 10.307 22.620 1.00 76.12 376 VAL A CA 1
ATOM 2825 C C . VAL A 1 376 ? 0.766 9.273 23.750 1.00 76.12 376 VAL A C 1
ATOM 2827 O O . VAL A 1 376 ? 0.048 9.392 24.739 1.00 76.12 376 VAL A O 1
ATOM 2830 N N . PHE A 1 377 ? 1.604 8.242 23.619 1.00 77.81 377 PHE A N 1
ATOM 2831 C CA . PHE A 1 377 ? 1.636 7.093 24.536 1.00 77.81 377 PHE A CA 1
ATOM 2832 C C . PHE A 1 377 ? 2.904 7.005 25.395 1.00 77.81 377 PHE A C 1
ATOM 2834 O O . PHE A 1 377 ? 3.031 6.080 26.197 1.00 77.81 377 PHE A O 1
ATOM 2841 N N . GLY A 1 378 ? 3.842 7.938 25.237 1.00 78.56 378 GLY A N 1
ATOM 2842 C CA . GLY A 1 378 ? 5.120 7.939 25.939 1.00 78.56 378 GLY A CA 1
ATOM 2843 C C . GLY A 1 378 ? 6.197 7.069 25.282 1.00 78.56 378 GLY A C 1
ATOM 2844 O O . GLY A 1 378 ? 6.004 6.404 24.257 1.00 78.56 378 GLY A O 1
ATOM 2845 N N . ARG A 1 379 ? 7.391 7.094 25.886 1.00 82.56 379 ARG A N 1
ATOM 2846 C CA . ARG A 1 379 ? 8.574 6.383 25.378 1.00 82.56 379 ARG A CA 1
ATOM 2847 C C . ARG A 1 379 ? 8.375 4.862 25.420 1.00 82.56 379 ARG A C 1
ATOM 2849 O O . ARG A 1 379 ? 7.796 4.347 26.377 1.00 82.56 379 ARG A O 1
ATOM 2856 N N . PRO A 1 380 ? 8.881 4.120 24.416 1.00 84.75 380 PRO A N 1
ATOM 2857 C CA . PRO A 1 380 ? 8.818 2.668 24.440 1.00 84.75 380 PRO A CA 1
ATOM 2858 C C . PRO A 1 380 ? 9.696 2.104 25.565 1.00 84.75 380 PRO A C 1
ATOM 2860 O O . PRO A 1 380 ? 10.648 2.739 26.024 1.00 84.75 380 PRO A O 1
ATOM 2863 N N . THR A 1 381 ? 9.401 0.876 25.989 1.00 86.56 381 THR A N 1
ATOM 2864 C CA . THR A 1 381 ? 10.245 0.177 26.965 1.00 86.56 381 THR A CA 1
ATOM 2865 C C . THR A 1 381 ? 11.646 -0.060 26.390 1.00 86.56 381 THR A C 1
ATOM 2867 O O . THR A 1 381 ? 11.811 -0.235 25.181 1.00 86.56 381 THR A O 1
ATOM 2870 N N . ARG A 1 382 ? 12.674 -0.152 27.250 1.00 87.75 382 ARG A N 1
ATOM 2871 C CA . ARG A 1 382 ? 14.055 -0.461 26.813 1.00 87.75 382 ARG A CA 1
ATOM 2872 C C . ARG A 1 382 ? 14.149 -1.748 25.979 1.00 87.75 382 ARG A C 1
ATOM 2874 O O . ARG A 1 382 ? 15.034 -1.865 25.139 1.00 87.75 382 ARG A O 1
ATOM 2881 N N . ARG A 1 383 ? 13.215 -2.688 26.171 1.00 88.62 383 ARG A N 1
ATOM 2882 C CA . ARG A 1 383 ? 13.126 -3.947 25.412 1.00 88.62 383 ARG A CA 1
ATOM 2883 C C . ARG A 1 383 ? 12.832 -3.736 23.925 1.00 88.62 383 ARG A C 1
ATOM 2885 O O . ARG A 1 383 ? 13.247 -4.563 23.124 1.00 88.62 383 ARG A O 1
ATOM 2892 N N . ALA A 1 384 ? 12.164 -2.645 23.553 1.00 90.06 384 ALA A N 1
ATOM 2893 C CA . ALA A 1 384 ? 11.850 -2.330 22.161 1.00 90.06 384 ALA A CA 1
ATOM 2894 C C . ALA A 1 384 ? 13.012 -1.667 21.404 1.00 90.06 384 ALA A C 1
ATOM 2896 O O . ALA A 1 384 ? 13.008 -1.687 20.178 1.00 90.06 384 ALA A O 1
ATOM 2897 N N . LEU A 1 385 ? 14.018 -1.120 22.099 1.00 92.94 385 LEU A N 1
ATOM 2898 C CA . LEU A 1 385 ? 15.105 -0.366 21.460 1.00 92.94 385 LEU A CA 1
ATOM 2899 C C . LEU A 1 385 ? 15.942 -1.226 20.508 1.00 92.94 385 LEU A C 1
ATOM 2901 O O . LEU A 1 385 ? 16.198 -0.807 19.387 1.00 92.94 385 LEU A O 1
ATOM 2905 N N . VAL A 1 386 ? 16.324 -2.437 20.927 1.00 95.94 386 VAL A N 1
ATOM 2906 C CA . VAL A 1 386 ? 17.102 -3.356 20.078 1.00 95.94 386 VAL A CA 1
ATOM 2907 C C . VAL A 1 386 ? 16.304 -3.785 18.837 1.00 95.94 386 VAL A C 1
ATOM 2909 O O . VAL A 1 386 ? 16.806 -3.590 17.736 1.00 95.94 386 VAL A O 1
ATOM 2912 N N . PRO A 1 387 ? 15.060 -4.294 18.953 1.00 94.62 387 PRO A N 1
ATOM 2913 C CA . PRO A 1 387 ? 14.213 -4.575 17.793 1.00 94.62 387 PRO A CA 1
ATOM 2914 C C . PRO A 1 387 ? 14.025 -3.389 16.836 1.00 94.62 387 PRO A C 1
ATOM 2916 O O . PRO A 1 387 ? 14.078 -3.580 15.629 1.00 94.62 387 PRO A O 1
ATOM 2919 N N . LEU A 1 388 ? 13.826 -2.170 17.349 1.00 94.81 388 LEU A N 1
ATOM 2920 C CA . LEU A 1 388 ? 13.706 -0.971 16.510 1.00 94.81 388 LEU A CA 1
ATOM 2921 C C . LEU A 1 388 ? 15.029 -0.636 15.813 1.00 94.81 388 LEU A C 1
ATOM 2923 O O . LEU A 1 388 ? 15.026 -0.284 14.638 1.00 94.81 388 LEU A O 1
ATOM 2927 N N . GLY A 1 389 ? 16.158 -0.812 16.505 1.00 96.06 389 GLY A N 1
ATOM 2928 C CA . GLY A 1 389 ? 17.486 -0.717 15.904 1.00 96.06 389 GLY A CA 1
ATOM 2929 C C . GLY A 1 389 ? 17.684 -1.725 14.770 1.00 96.06 389 GLY A C 1
ATOM 2930 O O . GLY A 1 389 ? 18.263 -1.374 13.750 1.00 96.06 389 GLY A O 1
ATOM 2931 N N . VAL A 1 390 ? 17.139 -2.941 14.896 1.00 96.69 390 VAL A N 1
ATOM 2932 C CA . VAL A 1 390 ? 17.148 -3.952 13.823 1.00 96.69 390 VAL A CA 1
ATOM 2933 C C . VAL A 1 390 ? 16.305 -3.514 12.621 1.00 96.69 390 VAL A C 1
ATOM 2935 O O . VAL A 1 390 ? 16.747 -3.703 11.492 1.00 96.69 390 VAL A O 1
ATOM 2938 N N . VAL A 1 391 ? 15.138 -2.888 12.832 1.00 97.38 391 VAL A N 1
ATOM 2939 C CA . VAL A 1 391 ? 14.333 -2.316 11.730 1.00 97.38 391 VAL A CA 1
ATOM 2940 C C . VAL A 1 391 ? 15.151 -1.290 10.950 1.00 97.38 391 VAL A C 1
ATOM 2942 O O . VAL A 1 391 ? 15.236 -1.380 9.726 1.00 97.38 391 VAL A O 1
ATOM 2945 N N . VAL A 1 392 ? 15.783 -0.351 11.664 1.00 97.12 392 VAL A N 1
ATOM 2946 C CA . VAL A 1 392 ? 16.634 0.681 11.057 1.00 97.12 392 VAL A CA 1
ATOM 2947 C C . VAL A 1 392 ? 17.805 0.039 10.322 1.00 97.12 392 VAL A C 1
ATOM 2949 O O . VAL A 1 392 ? 18.019 0.367 9.166 1.00 97.12 392 VAL A O 1
ATOM 2952 N N . LEU A 1 393 ? 18.513 -0.905 10.947 1.00 97.94 393 LEU A N 1
ATOM 2953 C CA . LEU A 1 393 ? 19.665 -1.585 10.353 1.00 97.94 393 LEU A CA 1
ATOM 2954 C C . LEU A 1 393 ? 19.311 -2.306 9.047 1.00 97.94 393 LEU A C 1
ATOM 2956 O O . LEU A 1 393 ? 20.019 -2.153 8.059 1.00 97.94 393 LEU A O 1
ATOM 2960 N N . ILE A 1 394 ? 18.228 -3.089 9.028 1.00 97.94 394 ILE A N 1
ATOM 2961 C CA . ILE A 1 394 ? 17.812 -3.824 7.825 1.00 97.94 394 ILE A CA 1
ATOM 2962 C C . ILE A 1 394 ? 17.383 -2.843 6.726 1.00 97.94 394 ILE A C 1
ATOM 2964 O O . ILE A 1 394 ? 17.783 -3.000 5.570 1.00 97.94 394 ILE A O 1
ATOM 2968 N N . GLY A 1 395 ? 16.603 -1.817 7.083 1.00 95.69 395 GLY A N 1
ATOM 2969 C CA . GLY A 1 395 ? 16.152 -0.793 6.143 1.00 95.69 395 GLY A CA 1
ATOM 2970 C C . GLY A 1 395 ? 17.314 -0.011 5.529 1.00 95.69 395 GLY A C 1
ATOM 2971 O O . GLY A 1 395 ? 17.388 0.111 4.308 1.00 95.69 395 GLY A O 1
ATOM 2972 N N . THR A 1 396 ? 18.261 0.461 6.347 1.00 95.69 396 THR A N 1
ATOM 2973 C CA . THR A 1 396 ? 19.427 1.219 5.872 1.00 95.69 396 THR A CA 1
ATOM 2974 C C . THR A 1 396 ? 20.400 0.352 5.092 1.00 95.69 396 THR A C 1
ATOM 2976 O O . THR A 1 396 ? 20.890 0.805 4.064 1.00 95.69 396 THR A O 1
ATOM 2979 N N . ALA A 1 397 ? 20.649 -0.892 5.510 1.00 97.00 397 ALA A N 1
ATOM 2980 C CA . ALA A 1 397 ? 21.496 -1.817 4.760 1.00 97.00 397 ALA A CA 1
ATOM 2981 C C . ALA A 1 397 ? 20.911 -2.114 3.371 1.00 97.00 397 ALA A C 1
ATOM 2983 O O . ALA A 1 397 ? 21.633 -2.079 2.376 1.00 97.00 397 ALA A O 1
ATOM 2984 N N . THR A 1 398 ? 19.595 -2.339 3.290 1.00 95.81 398 THR A N 1
ATOM 2985 C CA . THR A 1 398 ? 18.907 -2.571 2.011 1.00 95.81 398 THR A CA 1
ATOM 2986 C C . THR A 1 398 ? 18.953 -1.326 1.130 1.00 95.81 398 THR A C 1
ATOM 2988 O O . THR A 1 398 ? 19.337 -1.417 -0.032 1.00 95.81 398 THR A O 1
ATOM 2991 N N . ALA A 1 399 ? 18.618 -0.154 1.679 1.00 94.00 399 ALA A N 1
ATOM 2992 C CA . ALA A 1 399 ? 18.670 1.106 0.943 1.00 94.00 399 ALA A CA 1
ATOM 2993 C C . ALA A 1 399 ? 20.089 1.411 0.443 1.00 94.00 399 ALA A C 1
ATOM 2995 O O . ALA A 1 399 ? 20.269 1.768 -0.719 1.00 94.00 399 ALA A O 1
ATOM 2996 N N . ALA A 1 400 ? 21.107 1.215 1.284 1.00 94.38 400 ALA A N 1
ATOM 2997 C CA . ALA A 1 400 ? 22.501 1.400 0.903 1.00 94.38 400 ALA A CA 1
ATOM 2998 C C . ALA A 1 400 ? 22.887 0.470 -0.253 1.00 94.38 400 ALA A C 1
ATOM 3000 O O . ALA A 1 400 ? 23.433 0.942 -1.240 1.00 94.38 400 ALA A O 1
ATOM 3001 N N . LEU A 1 401 ? 22.544 -0.820 -0.174 1.00 92.56 401 LEU A N 1
ATOM 3002 C CA . LEU A 1 401 ? 22.868 -1.793 -1.216 1.00 92.56 401 LEU A CA 1
ATOM 3003 C C . LEU A 1 401 ? 22.181 -1.470 -2.551 1.00 92.56 401 LEU A C 1
ATOM 3005 O O . LEU A 1 401 ? 22.827 -1.463 -3.596 1.00 92.56 401 LEU A O 1
ATOM 3009 N N . VAL A 1 402 ? 20.878 -1.185 -2.517 1.00 91.25 402 VAL A N 1
ATOM 3010 C CA . VAL A 1 402 ? 20.077 -0.964 -3.731 1.00 91.25 402 VAL A CA 1
ATOM 3011 C C . VAL A 1 402 ? 20.423 0.361 -4.406 1.00 91.25 402 VAL A C 1
ATOM 3013 O O . VAL A 1 402 ? 20.329 0.461 -5.624 1.00 91.25 402 VAL A O 1
ATOM 3016 N N . THR A 1 403 ? 20.853 1.377 -3.651 1.00 93.19 403 THR A N 1
ATOM 3017 C CA . THR A 1 403 ? 21.134 2.708 -4.212 1.00 93.19 403 THR A CA 1
ATOM 3018 C C . THR A 1 403 ? 22.515 2.838 -4.858 1.00 93.19 403 THR A C 1
ATOM 3020 O O . THR A 1 403 ? 22.714 3.783 -5.616 1.00 93.19 403 THR A O 1
ATOM 3023 N N . ILE A 1 404 ? 23.452 1.902 -4.650 1.00 94.50 404 ILE A N 1
ATOM 3024 C CA . ILE A 1 404 ? 24.792 1.918 -5.280 1.00 94.50 404 ILE A CA 1
ATOM 3025 C C . ILE A 1 404 ? 24.746 2.205 -6.798 1.00 94.50 404 ILE A C 1
ATOM 3027 O O . ILE A 1 404 ? 25.400 3.159 -7.231 1.00 94.50 404 ILE A O 1
ATOM 3031 N N . PRO A 1 405 ? 23.983 1.459 -7.627 1.00 94.00 405 PRO A N 1
ATOM 3032 C CA . PRO A 1 405 ? 23.924 1.717 -9.069 1.00 94.00 405 PRO A CA 1
ATOM 3033 C C . PRO A 1 405 ? 23.287 3.071 -9.419 1.00 94.00 405 PRO A C 1
ATOM 3035 O O . PRO A 1 405 ? 23.701 3.702 -10.389 1.00 94.00 405 PRO A O 1
ATOM 3038 N N . TYR A 1 406 ? 22.343 3.560 -8.611 1.00 93.81 406 TYR A N 1
ATOM 3039 C CA . TYR A 1 406 ? 21.725 4.878 -8.788 1.00 93.81 406 TYR A CA 1
ATOM 3040 C C . TYR A 1 406 ? 22.727 6.005 -8.520 1.00 93.81 406 TYR A C 1
ATOM 3042 O O . TYR A 1 406 ? 22.852 6.933 -9.318 1.00 93.81 406 TYR A O 1
ATOM 3050 N N . TRP A 1 407 ? 23.509 5.890 -7.443 1.00 93.81 407 TRP A N 1
ATOM 3051 C CA . TRP A 1 407 ? 24.599 6.820 -7.141 1.00 93.81 407 TRP A CA 1
ATOM 3052 C C . TRP A 1 407 ? 25.655 6.838 -8.247 1.00 93.81 407 TRP A C 1
ATOM 3054 O O . TRP A 1 407 ? 26.103 7.912 -8.644 1.00 93.81 407 TRP A O 1
ATOM 3064 N N . ALA A 1 408 ? 26.005 5.672 -8.795 1.00 93.94 408 ALA A N 1
ATOM 3065 C CA . ALA A 1 408 ? 26.949 5.562 -9.905 1.00 93.94 408 ALA A CA 1
ATOM 3066 C C . ALA A 1 408 ? 26.437 6.200 -11.213 1.00 93.94 408 ALA A C 1
ATOM 3068 O O . ALA A 1 408 ? 27.240 6.563 -12.070 1.00 93.94 408 ALA A O 1
ATOM 3069 N N . ASN A 1 409 ? 25.119 6.354 -11.372 1.00 94.50 409 ASN A N 1
ATOM 3070 C CA . ASN A 1 409 ? 24.507 7.008 -12.531 1.00 94.50 409 ASN A CA 1
ATOM 3071 C C . ASN A 1 409 ? 24.327 8.522 -12.360 1.00 94.50 409 ASN A C 1
ATOM 3073 O O . ASN A 1 409 ? 24.048 9.207 -13.343 1.00 94.50 409 ASN A O 1
ATOM 3077 N N . ARG A 1 410 ? 24.539 9.072 -11.155 1.00 92.12 410 ARG A N 1
ATOM 3078 C CA . ARG A 1 410 ? 24.356 10.505 -10.862 1.00 92.12 410 ARG A CA 1
ATOM 3079 C C . ARG A 1 410 ? 25.188 11.413 -11.768 1.00 92.12 410 ARG A C 1
ATOM 3081 O O . ARG A 1 410 ? 24.699 12.447 -12.202 1.00 92.12 410 ARG A O 1
ATOM 3088 N N . SER A 1 411 ? 26.420 11.024 -12.098 1.00 89.62 411 SER A N 1
ATOM 3089 C CA . SER A 1 411 ? 27.283 11.796 -13.007 1.00 89.62 411 SER A CA 1
ATOM 3090 C C . SER A 1 411 ? 26.827 11.758 -14.469 1.00 89.62 411 SER A C 1
ATOM 3092 O O . SER A 1 411 ? 27.210 12.629 -15.241 1.00 89.62 411 SER A O 1
ATOM 3094 N N . THR A 1 412 ? 26.038 10.750 -14.854 1.00 89.69 412 THR A N 1
ATOM 3095 C CA . THR A 1 412 ? 25.567 10.544 -16.234 1.00 89.69 412 THR A CA 1
ATOM 3096 C C . THR A 1 412 ? 24.192 11.167 -16.458 1.00 89.69 412 THR A C 1
ATOM 3098 O O . THR A 1 412 ? 23.977 11.825 -17.468 1.00 89.69 412 THR A O 1
ATOM 3101 N N . LEU A 1 413 ? 23.265 10.968 -15.517 1.00 89.69 413 LEU A N 1
ATOM 3102 C CA . LEU A 1 413 ? 21.879 11.436 -15.627 1.00 89.69 413 LEU A CA 1
ATOM 3103 C C . LEU A 1 413 ? 21.643 12.801 -14.973 1.00 89.69 413 LEU A C 1
ATOM 3105 O O . LEU A 1 413 ? 20.654 13.462 -15.282 1.00 89.69 413 LEU A O 1
ATOM 3109 N N . GLY A 1 414 ? 22.531 13.222 -14.071 1.00 89.69 414 GLY A N 1
ATOM 3110 C CA . GLY A 1 414 ? 22.332 14.411 -13.254 1.00 89.69 414 GLY A CA 1
ATOM 3111 C C . GLY A 1 414 ? 21.250 14.229 -12.187 1.00 89.69 414 GLY A C 1
ATOM 3112 O O . GLY A 1 414 ? 20.852 13.117 -11.834 1.00 89.69 414 GLY A O 1
ATOM 3113 N N . GLU A 1 415 ? 20.791 15.353 -11.649 1.00 89.31 415 GLU A N 1
ATOM 3114 C CA . GLU A 1 415 ? 19.725 15.434 -10.651 1.00 89.31 415 GLU A CA 1
ATOM 3115 C C . GLU A 1 415 ? 18.544 16.222 -11.208 1.00 89.31 415 GLU A C 1
ATOM 3117 O O . GLU A 1 415 ? 18.710 17.095 -12.062 1.00 89.31 415 GLU A O 1
ATOM 3122 N N . ARG A 1 416 ? 17.345 15.947 -10.686 1.00 88.38 416 ARG A N 1
ATOM 3123 C CA . ARG A 1 416 ? 16.160 16.757 -10.985 1.00 88.38 416 ARG A CA 1
ATOM 3124 C C . ARG A 1 416 ? 16.359 18.162 -10.420 1.00 88.38 416 ARG A C 1
ATOM 3126 O O . ARG A 1 416 ? 16.770 18.324 -9.269 1.00 88.38 416 ARG A O 1
ATOM 3133 N N . SER A 1 417 ? 16.050 19.178 -11.221 1.00 92.56 417 SER A N 1
ATOM 3134 C CA . SER A 1 417 ? 16.132 20.568 -10.761 1.00 92.56 417 SER A CA 1
ATOM 3135 C C . SER A 1 417 ? 15.087 20.847 -9.674 1.00 92.56 417 SER A C 1
ATOM 3137 O O . SER A 1 417 ? 14.048 20.189 -9.606 1.00 92.56 417 SER A O 1
ATOM 3139 N N . VAL A 1 418 ? 15.325 21.853 -8.829 1.00 92.44 418 VAL A N 1
ATOM 3140 C CA . VAL A 1 418 ? 14.349 22.256 -7.799 1.00 92.44 418 VAL A CA 1
ATOM 3141 C C . VAL A 1 418 ? 13.011 22.656 -8.426 1.00 92.44 418 VAL A C 1
ATOM 3143 O O . VAL A 1 418 ? 11.960 22.350 -7.864 1.00 92.44 418 VAL A O 1
ATOM 3146 N N . ASP A 1 419 ? 13.034 23.304 -9.590 1.00 92.06 419 ASP A N 1
ATOM 3147 C CA . ASP A 1 419 ? 11.820 23.712 -10.300 1.00 92.06 419 ASP A CA 1
ATOM 3148 C C . ASP A 1 419 ? 11.033 22.508 -10.811 1.00 92.06 419 ASP A C 1
ATOM 3150 O O . ASP A 1 419 ? 9.811 22.463 -10.682 1.00 92.06 419 ASP A O 1
ATOM 3154 N N . GLU A 1 420 ? 11.731 21.490 -11.303 1.00 89.31 420 GLU A N 1
ATOM 3155 C CA . GLU A 1 420 ? 11.123 20.234 -11.719 1.00 89.31 420 GLU A CA 1
ATOM 3156 C C . GLU A 1 420 ? 10.522 19.475 -10.530 1.00 89.31 420 GLU A C 1
ATOM 3158 O O . GLU A 1 420 ? 9.361 19.071 -10.577 1.00 89.31 420 GLU A O 1
ATOM 3163 N N . ILE A 1 421 ? 11.250 19.375 -9.413 1.00 88.75 421 ILE A N 1
ATOM 3164 C CA . ILE A 1 421 ? 10.731 18.791 -8.167 1.00 88.75 421 ILE A CA 1
ATOM 3165 C C . ILE A 1 421 ? 9.465 19.535 -7.723 1.00 88.75 421 ILE A C 1
ATOM 3167 O O . ILE A 1 421 ? 8.458 18.904 -7.405 1.00 88.75 421 ILE A O 1
ATOM 3171 N N . ARG A 1 422 ? 9.467 20.875 -7.739 1.00 86.25 422 ARG A N 1
ATOM 3172 C CA . ARG A 1 422 ? 8.295 21.699 -7.387 1.00 86.25 422 ARG A CA 1
ATOM 3173 C C . ARG A 1 422 ? 7.132 21.548 -8.368 1.00 86.25 422 ARG A C 1
ATOM 3175 O O . ARG A 1 422 ? 5.978 21.704 -7.961 1.00 86.25 422 ARG A O 1
ATOM 3182 N N . ALA A 1 423 ? 7.410 21.296 -9.646 1.00 84.12 423 ALA A N 1
ATOM 3183 C CA . ALA A 1 423 ? 6.385 21.101 -10.665 1.00 84.12 423 ALA A CA 1
ATOM 3184 C C . ALA A 1 423 ? 5.599 19.801 -10.432 1.00 84.12 423 ALA A C 1
ATOM 3186 O O . ALA A 1 423 ? 4.367 19.827 -10.511 1.00 84.12 423 ALA A O 1
ATOM 3187 N N . TYR A 1 424 ? 6.301 18.719 -10.073 1.00 83.69 424 TYR A N 1
ATOM 3188 C CA . TYR A 1 424 ? 5.719 17.396 -9.810 1.00 83.69 424 TYR A CA 1
ATOM 3189 C C . TYR A 1 424 ? 5.289 17.171 -8.351 1.00 83.69 424 TYR A C 1
ATOM 3191 O O . TYR A 1 424 ? 4.565 16.224 -8.065 1.00 83.69 424 TYR A O 1
ATOM 3199 N N . SER A 1 425 ? 5.682 18.047 -7.422 1.00 83.94 425 SER A N 1
ATOM 3200 C CA . SER A 1 425 ? 5.262 17.953 -6.021 1.00 83.94 425 SER A CA 1
ATOM 3201 C C . SER A 1 425 ? 3.760 18.184 -5.850 1.00 83.94 425 SER A C 1
ATOM 3203 O O . SER A 1 425 ? 3.166 19.053 -6.501 1.00 83.94 425 SER A O 1
ATOM 3205 N N . ALA A 1 426 ? 3.179 17.442 -4.908 1.00 83.69 426 ALA A N 1
ATOM 3206 C CA . ALA A 1 426 ? 1.809 17.641 -4.465 1.00 83.69 426 ALA A CA 1
ATOM 3207 C C . ALA A 1 426 ? 1.631 19.012 -3.788 1.00 83.69 426 ALA A C 1
ATOM 3209 O O . ALA A 1 426 ? 2.502 19.510 -3.073 1.00 83.69 426 ALA A O 1
ATOM 3210 N N . ARG A 1 427 ? 0.469 19.618 -4.003 1.00 84.19 427 ARG A N 1
ATOM 3211 C CA . ARG A 1 427 ? 0.002 20.878 -3.419 1.00 84.19 427 ARG A CA 1
ATOM 3212 C C . ARG A 1 427 ? -1.312 20.621 -2.693 1.00 84.19 427 ARG A C 1
ATOM 3214 O O . ARG A 1 427 ? -2.037 19.691 -3.023 1.00 84.19 427 ARG A O 1
ATOM 3221 N N . GLY A 1 428 ? -1.694 21.501 -1.767 1.00 81.38 428 GLY A N 1
ATOM 3222 C CA . GLY A 1 428 ? -2.961 21.354 -1.032 1.00 81.38 428 GLY A CA 1
ATOM 3223 C C . GLY A 1 428 ? -4.196 21.185 -1.934 1.00 81.38 428 GLY A C 1
ATOM 3224 O O . GLY A 1 428 ? -5.090 20.413 -1.606 1.00 81.38 428 GLY A O 1
ATOM 3225 N N . ARG A 1 429 ? -4.223 21.847 -3.102 1.00 83.00 429 ARG A N 1
ATOM 3226 C CA . ARG A 1 429 ? -5.312 21.723 -4.093 1.00 83.00 429 ARG A CA 1
ATOM 3227 C C . ARG A 1 429 ? -5.390 20.349 -4.767 1.00 83.00 429 ARG A C 1
ATOM 3229 O O . ARG A 1 429 ? -6.463 19.940 -5.195 1.00 83.00 429 ARG A O 1
ATOM 3236 N N . ASP A 1 430 ? -4.277 19.628 -4.842 1.00 84.44 430 ASP A N 1
ATOM 3237 C CA . ASP A 1 430 ? -4.213 18.338 -5.530 1.00 84.44 430 ASP A CA 1
ATOM 3238 C C . ASP A 1 430 ? -5.013 17.284 -4.743 1.00 84.44 430 ASP A C 1
ATOM 3240 O O . ASP A 1 430 ? -5.679 16.429 -5.319 1.00 84.44 430 ASP A O 1
ATOM 3244 N N . TYR A 1 431 ? -5.095 17.442 -3.416 1.00 83.56 431 TYR A N 1
ATOM 3245 C CA . TYR A 1 431 ? -5.979 16.663 -2.540 1.00 83.56 431 TYR A CA 1
ATOM 3246 C C . TYR A 1 431 ? -7.467 16.998 -2.688 1.00 83.56 431 TYR A C 1
ATOM 3248 O O . TYR A 1 431 ? -8.296 16.340 -2.067 1.00 83.56 431 TYR A O 1
ATOM 3256 N N . LEU A 1 432 ? -7.821 18.010 -3.484 1.00 84.75 432 LEU A N 1
ATOM 3257 C CA . LEU A 1 432 ? -9.193 18.308 -3.911 1.00 84.75 432 LEU A CA 1
ATOM 3258 C C . LEU A 1 432 ? -9.429 17.924 -5.379 1.00 84.75 432 LEU A C 1
ATOM 3260 O O . LEU A 1 432 ? -10.553 18.050 -5.862 1.00 84.75 432 LEU A O 1
ATOM 3264 N N . THR A 1 433 ? -8.391 17.439 -6.067 1.00 84.88 433 THR A N 1
ATOM 3265 C CA . THR A 1 433 ? -8.444 17.054 -7.474 1.00 84.88 433 THR A CA 1
ATOM 3266 C C . THR A 1 433 ? -8.776 15.572 -7.597 1.00 84.88 433 THR A C 1
ATOM 3268 O O . THR A 1 433 ? -7.975 14.705 -7.244 1.00 84.88 433 THR A O 1
ATOM 3271 N N . ALA A 1 434 ? -9.978 15.268 -8.082 1.00 83.69 434 ALA A N 1
ATOM 3272 C CA . ALA A 1 434 ? -10.419 13.890 -8.279 1.00 83.69 434 ALA A CA 1
ATOM 3273 C C . ALA A 1 434 ? -9.882 13.285 -9.569 1.00 83.69 434 ALA A C 1
ATOM 3275 O O . ALA A 1 434 ? -9.672 13.993 -10.555 1.00 83.69 434 ALA A O 1
ATOM 3276 N N . SER A 1 435 ? -9.741 11.956 -9.578 1.00 78.31 435 SER A N 1
ATOM 3277 C CA . SER A 1 435 ? -9.368 11.263 -10.803 1.00 78.31 435 SER A CA 1
ATOM 3278 C C . SER A 1 435 ? -10.388 11.501 -11.903 1.00 78.31 435 SER A C 1
ATOM 3280 O O . SER A 1 435 ? -11.597 11.346 -11.686 1.00 78.31 435 SER A O 1
ATOM 3282 N N . ARG A 1 436 ? -9.906 11.790 -13.119 1.00 75.75 436 ARG A N 1
ATOM 3283 C CA . ARG A 1 436 ? -10.770 11.912 -14.300 1.00 75.75 436 ARG A CA 1
ATOM 3284 C C . ARG A 1 436 ? -11.598 10.651 -14.552 1.00 75.75 436 ARG A C 1
ATOM 3286 O O . ARG A 1 436 ? -12.663 10.728 -15.160 1.00 75.75 436 ARG A O 1
ATOM 3293 N N . ARG A 1 437 ? -11.102 9.495 -14.099 1.00 72.19 437 ARG A N 1
ATOM 3294 C CA . ARG A 1 437 ? -11.754 8.189 -14.247 1.00 72.19 437 ARG A CA 1
ATOM 3295 C C . ARG A 1 437 ? -12.855 7.946 -13.209 1.00 72.19 437 ARG A C 1
ATOM 3297 O O . ARG A 1 437 ? -13.646 7.027 -13.394 1.00 72.19 437 ARG A O 1
ATOM 3304 N N . SER A 1 438 ? -12.950 8.759 -12.152 1.00 71.12 438 SER A N 1
ATOM 3305 C CA . SER A 1 438 ? -14.069 8.675 -11.208 1.00 71.12 438 SER A CA 1
ATOM 3306 C C . SER A 1 438 ? -15.354 9.120 -11.898 1.00 71.12 438 SER A C 1
ATOM 3308 O O . SER A 1 438 ? -15.463 10.262 -12.335 1.00 71.12 438 SER A O 1
ATOM 3310 N N . ALA A 1 439 ? -16.365 8.258 -11.958 1.00 63.22 439 ALA A N 1
ATOM 3311 C CA . ALA A 1 439 ? -17.642 8.632 -12.562 1.00 63.22 439 ALA A CA 1
ATOM 3312 C C . ALA A 1 439 ? -18.533 9.496 -11.635 1.00 63.22 439 ALA A C 1
ATOM 3314 O O . ALA A 1 439 ? -19.448 10.157 -12.124 1.00 63.22 439 ALA A O 1
ATOM 3315 N N . LEU A 1 440 ? -18.250 9.564 -10.324 1.00 65.12 440 LEU A N 1
ATOM 3316 C CA . LEU A 1 440 ? -18.972 10.437 -9.381 1.00 65.12 440 LEU A CA 1
ATOM 3317 C C . LEU A 1 440 ? -18.372 11.849 -9.311 1.00 65.12 440 LEU A C 1
ATOM 3319 O O . LEU A 1 440 ? -19.102 12.845 -9.348 1.00 65.12 440 LEU A O 1
ATOM 3323 N N . TYR A 1 441 ? -17.049 11.932 -9.169 1.00 72.50 441 TYR A N 1
ATOM 3324 C CA . TYR A 1 441 ? -16.346 13.199 -8.977 1.00 72.50 441 TYR A CA 1
ATOM 3325 C C . TYR A 1 441 ? -15.839 13.758 -10.303 1.00 72.50 441 TYR A C 1
ATOM 3327 O O . TYR A 1 441 ? -16.073 14.935 -10.572 1.00 72.50 441 TYR A O 1
ATOM 3335 N N . GLY A 1 442 ? -15.244 12.897 -11.139 1.00 67.94 442 GLY A N 1
ATOM 3336 C CA . GLY A 1 442 ? -14.841 13.127 -12.530 1.00 67.94 442 GLY A CA 1
ATOM 3337 C C . GLY A 1 442 ? -14.548 14.581 -12.877 1.00 67.94 442 GLY A C 1
ATOM 3338 O O . GLY A 1 442 ? -13.844 15.274 -12.155 1.00 67.94 442 GLY A O 1
ATOM 3339 N N . MET A 1 443 ? -15.165 15.081 -13.950 1.00 68.56 443 MET A N 1
ATOM 3340 C CA . MET A 1 443 ? -15.002 16.464 -14.428 1.00 68.56 443 MET A CA 1
ATOM 3341 C C . MET A 1 443 ? -15.473 17.560 -13.451 1.00 68.56 443 MET A C 1
ATOM 3343 O O . MET A 1 443 ? -15.216 18.729 -13.716 1.00 68.56 443 MET A O 1
ATOM 3347 N N . ARG A 1 444 ? -16.180 17.233 -12.356 1.00 73.12 444 ARG A N 1
ATOM 3348 C CA . ARG A 1 444 ? -16.653 18.241 -11.384 1.00 73.12 444 ARG A CA 1
ATOM 3349 C C . ARG A 1 444 ? -15.546 18.695 -10.440 1.00 73.12 444 ARG A C 1
ATOM 3351 O O . ARG A 1 444 ? -15.548 19.852 -10.040 1.00 73.12 444 ARG A O 1
ATOM 3358 N N . LEU A 1 445 ? -14.651 17.778 -10.073 1.00 73.75 445 LEU A N 1
ATOM 3359 C CA . LEU A 1 445 ? -13.501 18.033 -9.199 1.00 73.75 445 LEU A CA 1
ATOM 3360 C C . LEU A 1 445 ? -12.160 17.788 -9.912 1.00 73.75 445 LEU A C 1
ATOM 3362 O O . LEU A 1 445 ? -11.113 17.878 -9.286 1.00 73.75 445 LEU A O 1
ATOM 3366 N N . PHE A 1 446 ? -12.168 17.437 -11.199 1.00 73.94 446 PHE A N 1
ATOM 3367 C CA . PHE A 1 446 ? -10.955 17.210 -11.981 1.00 73.94 446 PHE A CA 1
ATOM 3368 C C . PHE A 1 446 ? -10.375 18.524 -12.509 1.00 73.94 446 PHE A C 1
ATOM 3370 O O . PHE A 1 446 ? -11.059 19.303 -13.177 1.00 73.94 446 PHE A O 1
ATOM 3377 N N . GLU A 1 447 ? -9.075 18.706 -12.296 1.00 71.38 447 GLU A N 1
ATOM 3378 C CA . GLU A 1 447 ? -8.278 19.770 -12.894 1.00 71.38 447 GLU A CA 1
ATOM 3379 C C . GLU A 1 447 ? -7.410 19.196 -14.019 1.00 71.38 447 GLU A C 1
ATOM 3381 O O . GLU A 1 447 ? -6.631 18.264 -13.826 1.00 71.38 447 GLU A O 1
ATOM 3386 N N . ARG A 1 448 ? -7.507 19.786 -15.217 1.00 66.06 448 ARG A N 1
ATOM 3387 C CA . ARG A 1 448 ? -6.821 19.295 -16.427 1.00 66.06 448 ARG A CA 1
ATOM 3388 C C . ARG A 1 448 ? -5.290 19.343 -16.333 1.00 66.06 448 ARG A C 1
ATOM 3390 O O . ARG A 1 448 ? -4.623 18.597 -17.040 1.00 66.06 448 ARG A O 1
ATOM 3397 N N . GLU A 1 449 ? -4.755 20.191 -15.458 1.00 64.25 449 GLU A N 1
ATOM 3398 C CA . GLU A 1 449 ? -3.318 20.327 -15.170 1.00 64.25 449 GLU A CA 1
ATOM 3399 C C . GLU A 1 449 ? -2.835 19.407 -14.026 1.00 64.25 449 GLU A C 1
ATOM 3401 O O . GLU A 1 449 ? -1.674 19.483 -13.605 1.00 64.25 449 GLU A O 1
ATOM 3406 N N . GLY A 1 450 ? -3.719 18.553 -13.494 1.00 60.88 450 GLY A N 1
ATOM 3407 C CA . GLY A 1 450 ? -3.430 17.657 -12.375 1.00 60.88 450 GLY A CA 1
ATOM 3408 C C . GLY A 1 450 ? -2.442 16.548 -12.734 1.00 60.88 450 GLY A C 1
ATOM 3409 O O . GLY A 1 450 ? -1.505 16.309 -11.975 1.00 60.88 450 GLY A O 1
ATOM 3410 N N . GLY A 1 451 ? -2.585 15.928 -13.912 1.00 74.19 451 GLY A N 1
ATOM 3411 C CA . GLY A 1 451 ? -1.731 14.812 -14.340 1.00 74.19 451 GLY A CA 1
ATOM 3412 C C . GLY A 1 451 ? -1.735 13.676 -13.311 1.00 74.19 451 GLY A C 1
ATOM 3413 O O . GLY A 1 451 ? -2.795 13.198 -12.929 1.00 74.19 451 GLY A O 1
ATOM 3414 N N . GLU A 1 452 ? -0.556 13.299 -12.815 1.00 74.69 452 GLU A N 1
ATOM 3415 C CA . GLU A 1 452 ? -0.358 12.300 -11.746 1.00 74.69 452 GLU A CA 1
ATOM 3416 C C . GLU A 1 452 ? -0.821 12.772 -10.348 1.00 74.69 452 GLU A C 1
ATOM 3418 O O . GLU A 1 452 ? -0.814 12.003 -9.389 1.00 74.69 452 GLU A O 1
ATOM 3423 N N . ARG A 1 453 ? -1.259 14.031 -10.201 1.00 81.88 453 ARG A N 1
ATOM 3424 C CA . ARG A 1 453 ? -1.656 14.649 -8.919 1.00 81.88 453 ARG A CA 1
ATOM 3425 C C . ARG A 1 453 ? -3.166 14.613 -8.666 1.00 81.88 453 ARG A C 1
ATOM 3427 O O . ARG A 1 453 ? -3.723 15.486 -8.006 1.00 81.88 453 ARG A O 1
ATOM 3434 N N . GLU A 1 454 ? -3.843 13.600 -9.189 1.00 85.62 454 GLU A N 1
ATOM 3435 C CA . GLU A 1 454 ? -5.238 13.288 -8.862 1.00 85.62 454 GLU A CA 1
ATOM 3436 C C . GLU A 1 454 ? -5.311 12.636 -7.462 1.00 85.62 454 GLU A C 1
ATOM 3438 O O . GLU A 1 454 ? -5.446 11.420 -7.344 1.00 85.62 454 GLU A O 1
ATOM 3443 N N . LEU A 1 455 ? -5.158 13.424 -6.387 1.00 84.31 455 LEU A N 1
ATOM 3444 C CA . LEU A 1 455 ? -4.945 12.906 -5.021 1.00 84.31 455 LEU A CA 1
ATOM 3445 C C . LEU A 1 455 ? -6.196 12.911 -4.132 1.00 84.31 455 LEU A C 1
ATOM 3447 O O . LEU A 1 455 ? -6.099 12.607 -2.943 1.00 84.31 455 LEU A O 1
ATOM 3451 N N . PHE A 1 456 ? -7.368 13.283 -4.651 1.00 85.38 456 PHE A N 1
ATOM 3452 C CA . PHE A 1 456 ? -8.589 13.292 -3.844 1.00 85.38 456 PHE A CA 1
ATOM 3453 C C . PHE A 1 456 ? -9.009 11.858 -3.459 1.00 85.38 456 PHE A C 1
ATOM 3455 O O . PHE A 1 456 ? -9.399 11.084 -4.337 1.00 85.38 456 PHE A O 1
ATOM 3462 N N . PRO A 1 457 ? -9.036 11.508 -2.157 1.00 79.81 457 PRO A N 1
ATOM 3463 C CA . PRO A 1 457 ? -9.274 10.135 -1.694 1.00 79.81 457 PRO A CA 1
ATOM 3464 C C . PRO A 1 457 ? -10.759 9.717 -1.725 1.00 79.81 457 PRO A C 1
ATOM 3466 O O . PRO A 1 457 ? -11.104 8.594 -1.363 1.00 79.81 457 PRO A O 1
ATOM 3469 N N . GLY A 1 458 ? -11.667 10.618 -2.120 1.00 81.31 458 GLY A N 1
ATOM 3470 C CA . GLY A 1 458 ? -13.117 10.407 -2.076 1.00 81.31 458 GLY A CA 1
ATOM 3471 C C . GLY A 1 458 ? -13.774 10.937 -0.797 1.00 81.31 458 GLY A C 1
ATOM 3472 O O . GLY A 1 458 ? -13.129 11.167 0.229 1.00 81.31 458 GLY A O 1
ATOM 3473 N N . THR A 1 459 ? -15.095 11.144 -0.832 1.00 79.94 459 THR A N 1
ATOM 3474 C CA . THR A 1 459 ? -15.822 11.708 0.321 1.00 79.94 459 THR A CA 1
ATOM 3475 C C . THR A 1 459 ? -15.995 10.706 1.456 1.00 79.94 459 THR A C 1
ATOM 3477 O O . THR A 1 459 ? -15.946 11.107 2.621 1.00 79.94 459 THR A O 1
ATOM 3480 N N . ALA A 1 460 ? -16.162 9.411 1.159 1.00 77.94 460 ALA A N 1
ATOM 3481 C CA . ALA A 1 460 ? -16.361 8.406 2.199 1.00 77.94 460 ALA A CA 1
ATOM 3482 C C . ALA A 1 460 ? -15.160 8.300 3.167 1.00 77.94 460 ALA A C 1
ATOM 3484 O O . ALA A 1 460 ? -15.389 8.436 4.373 1.00 77.94 460 ALA A O 1
ATOM 3485 N N . PRO A 1 461 ? -13.894 8.148 2.716 1.00 83.38 461 PRO A N 1
ATOM 3486 C CA . PRO A 1 461 ? -12.745 8.131 3.625 1.00 83.38 461 PRO A CA 1
ATOM 3487 C C . PRO A 1 461 ? -12.605 9.413 4.455 1.00 83.38 461 PRO A C 1
ATOM 3489 O O . PRO A 1 461 ? -12.357 9.334 5.660 1.00 83.38 461 PRO A O 1
ATOM 3492 N N . LEU A 1 462 ? -12.841 10.585 3.850 1.00 82.50 462 LEU A N 1
ATOM 3493 C CA . LEU A 1 462 ? -12.755 11.879 4.539 1.00 82.50 462 LEU A CA 1
ATOM 3494 C C . LEU A 1 462 ? -13.795 12.012 5.656 1.00 82.50 462 LEU A C 1
ATOM 3496 O O . LEU A 1 462 ? -13.458 12.390 6.778 1.00 82.50 462 LEU A O 1
ATOM 3500 N N . LEU A 1 463 ? -15.055 11.669 5.378 1.00 79.44 463 LEU A N 1
ATOM 3501 C CA . LEU A 1 463 ? -16.137 11.768 6.359 1.00 79.44 463 LEU A CA 1
ATOM 3502 C C . LEU A 1 463 ? -15.977 10.755 7.498 1.00 79.44 463 LEU A C 1
ATOM 3504 O O . LEU A 1 463 ? -16.251 11.087 8.651 1.00 79.44 463 LEU A O 1
ATOM 3508 N N . LEU A 1 464 ? -15.493 9.544 7.209 1.00 80.81 464 LEU A N 1
ATOM 3509 C CA . LEU A 1 464 ? -15.168 8.554 8.241 1.00 80.81 464 LEU A CA 1
ATOM 3510 C C . LEU A 1 464 ? -14.001 9.002 9.117 1.00 80.81 464 LEU A C 1
ATOM 3512 O O . LEU A 1 464 ? -14.077 8.877 10.340 1.00 80.81 464 LEU A O 1
ATOM 3516 N N . GLY A 1 465 ? -12.943 9.539 8.502 1.00 80.25 465 GLY A N 1
ATOM 3517 C CA . GLY A 1 465 ? -11.805 10.110 9.214 1.00 80.25 465 GLY A CA 1
ATOM 3518 C C . GLY A 1 465 ? -12.238 11.254 10.129 1.00 80.25 465 GLY A C 1
ATOM 3519 O O . GLY A 1 465 ? -11.923 11.249 11.317 1.00 80.25 465 GLY A O 1
ATOM 3520 N N . ALA A 1 466 ? -13.054 12.181 9.620 1.00 77.06 466 ALA A N 1
ATOM 3521 C CA . ALA A 1 466 ? -13.615 13.275 10.409 1.00 77.06 466 ALA A CA 1
ATOM 3522 C C . ALA A 1 466 ? -14.516 12.771 11.551 1.00 77.06 466 ALA A C 1
ATOM 3524 O O . ALA A 1 466 ? -14.422 13.257 12.678 1.00 77.06 466 ALA A O 1
ATOM 3525 N N . ALA A 1 467 ? -15.351 11.757 11.302 1.00 75.94 467 ALA A N 1
ATOM 3526 C CA . ALA A 1 467 ? -16.196 11.154 12.331 1.00 75.94 467 ALA A CA 1
ATOM 3527 C C . ALA A 1 467 ? -15.376 10.485 13.447 1.00 75.94 467 ALA A C 1
ATOM 3529 O O . ALA A 1 467 ? -15.755 10.567 14.620 1.00 75.94 467 ALA A O 1
ATOM 3530 N N . ALA A 1 468 ? -14.235 9.872 13.110 1.00 74.00 468 ALA A N 1
ATOM 3531 C CA . ALA A 1 468 ? -13.305 9.298 14.083 1.00 74.00 468 ALA A CA 1
ATOM 3532 C C . ALA A 1 468 ? -12.661 10.360 14.997 1.00 74.00 468 ALA A C 1
ATOM 3534 O O . ALA A 1 468 ? -12.251 10.039 16.113 1.00 74.00 468 ALA A O 1
ATOM 3535 N N . LEU A 1 469 ? -12.633 11.626 14.563 1.00 71.38 469 LEU A N 1
ATOM 3536 C CA . LEU A 1 469 ? -12.145 12.764 15.344 1.00 71.38 469 LEU A CA 1
ATOM 3537 C C . LEU A 1 469 ? -13.226 13.421 16.229 1.00 71.38 469 LEU A C 1
ATOM 3539 O O . LEU A 1 469 ? -12.950 14.389 16.936 1.00 71.38 469 LEU A O 1
ATOM 3543 N N . LEU A 1 470 ? -14.459 12.899 16.255 1.00 70.94 470 LEU A N 1
ATOM 3544 C CA . LEU A 1 470 ? -15.517 13.437 17.117 1.00 70.94 470 LEU A CA 1
ATOM 3545 C C . LEU A 1 470 ? -15.369 12.965 18.582 1.00 70.94 470 LEU A C 1
ATOM 3547 O O . LEU A 1 470 ? -15.386 11.751 18.832 1.00 70.94 470 LEU A O 1
ATOM 3551 N N . PRO A 1 471 ? -15.361 13.877 19.581 1.00 55.56 471 PRO A N 1
ATOM 3552 C CA . PRO A 1 471 ? -15.141 13.550 20.992 1.00 55.56 471 PRO A CA 1
ATOM 3553 C C . PRO A 1 471 ? -16.077 12.482 21.593 1.00 55.56 471 PRO A C 1
ATOM 3555 O O . PRO A 1 471 ? -17.248 12.393 21.210 1.00 55.56 471 PRO A O 1
ATOM 3558 N N . PRO A 1 472 ? -15.627 11.675 22.578 1.00 59.50 472 PRO A N 1
ATOM 3559 C CA . PRO A 1 472 ? -14.238 11.534 23.028 1.00 59.50 472 PRO A CA 1
ATOM 3560 C C . PRO A 1 472 ? -13.309 10.989 21.936 1.00 59.50 472 PRO A C 1
ATOM 3562 O O . PRO A 1 472 ? -13.667 10.042 21.239 1.00 59.50 472 PRO A O 1
ATOM 3565 N N . LEU A 1 473 ? -12.134 11.614 21.814 1.00 64.06 473 LEU A N 1
ATOM 3566 C CA . LEU A 1 473 ? -11.070 11.216 20.897 1.00 64.06 473 LEU A CA 1
ATOM 3567 C C . LEU A 1 473 ? -10.369 9.971 21.429 1.00 64.06 473 LEU A C 1
ATOM 3569 O O . LEU A 1 473 ? -9.902 9.955 22.569 1.00 64.06 473 LEU A O 1
ATOM 3573 N N . GLU A 1 474 ? -10.258 8.943 20.596 1.00 70.06 474 GLU A N 1
ATOM 3574 C CA . GLU A 1 474 ? -9.400 7.810 20.915 1.00 70.06 474 GLU A CA 1
ATOM 3575 C C . GLU A 1 474 ? -7.933 8.184 20.637 1.00 70.06 474 GLU A C 1
ATOM 3577 O O . GLU A 1 474 ? -7.634 8.707 19.562 1.00 70.06 474 GLU A O 1
ATOM 3582 N N . PRO A 1 475 ? -6.985 7.894 21.548 1.00 67.94 475 PRO A N 1
ATOM 3583 C CA . PRO A 1 475 ? -5.566 8.201 21.341 1.00 67.94 475 PRO A CA 1
ATOM 3584 C C . PRO A 1 475 ? -4.990 7.641 20.028 1.00 67.94 475 PRO A C 1
ATOM 3586 O O . PRO A 1 475 ? -4.128 8.260 19.410 1.00 67.94 475 PRO A O 1
ATOM 3589 N N . ALA A 1 476 ? -5.499 6.495 19.563 1.00 71.94 476 ALA A N 1
ATOM 3590 C CA . ALA A 1 476 ? -5.130 5.920 18.271 1.00 71.94 476 ALA A CA 1
ATOM 3591 C C . ALA A 1 476 ? -5.562 6.803 17.085 1.00 71.94 476 ALA A C 1
ATOM 3593 O O . ALA A 1 476 ? -4.782 6.984 16.154 1.00 71.94 476 ALA A O 1
ATOM 3594 N N . ALA A 1 477 ? -6.761 7.393 17.140 1.00 72.44 477 ALA A N 1
ATOM 3595 C CA . ALA A 1 477 ? -7.246 8.313 16.113 1.00 72.44 477 ALA A CA 1
ATOM 3596 C C . ALA A 1 477 ? -6.383 9.581 16.048 1.00 72.44 477 ALA A C 1
ATOM 3598 O O . ALA A 1 477 ? -6.085 10.056 14.958 1.00 72.44 477 ALA A O 1
ATOM 3599 N N . VAL A 1 478 ? -5.905 10.074 17.199 1.00 70.25 478 VAL A N 1
ATOM 3600 C CA . VAL A 1 478 ? -4.966 11.208 17.260 1.00 70.25 478 VAL A CA 1
ATOM 3601 C C . VAL A 1 478 ? -3.631 10.851 16.608 1.00 70.25 478 VAL A C 1
ATOM 3603 O O . VAL A 1 478 ? -3.150 11.607 15.773 1.00 70.25 478 VAL A O 1
ATOM 3606 N N . VAL A 1 479 ? -3.046 9.690 16.930 1.00 76.00 479 VAL A N 1
ATOM 3607 C CA . VAL A 1 479 ? -1.789 9.251 16.298 1.00 76.00 479 VAL A CA 1
ATOM 3608 C C . VAL A 1 479 ? -1.941 9.156 14.783 1.00 76.00 479 VAL A C 1
ATOM 3610 O O . VAL A 1 479 ? -1.106 9.700 14.068 1.00 76.00 479 VAL A O 1
ATOM 3613 N N . VAL A 1 480 ? -3.005 8.512 14.293 1.00 79.31 480 VAL A N 1
ATOM 3614 C CA . VAL A 1 480 ? -3.248 8.357 12.850 1.00 79.31 480 VAL A CA 1
ATOM 3615 C C . VAL A 1 480 ? -3.467 9.713 12.176 1.00 79.31 480 VAL A C 1
ATOM 3617 O O . VAL A 1 480 ? -2.841 9.982 11.156 1.00 79.31 480 VAL A O 1
ATOM 3620 N N . ALA A 1 481 ? -4.291 10.589 12.755 1.00 74.75 481 ALA A N 1
ATOM 3621 C CA . ALA A 1 481 ? -4.589 11.894 12.171 1.00 74.75 481 ALA A CA 1
ATOM 3622 C C . ALA A 1 481 ? -3.374 12.829 12.144 1.00 74.75 481 ALA A C 1
ATOM 3624 O O . ALA A 1 481 ? -3.141 13.486 11.134 1.00 74.75 481 ALA A O 1
ATOM 3625 N N . VAL A 1 482 ? -2.569 12.861 13.213 1.00 70.31 482 VAL A N 1
ATOM 3626 C CA . VAL A 1 482 ? -1.333 13.659 13.235 1.00 70.31 482 VAL A CA 1
ATOM 3627 C C . VAL A 1 482 ? -0.311 13.081 12.262 1.00 70.31 482 VAL A C 1
ATOM 3629 O O . VAL A 1 482 ? 0.312 13.848 11.537 1.00 70.31 482 VAL A O 1
ATOM 3632 N N . THR A 1 483 ? -0.181 11.750 12.188 1.00 73.12 483 THR A N 1
ATOM 3633 C CA . THR A 1 483 ? 0.712 11.097 11.215 1.00 73.12 483 THR A CA 1
ATOM 3634 C C . THR A 1 483 ? 0.326 11.477 9.789 1.00 73.12 483 THR A C 1
ATOM 3636 O O . THR A 1 483 ? 1.194 11.849 9.007 1.00 73.12 483 THR A O 1
ATOM 3639 N N . LEU A 1 484 ? -0.969 11.443 9.462 1.00 75.44 484 LEU A N 1
ATOM 3640 C CA . LEU A 1 484 ? -1.473 11.851 8.153 1.00 75.44 484 LEU A CA 1
ATOM 3641 C C . LEU A 1 484 ? -1.169 13.329 7.871 1.00 75.44 484 LEU A C 1
ATOM 3643 O O . LEU A 1 484 ? -0.599 13.640 6.836 1.00 75.44 484 LEU A O 1
ATOM 3647 N N . ALA A 1 485 ? -1.483 14.225 8.810 1.00 69.62 485 ALA A N 1
ATOM 3648 C CA . ALA A 1 485 ? -1.298 15.668 8.640 1.00 69.62 485 ALA A CA 1
ATOM 3649 C C . ALA A 1 485 ? 0.171 16.111 8.529 1.00 69.62 485 ALA A C 1
ATOM 3651 O O . ALA A 1 485 ? 0.434 17.210 8.060 1.00 69.62 485 ALA A O 1
ATOM 3652 N N . THR A 1 486 ? 1.114 15.290 8.996 1.00 64.38 486 THR A N 1
ATOM 3653 C CA . THR A 1 486 ? 2.560 15.576 8.952 1.00 64.38 486 THR A CA 1
ATOM 3654 C C . THR A 1 486 ? 3.294 14.804 7.856 1.00 64.38 486 THR A C 1
ATOM 3656 O O . THR A 1 486 ? 4.473 15.057 7.628 1.00 64.38 486 THR A O 1
ATOM 3659 N N . SER A 1 487 ? 2.614 13.861 7.192 1.00 60.81 487 SER A N 1
ATOM 3660 C CA . SER A 1 487 ? 3.151 13.104 6.049 1.00 60.81 487 SER A CA 1
ATOM 3661 C C . SER A 1 487 ? 2.769 13.708 4.690 1.00 60.81 487 SER A C 1
ATOM 3663 O O . SER A 1 487 ? 3.224 13.199 3.668 1.00 60.81 487 SER A O 1
ATOM 3665 N N . VAL A 1 488 ? 1.925 14.745 4.690 1.00 56.97 488 VAL A N 1
ATOM 3666 C CA . VAL A 1 488 ? 1.511 15.567 3.539 1.00 56.97 488 VAL A CA 1
ATOM 3667 C C . VAL A 1 488 ? 2.289 16.871 3.573 1.00 56.97 488 VAL A C 1
ATOM 3669 O O . VAL A 1 488 ? 2.718 17.315 2.486 1.00 56.97 488 VAL A O 1
#

Secondary structure (DSSP, 8-state):
-HHHHHHHHHHHHHHHHHHHHHHHHTT-EEEEETTEEEEE--THHHHHHHHHHHHHHHHH--SPPHHHHHHHHHHHS-TTSSHHHHHHHHHHHHHHHHHHHHHHHHHTSSS-EEETTEEE----THHHHHHHHHHHHHHHHHTTT--HHHHHTTS-----S-S--PPPPHHHHHHHHHHHHHHHHHHTHHHHHTTT--S-SSHHHHHHHHHHHHHHHTTT-GGGTT--SSSTT-SSGGGGS---HHHHHHHHHHHHTT--HHHHHHHHHHHHHHHHHHHHHHHHHHHH--HHHHHHHHHHHHT-HHHHHTTT-HHHH--THHHHHHHHHHHHHHH--HHHHHHHHHHHHHHHHH-HHHHHHHHHHHHHHHHHHHHHH-PPPHHHHHHHHHHHHHHHHHHHHHHHHHHHHHHHH----HHHHHHHS--TTGGG---TT-TTTHHHH--TT-TT------HHHHHHHHHHTSSSPPHHHHHHHHHHHHH-

Radius of gyration: 27.66 Å; chains: 1; bounding box: 88×46×65 Å

pLDDT: mean 76.12, std 20.58, range [29.84, 98.56]

Sequence (488 aa):
MRDRFALVADFVFLLLAGVAAFISIAGGVSWHIGSLRVTAGSGTRAAALAAIVLVVRHAVVRHPSLAARLLNTLQRVKALVRIRRLAAAADVVVVSLVAAQFVIDLVGGGGESQAGGFHVLIPGGTYLVLAALAVWLLRRAAFKGSSPLKLLLSRRHEHALPAAFGWPSRREWLLAFVVVGGATVLLLHQQVLAFTSVPDLGDPLFSMWRLAWVAHQLPRDPQHLFDANIFHPAVRTLAYSDAMLLPGLIAAPALWLGAPLAVVYTSLMLFSFVAAGLAMFALARAISGHVGGALIAGLVFAFDPFRFSHYSHLELEFSFWMPLAALCVLRTLATGDRGAGVLAGALVALQGLSSLYLGAYFALSLTVLVQCRIGVFGRPTRRALVPLGVVVLIGTATAALVTIPYWANRSTLGERSVDEIRAYSARGRDYLTASRRSALYGMRLFEREGGERELFPGTAPLLLGAAALLPPLEPAAVVVAVTLATSV